Protein AF-A5KT99-F1 (afdb_monomer)

pLDDT: mean 91.16, std 10.0, range [32.25, 98.62]

Solvent-accessible surface area (backbone atoms only — not comparable to full-atom values): 27418 Å² total; per-residue (Å²): 124,56,74,66,56,47,54,50,52,51,48,34,63,44,22,66,82,70,66,48,48,81,76,66,74,69,90,58,101,60,65,71,66,69,65,62,62,67,93,43,51,79,46,74,56,85,61,32,37,35,27,59,50,68,74,49,94,49,88,65,28,31,33,40,34,50,55,63,91,36,59,43,78,87,72,56,50,74,66,46,50,55,45,49,55,52,46,54,55,49,50,53,52,49,32,27,72,76,72,68,36,84,39,63,48,78,49,70,52,71,47,62,91,58,67,28,87,60,86,45,47,48,36,36,40,33,59,43,87,61,73,85,84,60,87,85,81,87,71,91,72,94,63,56,76,65,56,49,52,48,60,61,54,70,44,51,69,58,53,53,53,52,51,49,50,49,51,64,72,42,37,80,84,59,70,50,77,43,102,44,30,41,47,43,79,61,38,75,83,43,79,52,58,84,57,38,74,55,41,17,37,32,34,48,34,33,30,52,56,46,57,70,29,52,51,52,50,46,68,70,45,35,87,79,32,25,32,33,40,34,29,37,70,48,75,30,34,74,92,35,80,94,24,76,86,30,28,27,29,57,62,79,70,44,43,69,58,51,52,55,51,49,71,67,65,53,98,37,48,66,30,37,37,38,36,52,72,91,46,47,42,57,47,58,67,74,47,47,54,61,29,38,39,37,34,40,70,44,48,70,36,57,57,83,81,38,73,50,41,53,37,31,59,76,66,69,44,48,70,48,78,40,43,42,42,82,47,70,68,54,32,55,53,50,48,61,57,41,58,72,71,62,85,68,86,62,68,65,44,74,30,44,73,68,52,37,42,49,45,1,50,54,34,6,56,72,32,59,39,50,74,58,72,33,10,23,23,34,24,33,76,53,98,86,31,25,32,32,64,48,73,26,28,22,39,23,54,99,42,48,37,41,40,32,50,75,50,43,52,26,58,77,65,73,51,59,94,86,47,70,92,40,56,58,54,48,50,18,68,56,45,37,54,51,50,32,58,77,67,68,54,82,43,65,72,22,35,40,18,23,39,50,52,59,52,65,70,51,27,58,58,49,44,78,43,55,48,41,33,40,39,24,54,39,84,64,75,87,54,53,36,54,57,53,26,44,76,53,70,28,46,75,46,78,53,84,131

Sequence (497 aa):
LSPEERKKQINYRDARFNKTYDGIWQNVGKCVFCDLRDKYIIYEKNGVALTIILFAYIDGHLMIIPRRHVVSPKELTSLEWETIRKFMYIAKKIIKQVHGIKGVQFVQKDGLDAQSTVGHVHYHGIPFDAPDLNVWNYRKLQHTPLENAQLYKSLGKKLEDIAKKYDEKYAEAEKTIDSLAVDWADLAFGNKKPLNSLRATFIAAPREISERRFTSLVKTYLPKSNIILGLAKEDFIDGFEGQPQFKTLQRETIEKIINKVNAASPKYKIYTLRYFQRETSYIFEKLDFQKVVLINGSWHRAFHTRGEYYVLANRHTPYEMVSPFVDEAEAKTYEQQMEKQIKIPENGKILSETEMLATSKIASKKSFDYSFQTGVALGKKTKKGYKLLETSYNRVVPYQTYAMHFGASREKNFSPPNDLNHYDAVHAEVEMIVKAGKQRASLKGTTLFINLLPCPSCARMFAETDIEEFVYSIDHSSGYAIDLLEKAGKKVRRIVK

Mean predicted aligned error: 14.17 Å

Structure (mmCIF, N/CA/C/O backbone):
data_AF-A5KT99-F1
#
_entry.id   AF-A5KT99-F1
#
loop_
_atom_site.group_PDB
_atom_site.id
_atom_site.type_symbol
_atom_site.label_atom_id
_atom_site.label_alt_id
_atom_site.label_comp_id
_atom_site.label_asym_id
_atom_site.label_entity_id
_atom_site.label_seq_id
_atom_site.pdbx_PDB_ins_code
_atom_site.Cartn_x
_atom_site.Cartn_y
_atom_site.Cartn_z
_atom_site.occupancy
_atom_site.B_iso_or_equiv
_atom_site.auth_seq_id
_atom_site.auth_comp_id
_atom_site.auth_asym_id
_atom_site.auth_atom_id
_atom_site.pdbx_PDB_model_num
ATOM 1 N N . LEU A 1 1 ? -34.346 -18.329 -18.576 1.00 76.00 1 LEU A N 1
ATOM 2 C CA . LEU A 1 1 ? -34.734 -17.174 -19.423 1.00 76.00 1 LEU A CA 1
ATOM 3 C C . LEU A 1 1 ? -36.241 -17.218 -19.619 1.00 76.00 1 LEU A C 1
ATOM 5 O O . LEU A 1 1 ? -36.746 -18.319 -19.828 1.00 76.00 1 LEU A O 1
ATOM 9 N N . SER A 1 2 ? -36.938 -16.078 -19.550 1.00 91.00 2 SER A N 1
ATOM 10 C CA . SER A 1 2 ? -38.351 -16.011 -19.950 1.00 91.00 2 SER A CA 1
ATOM 11 C C . SER A 1 2 ? -38.507 -16.420 -21.426 1.00 91.00 2 SER A C 1
ATOM 13 O O . SER A 1 2 ? -37.523 -16.355 -22.176 1.00 91.00 2 SER A O 1
ATOM 15 N N . PRO A 1 3 ? -39.702 -16.845 -21.875 1.00 92.06 3 PRO A N 1
ATOM 16 C CA . PRO A 1 3 ? -39.944 -17.166 -23.284 1.00 92.06 3 PRO A CA 1
ATOM 17 C C . PRO A 1 3 ? -39.546 -16.024 -24.233 1.00 92.06 3 PRO A C 1
ATOM 19 O O . PRO A 1 3 ? -38.904 -16.253 -25.258 1.00 92.06 3 PRO A O 1
ATOM 22 N N . GLU A 1 4 ? -39.836 -14.785 -23.838 1.00 90.50 4 GLU A N 1
ATOM 23 C CA . GLU A 1 4 ? -39.471 -13.565 -24.566 1.00 90.50 4 GLU A CA 1
ATOM 24 C C . GLU A 1 4 ? -37.954 -13.371 -24.650 1.00 90.50 4 GLU A C 1
ATOM 26 O O . GLU A 1 4 ? -37.411 -13.136 -25.731 1.00 90.50 4 GLU A O 1
ATOM 31 N N . GLU A 1 5 ? -37.242 -13.532 -23.532 1.00 87.81 5 GLU A N 1
ATOM 32 C CA . GLU A 1 5 ? -35.787 -13.388 -23.509 1.00 87.81 5 GLU A CA 1
ATOM 33 C C . GLU A 1 5 ? -35.108 -14.511 -24.304 1.00 87.81 5 GLU A C 1
ATOM 35 O O . GLU A 1 5 ? -34.118 -14.263 -24.987 1.00 87.81 5 GLU A O 1
ATOM 40 N N . ARG A 1 6 ? -35.660 -15.733 -24.295 1.00 90.81 6 ARG A N 1
ATOM 41 C CA . ARG A 1 6 ? -35.174 -16.840 -25.135 1.00 90.81 6 ARG A CA 1
ATOM 42 C C . ARG A 1 6 ? -35.334 -16.516 -26.622 1.00 90.81 6 ARG A C 1
ATOM 44 O O . ARG A 1 6 ? -34.370 -16.664 -27.369 1.00 90.81 6 ARG A O 1
ATOM 51 N N . LYS A 1 7 ? -36.508 -16.030 -27.043 1.00 91.75 7 LYS A N 1
ATOM 52 C CA . LYS A 1 7 ? -36.752 -15.587 -28.428 1.00 91.75 7 LYS A CA 1
ATOM 53 C C . LYS A 1 7 ? -35.767 -14.488 -28.838 1.00 91.75 7 LYS A C 1
ATOM 55 O O . LYS A 1 7 ? -35.215 -14.524 -29.931 1.00 91.75 7 LYS A O 1
ATOM 60 N N . LYS A 1 8 ? -35.484 -13.550 -27.932 1.00 88.62 8 LYS A N 1
ATOM 61 C CA . LYS A 1 8 ? -34.512 -12.473 -28.146 1.00 88.62 8 LYS A CA 1
ATOM 62 C C . LYS A 1 8 ? -33.077 -12.983 -28.318 1.00 88.62 8 LYS A C 1
ATOM 64 O O . LYS A 1 8 ? -32.397 -12.520 -29.228 1.00 88.62 8 LYS A O 1
ATOM 69 N N . GLN A 1 9 ? -32.630 -13.948 -27.508 1.00 91.00 9 GLN A N 1
ATOM 70 C CA . GLN A 1 9 ? -31.304 -14.563 -27.682 1.00 91.00 9 GLN A CA 1
ATOM 71 C C . GLN A 1 9 ? -31.188 -15.317 -29.017 1.00 91.00 9 GLN A C 1
ATOM 73 O O . GLN A 1 9 ? -30.167 -15.203 -29.688 1.00 91.00 9 GLN A O 1
ATOM 78 N N . ILE A 1 10 ? -32.237 -16.042 -29.428 1.00 91.81 10 ILE A N 1
ATOM 79 C CA . ILE A 1 10 ? -32.277 -16.723 -30.736 1.00 91.81 10 ILE A CA 1
ATOM 80 C C . ILE A 1 10 ? -32.158 -15.698 -31.868 1.00 91.81 10 ILE A C 1
ATOM 82 O O . ILE A 1 10 ? -31.339 -15.863 -32.766 1.00 91.81 10 ILE A O 1
ATOM 86 N N . ASN A 1 11 ? -32.899 -14.591 -31.780 1.00 89.38 11 ASN A N 1
ATOM 87 C CA . ASN A 1 11 ? -32.798 -13.515 -32.763 1.00 89.38 11 ASN A CA 1
ATOM 88 C C . ASN A 1 11 ? -31.385 -12.913 -32.825 1.00 89.38 11 ASN A C 1
ATOM 90 O O . ASN A 1 11 ? -30.904 -12.636 -33.916 1.00 89.38 11 ASN A O 1
ATOM 94 N N . TYR A 1 12 ? -30.707 -12.717 -31.688 1.00 90.00 12 TYR A N 1
ATOM 95 C CA . TYR A 1 12 ? -29.321 -12.230 -31.660 1.00 90.00 12 TYR A CA 1
ATOM 96 C C . TYR A 1 12 ? -28.349 -13.177 -32.373 1.00 90.00 12 TYR A C 1
ATOM 98 O O . TYR A 1 12 ? -27.551 -12.721 -33.192 1.00 90.00 12 TYR A O 1
ATOM 106 N N . ARG A 1 13 ? -28.479 -14.484 -32.125 1.00 92.25 13 ARG A N 1
ATOM 107 C CA . ARG A 1 13 ? -27.687 -15.530 -32.782 1.00 92.25 13 ARG A CA 1
ATOM 108 C C . ARG A 1 13 ? -27.914 -15.556 -34.299 1.00 92.25 13 ARG A C 1
ATOM 110 O O . ARG A 1 13 ? -26.953 -15.565 -35.059 1.00 92.25 13 ARG A O 1
ATOM 117 N N . ASP A 1 14 ? -29.173 -15.523 -34.737 1.00 91.88 14 ASP A N 1
ATOM 118 C CA . ASP A 1 14 ? -29.531 -15.819 -36.133 1.00 91.88 14 ASP A CA 1
ATOM 119 C C . ASP A 1 14 ? -29.612 -14.575 -37.036 1.00 91.88 14 ASP A C 1
ATOM 121 O O . ASP A 1 14 ? -29.750 -14.704 -38.253 1.00 91.88 14 ASP A O 1
ATOM 125 N N . ALA A 1 15 ? -29.520 -13.355 -36.490 1.00 88.62 15 ALA A N 1
ATOM 126 C CA . ALA A 1 15 ? -29.769 -12.123 -37.250 1.00 88.62 15 ALA A CA 1
ATOM 127 C C . ALA A 1 15 ? -28.855 -11.930 -38.471 1.00 88.62 15 ALA A C 1
ATOM 129 O O . ALA A 1 15 ? -29.299 -11.415 -39.499 1.00 88.62 15 ALA A O 1
ATOM 130 N N . ARG A 1 16 ? -27.578 -12.324 -38.379 1.00 86.31 16 ARG A N 1
ATOM 131 C CA . ARG A 1 16 ? -26.647 -12.229 -39.517 1.00 86.31 16 ARG A CA 1
ATOM 132 C C . ARG A 1 16 ? -26.950 -13.275 -40.581 1.00 86.31 16 ARG A C 1
ATOM 134 O O . ARG A 1 16 ? -26.951 -12.948 -41.763 1.00 86.31 16 ARG A O 1
ATOM 141 N N . PHE A 1 17 ? -27.265 -14.497 -40.157 1.00 88.44 17 PHE A N 1
ATOM 142 C CA . PHE A 1 17 ? -27.619 -15.594 -41.055 1.00 88.44 17 PHE A CA 1
ATOM 143 C C . PHE A 1 17 ? -28.909 -15.291 -41.829 1.00 88.44 17 PHE A C 1
ATOM 145 O O . PHE A 1 17 ? -28.968 -15.442 -43.046 1.00 88.44 17 PHE A O 1
ATOM 152 N N . ASN A 1 18 ? -29.907 -14.740 -41.137 1.00 89.94 18 ASN A N 1
ATOM 153 C CA . ASN A 1 18 ? -31.198 -14.372 -41.715 1.00 89.94 18 ASN A CA 1
ATOM 154 C C . ASN A 1 18 ? -31.197 -13.003 -42.418 1.00 89.94 18 ASN A C 1
ATOM 156 O O . ASN A 1 18 ? -32.254 -12.553 -42.854 1.00 89.94 18 ASN A O 1
ATOM 160 N N . LYS A 1 19 ? -30.045 -12.318 -42.513 1.00 84.94 19 LYS A N 1
ATOM 161 C CA . LYS A 1 19 ? -29.903 -10.969 -43.102 1.00 84.94 19 LYS A CA 1
ATOM 162 C C . LYS A 1 19 ? -30.831 -9.909 -42.485 1.00 84.94 19 LYS A C 1
ATOM 164 O O . LYS A 1 19 ? -31.174 -8.924 -43.127 1.00 84.94 19 LYS A O 1
ATOM 169 N N . THR A 1 20 ? -31.230 -10.089 -41.228 1.00 82.44 20 THR A N 1
ATOM 170 C CA . THR A 1 20 ? -32.071 -9.128 -40.500 1.00 82.44 20 THR A CA 1
ATOM 171 C C . THR A 1 20 ? -31.250 -8.123 -39.696 1.00 82.44 20 THR A C 1
ATOM 173 O O . THR A 1 20 ? -31.806 -7.135 -39.226 1.00 82.44 20 THR A O 1
ATOM 176 N N . TYR A 1 21 ? -29.933 -8.334 -39.565 1.00 79.44 21 TYR A N 1
ATOM 177 C CA . TYR A 1 21 ? -29.022 -7.451 -38.828 1.00 79.44 21 TYR A CA 1
ATOM 178 C C . TYR A 1 21 ? -29.051 -5.991 -39.306 1.00 79.44 21 TYR A C 1
ATOM 180 O O . TYR A 1 21 ? -29.080 -5.085 -38.474 1.00 79.44 21 TYR A O 1
ATOM 188 N N . ASP A 1 22 ? -29.104 -5.755 -40.618 1.00 70.62 22 ASP A N 1
ATOM 189 C CA . ASP A 1 22 ? -29.052 -4.398 -41.181 1.00 70.62 22 ASP A CA 1
ATOM 190 C C . ASP A 1 22 ? -30.274 -3.551 -40.774 1.00 70.62 22 ASP A C 1
ATOM 192 O O . ASP A 1 22 ? -30.169 -2.335 -40.633 1.00 70.62 22 ASP A O 1
ATOM 196 N N . GLY A 1 23 ? -31.410 -4.193 -40.474 1.00 66.38 23 GLY A N 1
ATOM 197 C CA . GLY A 1 23 ? -32.624 -3.544 -39.964 1.00 66.38 23 GLY A CA 1
ATOM 198 C C . GLY A 1 23 ? -32.667 -3.341 -38.443 1.00 66.38 23 GLY A C 1
ATOM 199 O O . GLY A 1 23 ? -33.609 -2.738 -37.936 1.00 66.38 23 GLY A O 1
ATOM 200 N N . ILE A 1 24 ? -31.673 -3.836 -37.692 1.00 67.94 24 ILE A N 1
ATOM 201 C CA . ILE A 1 24 ? -31.602 -3.719 -36.219 1.00 67.94 24 ILE A CA 1
ATOM 202 C C . ILE A 1 24 ? -30.974 -2.376 -35.786 1.00 67.94 24 ILE A C 1
ATOM 204 O O . ILE A 1 24 ? -30.974 -2.031 -34.601 1.00 67.94 24 ILE A O 1
ATOM 208 N N . TRP A 1 25 ? -30.499 -1.569 -36.740 1.00 55.47 25 TRP A N 1
ATOM 209 C CA . TRP A 1 25 ? -29.991 -0.217 -36.509 1.00 55.47 25 TRP A CA 1
ATOM 210 C C . TRP A 1 25 ? -31.099 0.743 -36.064 1.00 55.47 25 TRP A C 1
ATOM 212 O O . TRP A 1 25 ? -31.757 1.388 -36.874 1.00 55.47 25 TRP A O 1
ATOM 222 N N . GLN A 1 26 ? -31.288 0.869 -34.752 1.00 53.84 26 GLN A N 1
ATOM 223 C CA . GLN A 1 26 ? -32.074 1.947 -34.161 1.00 53.84 26 GLN A CA 1
ATOM 224 C C . GLN A 1 26 ? -31.133 2.991 -33.560 1.00 53.84 26 GLN A C 1
ATOM 226 O O . GLN A 1 26 ? -30.378 2.698 -32.632 1.00 53.84 26 GLN A O 1
ATOM 231 N N . ASN A 1 27 ? -31.219 4.220 -34.077 1.00 48.56 27 ASN A N 1
ATOM 232 C CA . ASN A 1 27 ? -30.686 5.425 -33.444 1.00 48.56 27 ASN A CA 1
ATOM 233 C C . ASN A 1 27 ? -31.425 5.667 -32.118 1.00 48.56 27 ASN A C 1
ATOM 235 O O . ASN A 1 27 ? -32.313 6.509 -32.013 1.00 48.56 27 ASN A O 1
ATOM 239 N N . VAL A 1 28 ? -31.062 4.926 -31.077 1.00 51.91 28 VAL A N 1
ATOM 240 C CA . VAL A 1 28 ? -31.204 5.434 -29.717 1.00 51.91 28 VAL A CA 1
ATOM 241 C C . VAL A 1 28 ? -30.121 6.491 -29.556 1.00 51.91 28 VAL A C 1
ATOM 243 O O . VAL A 1 28 ? -28.951 6.208 -29.794 1.00 51.91 28 VAL A O 1
ATOM 246 N N . GLY A 1 29 ? -30.481 7.715 -29.164 1.00 60.19 29 GLY A N 1
ATOM 247 C CA . GLY A 1 29 ? -29.539 8.820 -28.910 1.00 60.19 29 GLY A CA 1
ATOM 248 C C . GLY A 1 29 ? -28.575 8.582 -27.734 1.00 60.19 29 GLY A C 1
ATOM 249 O O . GLY A 1 29 ? -28.173 9.524 -27.060 1.00 60.19 29 GLY A O 1
ATOM 250 N N . LYS A 1 30 ? -28.251 7.319 -27.434 1.00 74.75 30 LYS A N 1
ATOM 251 C CA . LYS A 1 30 ? -27.363 6.844 -26.378 1.00 74.75 30 LYS A CA 1
ATOM 252 C C . LYS A 1 30 ? -26.420 5.791 -26.956 1.00 74.75 30 LYS A C 1
ATOM 254 O O . LYS A 1 30 ? -26.838 4.890 -27.678 1.00 74.75 30 LYS A O 1
ATOM 259 N N . CYS A 1 31 ? -25.140 5.888 -26.607 1.00 84.19 31 CYS A N 1
ATOM 260 C CA . CYS A 1 31 ? -24.123 4.935 -27.040 1.00 84.19 31 CYS A CA 1
ATOM 261 C C . CYS A 1 31 ? -24.376 3.538 -26.443 1.00 84.19 31 CYS A C 1
ATOM 263 O O . CYS A 1 31 ? -24.339 3.364 -25.225 1.00 84.19 31 CYS A O 1
ATOM 265 N N . VAL A 1 32 ? -24.543 2.530 -27.306 1.00 83.94 32 VAL A N 1
ATOM 266 C CA . VAL A 1 32 ? -24.806 1.128 -26.918 1.00 83.94 32 VAL A CA 1
ATOM 267 C C . VAL A 1 32 ? -23.675 0.468 -26.118 1.00 83.94 32 VAL A C 1
ATOM 269 O O . VAL A 1 32 ? -23.909 -0.525 -25.437 1.00 83.94 32 VAL A O 1
ATOM 272 N N . PHE A 1 33 ? -22.456 1.010 -26.184 1.00 88.94 33 PHE A N 1
ATOM 273 C CA . PHE A 1 33 ? -21.293 0.509 -25.441 1.00 88.94 33 PHE A CA 1
ATOM 274 C C . PHE A 1 33 ? -21.038 1.245 -24.122 1.00 88.94 33 PHE A C 1
ATOM 276 O O . PHE A 1 33 ? -20.316 0.739 -23.271 1.00 88.94 33 PHE A O 1
ATOM 283 N N . CYS A 1 34 ? -21.650 2.409 -23.905 1.00 87.19 34 CYS A N 1
ATOM 284 C CA . CYS A 1 34 ? -21.641 3.025 -22.575 1.00 87.19 34 CYS A CA 1
ATOM 285 C C . CYS A 1 34 ? -22.612 2.315 -21.624 1.00 87.19 34 CYS A C 1
ATOM 287 O O . CYS A 1 34 ? -22.364 2.260 -20.423 1.00 87.19 34 CYS A O 1
ATOM 289 N N . ASP A 1 35 ? -23.683 1.740 -22.174 1.00 84.88 35 ASP A N 1
ATOM 290 C CA . ASP A 1 35 ? -24.703 0.976 -21.451 1.00 84.88 35 ASP A CA 1
ATOM 291 C C . ASP A 1 35 ? -24.537 -0.537 -21.684 1.00 84.88 35 ASP A C 1
ATOM 293 O O . ASP A 1 35 ? -25.462 -1.261 -22.067 1.00 84.88 35 ASP A O 1
ATOM 297 N N . LEU A 1 36 ? -23.299 -1.023 -21.529 1.00 86.56 36 LEU A N 1
ATOM 298 C CA . LEU A 1 36 ? -23.013 -2.453 -21.613 1.00 86.56 36 LEU A CA 1
ATOM 299 C C . LEU A 1 36 ? -23.765 -3.197 -20.513 1.00 86.56 36 LEU A C 1
ATOM 301 O O . LEU A 1 36 ? -23.642 -2.882 -19.333 1.00 86.56 36 LEU A O 1
ATOM 305 N N . ARG A 1 37 ? -24.499 -4.238 -20.908 1.00 86.12 37 ARG A N 1
ATOM 306 C CA . ARG A 1 37 ? -25.232 -5.087 -19.968 1.00 86.12 37 ARG A CA 1
ATOM 307 C C . ARG A 1 37 ? -24.270 -6.042 -19.269 1.00 86.12 37 ARG A C 1
ATOM 309 O O . ARG A 1 37 ? -23.721 -6.932 -19.920 1.00 86.12 37 ARG A O 1
ATOM 316 N N . ASP A 1 38 ? -24.174 -5.927 -17.949 1.00 87.50 38 ASP A N 1
ATOM 317 C CA . ASP A 1 38 ? -23.252 -6.701 -17.104 1.00 87.50 38 ASP A CA 1
ATOM 318 C C . ASP A 1 38 ? -23.322 -8.215 -17.330 1.00 87.50 38 ASP A C 1
ATOM 320 O O . ASP A 1 38 ? -22.305 -8.898 -17.302 1.00 87.50 38 ASP A O 1
ATOM 324 N N . LYS A 1 39 ? -24.508 -8.746 -17.658 1.00 90.69 39 LYS A N 1
ATOM 325 C CA . LYS A 1 39 ? -24.719 -10.183 -17.905 1.00 90.69 39 LYS A CA 1
ATOM 326 C C . LYS A 1 39 ? -23.909 -10.778 -19.069 1.00 90.69 39 LYS A C 1
ATOM 328 O O . LYS A 1 39 ? -23.861 -11.997 -19.186 1.00 90.69 39 LYS A O 1
ATOM 333 N N . TYR A 1 40 ? -23.340 -9.949 -19.947 1.00 92.69 40 TYR A N 1
ATOM 334 C CA . TYR A 1 40 ? -22.485 -10.393 -21.058 1.00 92.69 40 TYR A CA 1
ATOM 335 C C . TYR A 1 40 ? -20.997 -10.102 -20.835 1.00 92.69 40 TYR A C 1
ATOM 337 O O . TYR A 1 40 ? -20.164 -10.570 -21.615 1.00 92.69 40 TYR A O 1
ATOM 345 N N . ILE A 1 41 ? -20.658 -9.352 -19.783 1.00 95.88 41 ILE A N 1
ATOM 346 C CA . ILE A 1 41 ? -19.276 -9.047 -19.425 1.00 95.88 41 ILE A CA 1
ATOM 347 C C . ILE A 1 41 ? -18.670 -10.293 -18.781 1.00 95.88 41 ILE A C 1
ATOM 349 O O . ILE A 1 41 ? -19.173 -10.811 -17.789 1.00 95.88 41 ILE A O 1
ATOM 353 N N . ILE A 1 42 ? -17.577 -10.780 -19.362 1.00 95.94 42 ILE A N 1
ATOM 354 C CA . ILE A 1 42 ? -16.847 -11.958 -18.878 1.00 95.94 42 ILE A CA 1
ATOM 355 C C . ILE A 1 42 ? -15.822 -11.535 -17.829 1.00 95.94 42 ILE A C 1
ATOM 357 O O . ILE A 1 42 ? -15.603 -12.225 -16.835 1.00 95.94 42 ILE A O 1
ATOM 361 N N . TYR A 1 43 ? -15.142 -10.418 -18.086 1.00 93.38 43 TYR A N 1
ATOM 362 C CA . TYR A 1 43 ? -14.065 -9.928 -17.243 1.00 93.38 43 TYR A CA 1
ATOM 363 C C . TYR A 1 43 ? -13.899 -8.421 -17.413 1.00 93.38 43 TYR A C 1
ATOM 365 O O . TYR A 1 43 ? -13.998 -7.908 -18.523 1.00 93.38 43 TYR A O 1
ATOM 373 N N . GLU A 1 44 ? -13.604 -7.708 -16.331 1.00 93.75 44 GLU A N 1
ATOM 374 C CA . GLU A 1 44 ? -13.380 -6.263 -16.358 1.00 93.75 44 GLU A CA 1
ATOM 375 C C . GLU A 1 44 ? -12.177 -5.907 -15.484 1.00 93.75 44 GLU A C 1
ATOM 377 O O . GLU A 1 44 ? -11.980 -6.467 -14.403 1.00 93.75 44 GLU A O 1
ATOM 382 N N . LYS A 1 45 ? -11.329 -4.999 -15.972 1.00 82.81 45 LYS A N 1
ATOM 383 C CA . LYS A 1 45 ? -10.170 -4.501 -15.229 1.00 82.81 45 LYS A CA 1
ATOM 384 C C . LYS A 1 45 ? -9.779 -3.120 -15.740 1.00 82.81 45 LYS A C 1
ATOM 386 O O . LYS A 1 45 ? -9.865 -2.874 -16.934 1.00 82.81 45 LYS A O 1
ATOM 391 N N . ASN A 1 46 ? -9.315 -2.239 -14.850 1.00 82.00 46 ASN A N 1
ATOM 392 C CA . ASN A 1 46 ? -8.777 -0.915 -15.199 1.00 82.00 46 ASN A CA 1
ATOM 393 C C . ASN A 1 46 ? -9.703 -0.080 -16.114 1.00 82.00 46 ASN A C 1
ATOM 395 O O . ASN A 1 46 ? -9.225 0.620 -17.000 1.00 82.00 46 ASN A O 1
ATOM 399 N N . GLY A 1 47 ? -11.024 -0.194 -15.941 1.00 88.19 47 GLY A N 1
ATOM 400 C CA . GLY A 1 47 ? -11.992 0.520 -16.776 1.00 88.19 47 GLY A CA 1
ATOM 401 C C . GLY A 1 47 ? -12.126 -0.009 -18.208 1.00 88.19 47 GLY A C 1
ATOM 402 O O . GLY A 1 47 ? -12.658 0.703 -19.051 1.00 88.19 47 GLY A O 1
ATOM 403 N N . VAL A 1 48 ? -11.680 -1.234 -18.503 1.00 96.12 48 VAL A N 1
ATOM 404 C CA . VAL A 1 48 ? -11.883 -1.919 -19.791 1.00 96.12 48 VAL A CA 1
ATOM 405 C C . VAL A 1 48 ? -12.593 -3.248 -19.546 1.00 96.12 48 VAL A C 1
ATOM 407 O O . VAL A 1 48 ? -12.201 -4.012 -18.662 1.00 96.12 48 VAL A O 1
ATOM 410 N N . ALA A 1 49 ? -13.620 -3.531 -20.345 1.00 97.25 49 ALA A N 1
ATOM 411 C CA . ALA A 1 49 ? -14.432 -4.738 -20.284 1.00 97.25 49 ALA A CA 1
ATOM 412 C C . ALA A 1 49 ? -14.111 -5.694 -21.444 1.00 97.25 49 ALA A C 1
ATOM 414 O O . ALA A 1 49 ? -13.968 -5.278 -22.594 1.00 97.25 49 ALA A O 1
ATOM 415 N N . LEU A 1 50 ? -14.027 -6.987 -21.134 1.00 97.75 50 LEU A N 1
ATOM 416 C CA . LEU A 1 50 ? -14.040 -8.104 -22.072 1.00 97.75 50 LEU A CA 1
ATOM 417 C C . LEU A 1 50 ? -15.445 -8.706 -22.043 1.00 97.75 50 LEU A C 1
ATOM 419 O O . LEU A 1 50 ? -15.891 -9.198 -21.006 1.00 97.75 50 LEU A O 1
ATOM 423 N N . THR A 1 51 ? -16.144 -8.664 -23.169 1.00 97.12 51 THR A N 1
ATOM 424 C CA . THR A 1 51 ? -17.570 -8.997 -23.252 1.00 97.12 51 THR A CA 1
ATOM 425 C C . THR A 1 51 ? -17.888 -9.844 -24.481 1.00 97.12 51 THR A C 1
ATOM 427 O O . THR A 1 51 ? -17.131 -9.861 -25.454 1.00 97.12 51 THR A O 1
ATOM 430 N N . ILE A 1 52 ? -19.015 -10.553 -24.439 1.00 94.00 52 ILE A N 1
ATOM 431 C CA . ILE A 1 52 ? -19.574 -11.274 -25.589 1.00 94.00 52 ILE A CA 1
ATOM 432 C C . ILE A 1 52 ? -20.283 -10.284 -26.520 1.00 94.00 52 ILE A C 1
ATOM 434 O O . ILE A 1 52 ? -21.080 -9.454 -26.076 1.00 94.00 52 ILE A O 1
ATOM 438 N N . ILE A 1 53 ? -20.032 -10.395 -27.827 1.00 92.06 53 ILE A N 1
ATOM 439 C CA . ILE A 1 53 ? -20.808 -9.658 -28.830 1.00 92.06 53 ILE A CA 1
ATOM 440 C C . ILE A 1 53 ? -22.189 -10.297 -29.008 1.00 92.06 53 ILE A C 1
ATOM 442 O O . ILE A 1 53 ? -22.320 -11.515 -29.080 1.00 92.06 53 ILE A O 1
ATOM 446 N N . LEU A 1 54 ? -23.232 -9.474 -29.134 1.00 90.38 54 LEU A N 1
ATOM 447 C CA . LEU A 1 54 ? -24.596 -9.982 -29.332 1.00 90.38 54 LEU A CA 1
ATOM 448 C C . LEU A 1 54 ? -24.811 -10.566 -30.734 1.00 90.38 54 LEU A C 1
ATOM 450 O O . LEU A 1 54 ? -25.495 -11.568 -30.881 1.00 90.38 54 LEU A O 1
ATOM 454 N N . PHE A 1 55 ? -24.217 -9.949 -31.754 1.00 90.25 55 PHE A N 1
ATOM 455 C CA . PHE A 1 55 ? -24.373 -10.330 -33.160 1.00 90.25 55 PHE A CA 1
ATOM 456 C C . PHE A 1 55 ? -23.042 -10.845 -33.715 1.00 90.25 55 PHE A C 1
ATOM 458 O O . PHE A 1 55 ? -22.372 -10.161 -34.500 1.00 90.25 55 PHE A O 1
ATOM 465 N N . ALA A 1 56 ? -22.632 -12.018 -33.233 1.00 92.44 56 ALA A N 1
ATOM 466 C CA . ALA A 1 56 ? -21.367 -12.664 -33.570 1.00 92.44 56 ALA A CA 1
ATOM 467 C C . ALA A 1 56 ? -21.307 -13.120 -35.038 1.00 92.44 56 ALA A C 1
ATOM 469 O O . ALA A 1 56 ? -22.329 -13.413 -35.649 1.00 92.44 56 ALA A O 1
ATOM 470 N N . TYR A 1 57 ? -20.093 -13.183 -35.593 1.00 91.12 57 TYR A N 1
ATOM 471 C CA . TYR A 1 57 ? -19.833 -13.806 -36.905 1.00 91.12 57 TYR A CA 1
ATOM 472 C C . TYR A 1 57 ? -19.577 -15.313 -36.785 1.00 91.12 57 TYR A C 1
ATOM 474 O O . TYR A 1 57 ? -19.845 -16.053 -37.719 1.00 91.12 57 TYR A O 1
ATOM 482 N N . ILE A 1 58 ? -19.055 -15.743 -35.636 1.00 94.19 58 ILE A N 1
ATOM 483 C CA . ILE A 1 58 ? -18.702 -17.121 -35.304 1.00 94.19 58 ILE A CA 1
ATOM 484 C C . ILE A 1 58 ? -18.756 -17.281 -33.780 1.00 94.19 58 ILE A C 1
ATOM 486 O O . ILE A 1 58 ? -18.579 -16.301 -33.042 1.00 94.19 58 ILE A O 1
ATOM 490 N N . ASP A 1 59 ? -18.981 -18.503 -33.305 1.00 94.56 59 ASP A N 1
ATOM 491 C CA . ASP A 1 59 ? -18.929 -18.826 -31.882 1.00 94.56 59 ASP A CA 1
ATOM 492 C C . ASP A 1 59 ? -17.559 -18.498 -31.282 1.00 94.56 59 ASP A C 1
ATOM 494 O O . ASP A 1 59 ? -16.514 -18.831 -31.836 1.00 94.56 59 ASP A O 1
ATOM 498 N N . GLY A 1 60 ? -17.572 -17.826 -30.129 1.00 94.06 60 GLY A N 1
ATOM 499 C CA . GLY A 1 60 ? -16.365 -17.346 -29.453 1.00 94.06 60 GLY A CA 1
ATOM 500 C C . GLY A 1 60 ? -15.925 -15.937 -29.851 1.00 94.06 60 GLY A C 1
ATOM 501 O O . GLY A 1 60 ? -14.884 -15.482 -29.386 1.00 94.06 60 GLY A O 1
ATOM 502 N N . HIS A 1 61 ? -16.686 -15.220 -30.684 1.00 97.19 61 HIS A N 1
ATOM 503 C CA . HIS A 1 61 ? -16.418 -13.813 -30.984 1.00 97.19 61 HIS A CA 1
ATOM 504 C C . HIS A 1 61 ? -16.564 -12.944 -29.718 1.00 97.19 61 HIS A C 1
ATOM 506 O O . HIS A 1 61 ? -17.638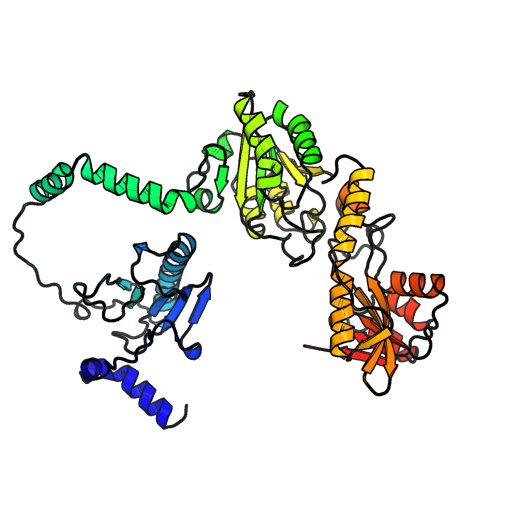 -12.830 -29.127 1.00 97.19 61 HIS A O 1
ATOM 512 N N . LEU A 1 62 ? -15.471 -12.283 -29.330 1.00 97.31 62 LEU A N 1
ATOM 513 C CA . LEU A 1 62 ? -15.388 -11.392 -28.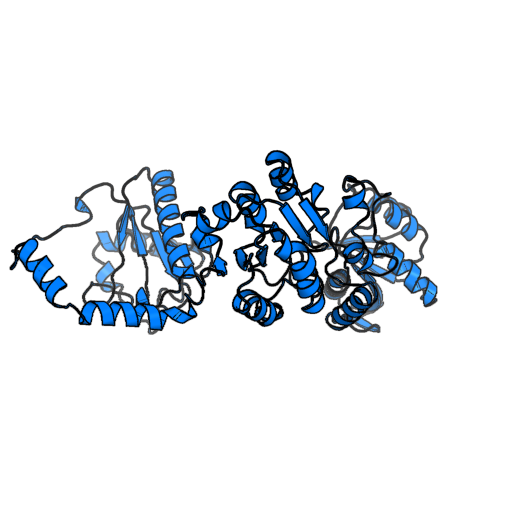169 1.00 97.31 62 LEU A CA 1
ATOM 514 C C . LEU A 1 62 ? -15.207 -9.924 -28.560 1.00 97.31 62 LEU A C 1
ATOM 516 O O . LEU A 1 62 ? -14.707 -9.613 -29.640 1.00 97.31 62 LEU A O 1
ATOM 520 N N . MET A 1 63 ? -15.548 -9.018 -27.646 1.00 97.12 63 MET A N 1
ATOM 521 C CA . MET A 1 63 ? -15.242 -7.593 -27.754 1.00 97.12 63 MET A CA 1
ATOM 522 C C . MET A 1 63 ? -14.494 -7.084 -26.526 1.00 97.12 63 MET A C 1
ATOM 524 O O . MET A 1 63 ? -14.776 -7.482 -25.397 1.00 97.12 63 MET A O 1
ATOM 528 N N . ILE A 1 64 ? -13.553 -6.175 -26.764 1.00 98.12 64 ILE A N 1
ATOM 529 C CA . ILE A 1 64 ? -12.805 -5.445 -25.740 1.00 98.12 64 ILE A CA 1
ATOM 530 C C . ILE A 1 64 ? -13.174 -3.973 -25.865 1.00 98.12 64 ILE A C 1
ATOM 532 O O . ILE A 1 64 ? -12.993 -3.391 -26.937 1.00 98.12 64 ILE A O 1
ATOM 536 N N . ILE A 1 65 ? -13.710 -3.390 -24.794 1.00 96.94 65 ILE A N 1
ATOM 537 C CA . ILE A 1 65 ? -14.364 -2.080 -24.838 1.00 96.94 65 ILE A CA 1
ATOM 538 C C . ILE A 1 65 ? -13.982 -1.272 -23.586 1.00 96.94 65 ILE A C 1
ATOM 540 O O . ILE A 1 65 ? -14.163 -1.778 -22.474 1.00 96.94 65 ILE A O 1
ATOM 544 N N . PRO A 1 66 ? -13.453 -0.043 -23.710 1.00 96.50 66 PRO A N 1
ATOM 545 C CA . PRO A 1 66 ? -13.288 0.846 -22.566 1.00 96.50 66 PRO A CA 1
ATOM 546 C C . PRO A 1 66 ? -14.660 1.249 -21.999 1.00 96.50 66 PRO A C 1
ATOM 548 O O . PRO A 1 66 ? -15.632 1.430 -22.719 1.00 96.50 66 PRO A O 1
ATOM 551 N N . ARG A 1 67 ? -14.773 1.388 -20.678 1.00 91.81 67 ARG A N 1
ATOM 552 C CA . ARG A 1 67 ? -16.012 1.847 -20.025 1.00 91.81 67 ARG A CA 1
ATOM 553 C C . ARG A 1 67 ? -16.261 3.327 -20.288 1.00 91.81 67 ARG A C 1
ATOM 555 O O . ARG A 1 67 ? -17.407 3.756 -20.417 1.00 91.81 67 ARG A O 1
ATOM 562 N N . ARG A 1 68 ? -15.182 4.108 -20.358 1.00 92.19 68 ARG A N 1
ATOM 563 C CA . ARG A 1 68 ? -15.222 5.516 -20.742 1.00 92.19 68 ARG A CA 1
ATOM 564 C C . ARG A 1 68 ? -15.588 5.618 -22.220 1.00 92.19 68 ARG A C 1
ATOM 566 O O . ARG A 1 68 ? -15.074 4.862 -23.033 1.00 92.19 68 ARG A O 1
ATOM 573 N N . HIS A 1 69 ? -16.456 6.566 -22.565 1.00 92.75 69 HIS A N 1
ATOM 574 C CA . HIS A 1 69 ? -16.777 6.841 -23.961 1.00 92.75 69 HIS A CA 1
ATOM 575 C C . HIS A 1 69 ? -15.543 7.418 -24.664 1.00 92.75 69 HIS A C 1
ATOM 577 O O . HIS A 1 69 ? -15.126 8.536 -24.363 1.00 92.75 69 HIS A O 1
ATOM 583 N N . VAL A 1 70 ? -14.955 6.636 -25.565 1.00 90.88 70 VAL A N 1
ATOM 584 C CA . VAL A 1 70 ? -13.769 7.003 -26.347 1.00 90.88 70 VAL A CA 1
ATOM 585 C C . VAL A 1 70 ? -14.086 6.745 -27.807 1.00 90.88 70 VAL A C 1
ATOM 587 O O . VAL A 1 70 ? -14.489 5.633 -28.129 1.00 90.88 70 VAL A O 1
ATOM 590 N N . VAL A 1 71 ? -13.923 7.731 -28.690 1.00 89.81 71 VAL A N 1
ATOM 591 C CA . VAL A 1 71 ? -14.360 7.607 -30.096 1.00 89.81 71 VAL A CA 1
ATOM 592 C C . VAL A 1 71 ? -13.248 7.156 -31.042 1.00 89.81 71 VAL A C 1
ATOM 594 O O . VAL A 1 71 ? -13.537 6.479 -32.024 1.00 89.81 71 VAL A O 1
ATOM 597 N N . SER A 1 72 ? -11.987 7.457 -30.715 1.00 89.62 72 SER A N 1
ATOM 598 C CA . SER A 1 72 ? -10.810 7.053 -31.491 1.00 89.62 72 SER A CA 1
ATOM 599 C C . SER A 1 72 ? -9.763 6.375 -30.601 1.00 89.62 72 SER A C 1
ATOM 601 O O . SER A 1 72 ? -9.552 6.818 -29.469 1.00 89.62 72 SER A O 1
ATOM 603 N N . PRO A 1 73 ? -9.034 5.349 -31.089 1.00 90.12 73 PRO A N 1
ATOM 604 C CA . PRO A 1 73 ? -7.911 4.750 -30.365 1.00 90.12 73 PRO A CA 1
ATOM 605 C C . PRO A 1 73 ? -6.866 5.766 -29.891 1.00 90.12 73 PRO A C 1
ATOM 607 O O . PRO A 1 73 ? -6.217 5.550 -28.873 1.00 90.12 73 PRO A O 1
ATOM 610 N N . LYS A 1 74 ? -6.742 6.903 -30.591 1.00 87.19 74 LYS A N 1
ATOM 611 C CA . LYS A 1 74 ? -5.854 8.013 -30.217 1.00 87.19 74 LYS A CA 1
ATOM 612 C C . LYS A 1 74 ? -6.207 8.625 -28.856 1.00 87.19 74 LYS A C 1
ATOM 614 O O . LYS A 1 74 ? -5.380 9.293 -28.257 1.00 87.19 74 LYS A O 1
ATOM 619 N N . GLU A 1 75 ? -7.422 8.463 -28.360 1.00 86.19 75 GLU A N 1
ATOM 620 C CA . GLU A 1 75 ? -7.875 9.051 -27.091 1.00 86.19 75 GLU A CA 1
ATOM 621 C C . GLU A 1 75 ? -7.786 8.080 -25.905 1.00 86.19 75 GLU A C 1
ATOM 623 O O . GLU A 1 75 ? -8.192 8.417 -24.787 1.00 86.19 75 GLU A O 1
ATOM 628 N N . LEU A 1 76 ? -7.281 6.867 -26.136 1.00 86.00 76 LEU A N 1
ATOM 629 C CA . LEU A 1 76 ? -7.033 5.909 -25.069 1.00 86.00 76 LEU A CA 1
ATOM 630 C C . LEU A 1 76 ? -5.836 6.347 -24.229 1.00 86.00 76 LEU A C 1
ATOM 632 O O . LEU A 1 76 ? -4.828 6.837 -24.734 1.00 86.00 76 LEU A O 1
ATOM 636 N N . THR A 1 77 ? -5.953 6.136 -22.926 1.00 81.69 77 THR A N 1
ATOM 637 C CA . THR A 1 77 ? -4.836 6.271 -21.990 1.00 81.69 77 THR A CA 1
ATOM 638 C C . THR A 1 77 ? -3.877 5.087 -22.127 1.00 81.69 77 THR A C 1
ATOM 640 O O . THR A 1 77 ? -4.275 3.997 -22.547 1.00 81.69 77 THR A O 1
ATOM 643 N N . SER A 1 78 ? -2.626 5.247 -21.684 1.00 76.62 78 SER A N 1
ATOM 644 C CA . SER A 1 78 ? -1.636 4.157 -21.684 1.00 76.62 78 SER A CA 1
ATOM 645 C C . SER A 1 78 ? -2.109 2.937 -20.881 1.00 76.62 78 SER A C 1
ATOM 647 O O . SER A 1 78 ? -1.884 1.796 -21.283 1.00 76.62 78 SER A O 1
ATOM 649 N N . LEU A 1 79 ? -2.830 3.159 -19.772 1.00 75.06 79 LEU A N 1
ATOM 650 C CA . LEU A 1 79 ? -3.398 2.084 -18.954 1.00 75.06 79 LEU A CA 1
ATOM 651 C C . LEU A 1 79 ? -4.524 1.329 -19.679 1.00 75.06 79 LEU A C 1
ATOM 653 O O . LEU A 1 79 ? -4.570 0.096 -19.616 1.00 75.06 79 LEU A O 1
ATOM 657 N N . GLU A 1 80 ? -5.425 2.042 -20.363 1.00 86.06 80 GLU A N 1
ATOM 658 C CA . GLU A 1 80 ? -6.474 1.431 -21.190 1.00 86.06 80 GLU A CA 1
ATOM 659 C C . GLU A 1 80 ? -5.840 0.627 -22.335 1.00 86.06 80 GLU A C 1
ATOM 661 O O . GLU A 1 80 ? -6.225 -0.522 -22.555 1.00 86.06 80 GLU A O 1
ATOM 666 N N . TRP A 1 81 ? -4.812 1.175 -22.994 1.00 88.62 81 TRP A N 1
ATOM 667 C CA . TRP A 1 81 ? -4.088 0.517 -24.086 1.00 88.62 81 TRP A CA 1
ATOM 668 C C . TRP A 1 81 ? -3.424 -0.797 -23.652 1.00 88.62 81 TRP A C 1
ATOM 670 O O . TRP A 1 81 ? -3.643 -1.849 -24.260 1.00 88.62 81 TRP A O 1
ATOM 680 N N . GLU A 1 82 ? -2.681 -0.780 -22.542 1.00 80.81 82 GLU A N 1
ATOM 681 C CA . GLU A 1 82 ? -2.063 -1.990 -21.987 1.00 80.81 82 GLU A CA 1
ATOM 682 C C . GLU A 1 82 ? -3.106 -3.019 -21.534 1.00 80.81 82 GLU A C 1
ATOM 684 O O . GLU A 1 82 ? -2.928 -4.232 -21.699 1.00 80.81 82 GLU A O 1
ATOM 689 N N . THR A 1 83 ? -4.235 -2.552 -21.000 1.00 85.38 83 THR A N 1
ATOM 690 C CA . THR A 1 83 ? -5.330 -3.439 -20.602 1.00 85.38 83 THR A CA 1
ATOM 691 C C . THR A 1 83 ? -5.986 -4.091 -21.821 1.00 85.38 83 THR A C 1
ATOM 693 O O . THR A 1 83 ? -6.232 -5.299 -21.797 1.00 85.38 83 THR A O 1
ATOM 696 N N . ILE A 1 84 ? -6.183 -3.349 -22.915 1.00 96.88 84 ILE A N 1
ATOM 697 C CA . ILE A 1 84 ? -6.675 -3.883 -24.191 1.00 96.88 84 ILE A CA 1
ATOM 698 C C . ILE A 1 84 ? -5.726 -4.961 -24.719 1.00 96.88 84 ILE A C 1
ATOM 700 O O . ILE A 1 84 ? -6.170 -6.071 -25.018 1.00 96.88 84 ILE A O 1
ATOM 704 N N . ARG A 1 85 ? -4.414 -4.696 -24.755 1.00 95.88 85 ARG A N 1
ATOM 705 C CA . ARG A 1 85 ? -3.399 -5.681 -25.168 1.00 95.88 85 ARG A CA 1
ATOM 706 C C . ARG A 1 85 ? -3.461 -6.950 -24.315 1.00 95.88 85 ARG A C 1
ATOM 708 O O . ARG A 1 85 ? -3.435 -8.068 -24.840 1.00 95.88 85 ARG A O 1
ATOM 715 N N . LYS A 1 86 ? -3.590 -6.800 -22.993 1.00 92.38 86 LYS A N 1
ATOM 716 C CA . LYS A 1 86 ? -3.779 -7.930 -22.073 1.00 92.38 86 LYS A CA 1
ATOM 717 C C . LYS A 1 86 ? -5.061 -8.702 -22.386 1.00 92.38 86 LYS A C 1
ATOM 719 O O . LYS A 1 86 ? -5.060 -9.932 -22.340 1.00 92.38 86 LYS A O 1
ATOM 724 N N . PHE A 1 87 ? -6.148 -8.013 -22.707 1.00 97.94 87 PHE A N 1
ATOM 725 C CA . PHE A 1 87 ? -7.422 -8.652 -23.018 1.00 97.94 87 PHE A CA 1
ATOM 726 C C . PHE A 1 87 ? -7.392 -9.360 -24.371 1.00 97.94 87 PHE A C 1
ATOM 728 O O . PHE A 1 87 ? -7.970 -10.435 -24.477 1.00 97.94 87 PHE A O 1
ATOM 735 N N . MET A 1 88 ? -6.640 -8.867 -25.359 1.00 97.75 88 MET A N 1
ATOM 736 C CA . MET A 1 88 ? -6.375 -9.605 -26.601 1.00 97.75 88 MET A CA 1
ATOM 737 C C . MET A 1 88 ? -5.662 -10.933 -26.314 1.00 97.75 88 MET A C 1
ATOM 739 O O . MET A 1 88 ? -6.039 -11.982 -26.840 1.00 97.75 88 MET A O 1
ATOM 743 N N . TYR A 1 89 ? -4.667 -10.923 -25.420 1.00 95.50 89 TYR A N 1
ATOM 744 C CA . TYR A 1 89 ? -4.005 -12.153 -24.980 1.00 95.50 89 TYR A CA 1
ATOM 745 C C . TYR A 1 89 ? -4.988 -13.129 -24.314 1.00 95.50 89 TYR A C 1
ATOM 747 O O . TYR A 1 89 ? -5.009 -14.310 -24.670 1.00 95.50 89 TYR A O 1
ATOM 755 N N . ILE A 1 90 ? -5.820 -12.644 -23.385 1.00 96.81 90 ILE A N 1
ATOM 756 C CA . ILE A 1 90 ? -6.834 -13.462 -22.701 1.00 96.81 90 ILE A CA 1
ATOM 757 C C . ILE A 1 90 ? -7.834 -14.027 -23.711 1.00 96.81 90 ILE A C 1
ATOM 759 O O . ILE A 1 90 ? -8.024 -15.240 -23.735 1.00 96.81 90 ILE A O 1
ATOM 763 N N . ALA A 1 91 ? -8.401 -13.183 -24.577 1.00 97.06 91 ALA A N 1
ATOM 764 C CA . ALA A 1 91 ? -9.354 -13.560 -25.616 1.00 97.06 91 ALA A CA 1
ATOM 765 C C . ALA A 1 91 ? -8.815 -14.720 -26.460 1.00 97.06 91 ALA A C 1
ATOM 767 O O . ALA A 1 91 ? -9.464 -15.756 -26.578 1.00 97.06 91 ALA A O 1
ATOM 768 N N . LYS A 1 92 ? -7.573 -14.615 -26.949 1.00 96.56 92 LYS A N 1
ATOM 769 C CA . LYS A 1 92 ? -6.933 -15.692 -27.718 1.00 96.56 92 LYS A CA 1
ATOM 770 C C . LYS A 1 92 ? -6.812 -16.999 -26.931 1.00 96.56 92 LYS A C 1
ATOM 772 O O . LYS A 1 92 ? -6.992 -18.077 -27.496 1.00 96.56 92 LYS A O 1
ATOM 777 N N . LYS A 1 93 ? -6.477 -16.931 -25.640 1.00 96.94 93 LYS A N 1
ATOM 778 C CA . LYS A 1 93 ? -6.335 -18.126 -24.793 1.00 96.94 93 LYS A CA 1
ATOM 779 C C . LYS A 1 93 ? -7.679 -18.793 -24.525 1.00 96.94 93 LYS A C 1
ATOM 781 O O . LYS A 1 93 ? -7.768 -20.008 -24.685 1.00 96.94 93 LYS A O 1
ATOM 786 N N . ILE A 1 94 ? -8.702 -18.018 -24.173 1.00 97.06 94 ILE A N 1
ATOM 787 C CA . ILE A 1 94 ? -10.021 -18.568 -23.845 1.00 97.06 94 ILE A CA 1
ATOM 788 C C . ILE A 1 94 ? -10.752 -19.071 -25.092 1.00 97.06 94 ILE A C 1
ATOM 790 O O . ILE A 1 94 ? -11.327 -20.150 -25.034 1.00 97.06 94 ILE A O 1
ATOM 794 N N . ILE A 1 95 ? -10.633 -18.390 -26.241 1.00 97.19 95 ILE A N 1
ATOM 795 C CA . ILE A 1 95 ? -11.165 -18.878 -27.527 1.00 97.19 95 ILE A CA 1
ATOM 796 C C . ILE A 1 95 ? -10.573 -20.250 -27.853 1.00 97.19 95 ILE A C 1
ATOM 798 O O . ILE A 1 95 ? -11.310 -21.195 -28.123 1.00 97.19 95 ILE A O 1
ATOM 802 N N . LYS A 1 96 ? -9.246 -20.393 -27.754 1.00 96.75 96 LYS A N 1
ATOM 803 C CA . LYS A 1 96 ? -8.580 -21.680 -27.981 1.00 96.75 96 LYS A CA 1
ATOM 804 C C . LYS A 1 96 ? -9.064 -22.754 -27.009 1.00 96.75 96 LYS A C 1
ATOM 806 O O . LYS A 1 96 ? -9.250 -23.893 -27.416 1.00 96.75 96 LYS A O 1
ATOM 811 N N . GLN A 1 97 ? -9.201 -22.416 -25.732 1.00 97.12 97 GLN A N 1
ATOM 812 C CA . GLN A 1 97 ? -9.567 -23.381 -24.699 1.00 97.12 97 GLN A CA 1
ATOM 813 C C . GLN A 1 97 ? -11.022 -23.850 -24.821 1.00 97.12 97 GLN A C 1
ATOM 815 O O . GLN A 1 97 ? -11.286 -25.025 -24.595 1.00 97.12 97 GLN A O 1
ATOM 820 N N . VAL A 1 98 ? -11.944 -22.951 -25.169 1.00 97.38 98 VAL A N 1
ATOM 821 C CA . VAL A 1 98 ? -13.386 -23.236 -25.220 1.00 97.38 98 VAL A CA 1
ATOM 822 C C . VAL A 1 98 ? -13.813 -23.773 -26.586 1.00 97.38 98 VAL A C 1
ATOM 824 O O . VAL A 1 98 ? -14.579 -24.726 -26.649 1.00 97.38 98 VAL A O 1
ATOM 827 N N . HIS A 1 99 ? -13.302 -23.193 -27.674 1.00 96.50 99 HIS A N 1
ATOM 828 C CA . HIS A 1 99 ? -13.735 -23.508 -29.041 1.00 96.50 99 HIS A CA 1
ATOM 829 C C . HIS A 1 99 ? -12.695 -24.299 -29.845 1.00 96.50 99 HIS A C 1
ATOM 831 O O . HIS A 1 99 ? -12.950 -24.668 -30.984 1.00 96.50 99 HIS A O 1
ATOM 837 N N . GLY A 1 100 ? -11.495 -24.540 -29.305 1.00 96.69 100 GLY A N 1
ATOM 838 C CA . GLY A 1 100 ? -10.427 -25.255 -30.017 1.00 96.69 100 GLY A CA 1
ATOM 839 C C . GLY A 1 100 ? -9.743 -24.450 -31.133 1.00 96.69 100 GLY A C 1
ATOM 840 O O . GLY A 1 100 ? -8.778 -24.929 -31.732 1.00 96.69 100 GLY A O 1
ATOM 841 N N . ILE A 1 101 ? -10.177 -23.213 -31.393 1.00 96.50 101 ILE A N 1
ATOM 842 C CA . ILE A 1 101 ? -9.695 -22.382 -32.506 1.00 96.50 101 ILE A CA 1
ATOM 843 C C . ILE A 1 101 ? -8.429 -21.615 -32.094 1.00 96.50 101 ILE A C 1
ATOM 845 O O . ILE A 1 101 ? -8.396 -20.901 -31.093 1.00 96.50 101 ILE A O 1
ATOM 849 N N . LYS A 1 102 ? -7.346 -21.758 -32.869 1.00 93.44 102 LYS A N 1
ATOM 850 C CA . LYS A 1 102 ? -6.046 -21.108 -32.587 1.00 93.44 102 LYS A CA 1
ATOM 851 C C . LYS A 1 102 ? -5.904 -19.731 -33.244 1.00 93.44 102 LYS A C 1
ATOM 853 O O . LYS A 1 102 ? -5.174 -18.882 -32.718 1.00 93.44 102 LYS A O 1
ATOM 858 N N . GLY A 1 103 ? -6.533 -19.552 -34.405 1.00 93.62 103 GLY A N 1
ATOM 859 C CA . GLY A 1 103 ? -6.535 -18.309 -35.168 1.00 93.62 103 GLY A CA 1
ATOM 860 C C . GLY A 1 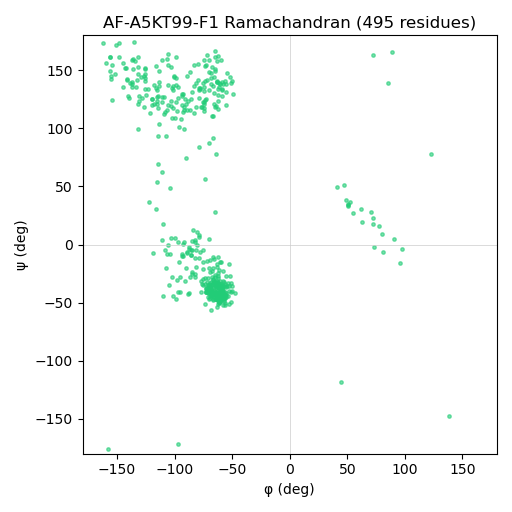103 ? -7.520 -17.312 -34.574 1.00 93.62 103 GLY A C 1
ATOM 861 O O . GLY A 1 103 ? -8.640 -17.675 -34.230 1.00 93.62 103 GLY A O 1
ATOM 862 N N . VAL A 1 104 ? -7.097 -16.058 -34.427 1.00 96.00 104 VAL A N 1
ATOM 863 C CA . VAL A 1 104 ? -7.975 -14.959 -34.009 1.00 96.00 104 VAL A CA 1
ATOM 864 C C . VAL A 1 104 ? -7.607 -13.727 -34.820 1.00 96.00 104 VAL A C 1
ATOM 866 O O . VAL A 1 104 ? -6.435 -13.347 -34.858 1.00 96.00 104 VAL A O 1
ATOM 869 N N . GLN A 1 105 ? -8.600 -13.104 -35.446 1.00 95.38 105 GLN A N 1
ATOM 870 C CA . GLN A 1 105 ? -8.477 -11.783 -36.043 1.00 95.38 105 GLN A CA 1
ATOM 871 C C . GLN A 1 105 ? -8.854 -10.733 -35.004 1.00 95.38 105 GLN A C 1
ATOM 873 O O . GLN A 1 105 ? -9.972 -10.733 -34.484 1.00 95.38 105 GLN A O 1
ATOM 878 N N . PHE A 1 106 ? -7.915 -9.834 -34.709 1.00 96.00 106 PHE A N 1
ATOM 879 C CA . PHE A 1 106 ? -8.214 -8.634 -33.942 1.00 96.00 106 PHE A CA 1
ATOM 880 C C . PHE A 1 106 ? -8.537 -7.495 -34.897 1.00 96.00 106 PHE A C 1
ATOM 882 O O . PHE A 1 106 ? -7.673 -7.075 -35.664 1.00 96.00 106 PHE A O 1
ATOM 889 N N . VAL A 1 107 ? -9.781 -7.022 -34.868 1.00 94.25 107 VAL A N 1
ATOM 890 C CA . VAL A 1 107 ? -10.262 -5.988 -35.791 1.00 94.25 107 VAL A CA 1
ATOM 891 C C . VAL A 1 107 ? -10.717 -4.779 -34.993 1.00 94.25 107 VAL A C 1
ATOM 893 O O . VAL A 1 107 ? -11.574 -4.889 -34.117 1.00 94.25 107 VAL A O 1
ATOM 896 N N . GLN A 1 108 ? -10.159 -3.621 -35.328 1.00 94.12 108 GLN A N 1
ATOM 897 C CA . GLN A 1 108 ? -10.628 -2.320 -34.875 1.00 94.12 108 GLN A CA 1
ATOM 898 C C . GLN A 1 108 ? -10.875 -1.460 -36.111 1.00 94.12 108 GLN A C 1
ATOM 900 O O . GLN A 1 108 ? -10.074 -1.456 -37.044 1.00 94.12 108 GLN A O 1
ATOM 905 N N . LYS A 1 109 ? -12.024 -0.787 -36.130 1.00 91.69 109 LYS A N 1
ATOM 906 C CA . LYS A 1 109 ? -12.441 0.104 -37.212 1.00 91.69 109 LYS A CA 1
ATOM 907 C C . LYS A 1 109 ? -12.506 1.523 -36.655 1.00 91.69 109 LYS A C 1
ATOM 909 O O . LYS A 1 109 ? -13.277 1.770 -35.726 1.00 91.69 109 LYS A O 1
ATOM 914 N N . ASP A 1 110 ? -11.681 2.425 -37.180 1.00 89.31 110 ASP A N 1
ATOM 915 C CA . ASP A 1 110 ? -11.624 3.828 -36.752 1.00 89.31 110 ASP A CA 1
ATOM 916 C C . ASP A 1 110 ? -12.360 4.715 -37.766 1.00 89.31 110 ASP A C 1
ATOM 918 O O . ASP A 1 110 ? -11.900 4.894 -38.892 1.00 89.31 110 ASP A O 1
ATOM 922 N N . GLY A 1 111 ? -13.525 5.237 -37.374 1.00 84.56 111 GLY A N 1
ATOM 923 C CA . GLY A 1 111 ? -14.364 6.100 -38.211 1.00 84.56 111 GLY A CA 1
ATOM 924 C C . GLY A 1 111 ? -15.389 5.383 -39.106 1.00 84.56 111 GLY A C 1
ATOM 925 O O . GLY A 1 111 ? -15.351 4.167 -39.316 1.00 84.56 111 GLY A O 1
ATOM 926 N N . LEU A 1 112 ? -16.332 6.174 -39.631 1.00 82.38 112 LEU A N 1
ATOM 927 C CA . LEU A 1 112 ? -17.443 5.704 -40.473 1.00 82.38 112 LEU A CA 1
ATOM 928 C C . LEU A 1 112 ? -16.960 5.135 -41.813 1.00 82.38 112 LEU A C 1
ATOM 930 O O . LEU A 1 112 ? -17.459 4.097 -42.241 1.00 82.38 112 LEU A O 1
ATOM 934 N N . ASP A 1 113 ? -15.947 5.749 -42.433 1.00 86.81 113 ASP A N 1
ATOM 935 C CA . ASP A 1 113 ? -15.379 5.289 -43.712 1.00 86.81 113 ASP A CA 1
ATOM 936 C C . ASP A 1 113 ? -14.709 3.911 -43.590 1.00 86.81 113 ASP A C 1
ATOM 938 O O . ASP A 1 113 ? -14.703 3.119 -44.532 1.00 86.81 113 ASP A O 1
ATOM 942 N N . ALA A 1 114 ? -14.210 3.576 -42.395 1.00 87.12 114 ALA A N 1
ATOM 943 C CA . ALA A 1 114 ? -13.720 2.241 -42.057 1.00 87.12 114 ALA A CA 1
ATOM 944 C C . ALA A 1 114 ? -14.856 1.248 -41.733 1.00 87.12 114 ALA A C 1
ATOM 946 O O . ALA A 1 114 ? -14.595 0.127 -41.291 1.00 87.12 114 ALA A O 1
ATOM 947 N N . GLN A 1 115 ? -16.116 1.644 -41.946 1.00 83.50 115 GLN A N 1
ATOM 948 C CA . GLN A 1 115 ? -17.332 0.897 -41.618 1.00 83.50 115 GLN A CA 1
ATOM 949 C C . GLN A 1 115 ? -17.478 0.617 -40.116 1.00 83.50 115 GLN A C 1
ATOM 951 O O . GLN A 1 115 ? -18.019 -0.425 -39.725 1.00 83.50 115 GLN A O 1
ATOM 956 N N . SER A 1 116 ? -16.955 1.502 -39.259 1.00 83.94 116 SER A N 1
ATOM 957 C CA . SER A 1 116 ? -17.290 1.472 -37.839 1.00 83.94 116 SER A CA 1
ATOM 958 C C . SER A 1 116 ? -18.692 2.019 -37.672 1.00 83.94 116 SER A C 1
ATOM 960 O O . SER A 1 116 ? -18.968 3.167 -38.002 1.00 83.94 116 SER A O 1
ATOM 962 N N . THR A 1 117 ? -19.596 1.186 -37.187 1.00 77.25 117 THR A N 1
ATOM 963 C CA . THR A 1 117 ? -21.001 1.559 -37.097 1.00 77.25 117 THR A CA 1
ATOM 964 C C . THR A 1 117 ? -21.324 2.229 -35.756 1.00 77.25 117 THR A C 1
ATOM 966 O O . THR A 1 117 ? -22.302 2.959 -35.639 1.00 77.25 117 THR A O 1
ATOM 969 N N . VAL A 1 118 ? -20.487 2.026 -34.731 1.00 83.06 118 VAL A N 1
ATOM 970 C CA . VAL A 1 118 ? -20.643 2.632 -33.402 1.00 83.06 118 VAL A CA 1
ATOM 971 C C . VAL A 1 118 ? -19.473 3.574 -33.134 1.00 83.06 118 VAL A C 1
ATOM 973 O O . VAL A 1 118 ? -18.321 3.145 -33.136 1.00 83.06 118 VAL A O 1
ATOM 976 N N . GLY A 1 119 ? -19.774 4.840 -32.836 1.00 86.62 119 GLY A N 1
ATOM 977 C CA . GLY A 1 119 ? -18.799 5.861 -32.432 1.00 86.62 119 GLY A CA 1
ATOM 978 C C . GLY A 1 119 ? -18.280 5.657 -31.008 1.00 86.62 119 GLY A C 1
ATOM 979 O O . GLY A 1 119 ? -18.462 6.513 -30.157 1.00 86.62 119 GLY A O 1
ATOM 980 N N . HIS A 1 120 ? -17.722 4.485 -30.722 1.00 91.19 120 HIS A N 1
ATOM 981 C CA . HIS A 1 120 ? -17.040 4.158 -29.476 1.00 91.19 120 HIS A CA 1
ATOM 982 C C . HIS A 1 120 ? -16.040 3.045 -29.795 1.00 91.19 120 HIS A C 1
ATOM 984 O O . HIS A 1 120 ? -16.427 2.014 -30.338 1.00 91.19 120 HIS A O 1
ATOM 990 N N . VAL A 1 121 ? -14.764 3.250 -29.477 1.00 94.25 121 VAL A N 1
ATOM 991 C CA . VAL A 1 121 ? -13.672 2.292 -29.664 1.00 94.25 121 VAL A CA 1
ATOM 992 C C . VAL A 1 121 ? -14.017 0.915 -29.111 1.00 94.25 121 VAL A C 1
ATOM 994 O O . VAL A 1 121 ? -14.387 0.745 -27.956 1.00 94.25 121 VAL A O 1
ATOM 997 N N . HIS A 1 122 ? -13.823 -0.097 -29.939 1.00 94.88 122 HIS A N 1
ATOM 998 C CA . HIS A 1 122 ? -13.937 -1.484 -29.537 1.00 94.88 122 HIS A CA 1
ATOM 999 C C . HIS A 1 122 ? -13.023 -2.332 -30.410 1.00 94.88 122 HIS A C 1
ATOM 1001 O O . HIS A 1 122 ? -12.822 -2.046 -31.592 1.00 94.88 122 HIS A O 1
ATOM 1007 N N . TYR A 1 123 ? -12.478 -3.386 -29.817 1.00 97.00 123 TYR A N 1
ATOM 1008 C CA . TYR A 1 123 ? -11.671 -4.369 -30.525 1.00 97.00 123 TYR A CA 1
ATOM 1009 C C . TYR A 1 123 ? -12.439 -5.672 -30.576 1.00 97.00 123 TYR A C 1
ATOM 1011 O O . TYR A 1 123 ? -12.790 -6.231 -29.536 1.00 97.00 123 TYR A O 1
ATOM 1019 N N . HIS A 1 124 ? -12.676 -6.167 -31.781 1.00 96.62 124 HIS A N 1
ATOM 1020 C CA . HIS A 1 124 ? -13.201 -7.505 -31.984 1.00 96.62 124 HIS A CA 1
ATOM 1021 C C . HIS A 1 124 ? -12.071 -8.516 -31.832 1.00 96.62 124 HIS A C 1
ATOM 1023 O O . HIS A 1 124 ? -11.015 -8.329 -32.424 1.00 96.62 124 HIS A O 1
ATOM 1029 N N . GLY A 1 125 ? -12.291 -9.583 -31.071 1.00 97.25 125 GLY A N 1
ATOM 1030 C CA . GLY A 1 125 ? -11.497 -10.806 -31.111 1.00 97.25 125 GLY A CA 1
ATOM 1031 C C . GLY A 1 125 ? -12.327 -11.885 -31.787 1.00 97.25 125 GLY A C 1
ATOM 1032 O O . GLY A 1 125 ? -13.139 -12.528 -31.125 1.00 97.25 125 GLY A O 1
ATOM 1033 N N . ILE A 1 126 ? -12.161 -12.037 -33.099 1.00 96.62 126 ILE A N 1
ATOM 1034 C CA . ILE A 1 126 ? -12.960 -12.943 -33.929 1.00 96.62 126 ILE A CA 1
ATOM 1035 C C . ILE A 1 126 ? -12.166 -14.237 -34.126 1.00 96.62 126 ILE A C 1
ATOM 1037 O O . ILE A 1 126 ? -11.092 -14.182 -34.730 1.00 96.62 126 ILE A O 1
ATOM 1041 N N . PRO A 1 127 ? -12.633 -15.390 -33.620 1.00 96.56 127 PRO A N 1
ATOM 1042 C CA . PRO A 1 127 ? -12.075 -16.685 -33.989 1.00 96.56 127 PRO A CA 1
ATOM 1043 C C . PRO A 1 127 ? -12.004 -16.824 -35.512 1.00 96.56 127 PRO A C 1
ATOM 1045 O O . PRO A 1 127 ? -12.900 -16.381 -36.222 1.00 96.56 127 PRO A O 1
ATOM 1048 N N . PHE A 1 128 ? -10.913 -17.387 -36.014 1.00 94.69 128 PHE A N 1
ATOM 1049 C CA . PHE A 1 128 ? -10.695 -17.547 -37.446 1.00 94.69 128 PHE A CA 1
ATOM 1050 C C . PHE A 1 128 ? -10.247 -18.976 -37.719 1.00 94.69 128 PHE A C 1
ATOM 1052 O O . PHE A 1 128 ? -9.091 -19.335 -37.472 1.00 94.69 128 PHE A O 1
ATOM 1059 N N . ASP A 1 129 ? -11.200 -19.792 -38.147 1.00 92.25 129 ASP A N 1
ATOM 1060 C CA . ASP A 1 129 ? -11.052 -21.211 -38.454 1.00 92.25 129 ASP A CA 1
ATOM 1061 C C . ASP A 1 129 ? -10.961 -21.480 -39.964 1.00 92.25 129 ASP A C 1
ATOM 1063 O O . ASP A 1 129 ? -10.266 -22.417 -40.358 1.00 92.25 129 ASP A O 1
ATOM 1067 N N . ALA A 1 130 ? -11.564 -20.628 -40.799 1.00 88.94 130 ALA A N 1
ATOM 1068 C CA . ALA A 1 130 ? -11.526 -20.723 -42.256 1.00 88.94 130 ALA A CA 1
ATOM 1069 C C . ALA A 1 130 ? -11.506 -19.338 -42.956 1.00 88.94 130 ALA A C 1
ATOM 1071 O O . ALA A 1 130 ? -11.909 -18.327 -42.373 1.00 88.94 130 ALA A O 1
ATOM 1072 N N . PRO A 1 131 ? -10.986 -19.253 -44.203 1.00 84.25 131 PRO A N 1
ATOM 1073 C CA . PRO A 1 131 ? -10.840 -17.993 -44.941 1.00 84.25 131 PRO A CA 1
ATOM 1074 C C . PRO A 1 131 ? -12.147 -17.429 -45.518 1.00 84.25 131 PRO A C 1
ATOM 1076 O O . PRO A 1 131 ? -12.141 -16.340 -46.078 1.00 84.25 131 PRO A O 1
ATOM 1079 N N . ASP A 1 132 ? -13.262 -18.143 -45.401 1.00 86.12 132 ASP A N 1
ATOM 1080 C CA . ASP A 1 132 ? -14.590 -17.734 -45.869 1.00 86.12 132 ASP A CA 1
ATOM 1081 C C . ASP A 1 132 ? -15.257 -16.676 -44.971 1.00 86.12 132 ASP A C 1
ATOM 1083 O O . ASP A 1 132 ? -16.184 -15.992 -45.407 1.00 86.12 132 ASP A O 1
ATOM 1087 N N . LEU A 1 133 ? -14.742 -16.467 -43.754 1.00 83.62 133 LEU A N 1
ATOM 1088 C CA . LEU A 1 133 ? -15.199 -15.407 -42.850 1.00 83.62 133 LEU A CA 1
ATOM 1089 C C . LEU A 1 133 ? -14.875 -13.986 -43.353 1.00 83.62 133 LEU A C 1
ATOM 1091 O O . LEU A 1 133 ? -15.537 -13.033 -42.932 1.00 83.62 133 LEU A O 1
ATOM 1095 N N . ASN A 1 134 ? -13.875 -13.804 -44.229 1.00 82.38 134 ASN A N 1
ATOM 1096 C CA . ASN A 1 134 ? -13.573 -12.504 -44.835 1.00 82.38 134 ASN A CA 1
ATOM 1097 C C . ASN A 1 134 ? -13.077 -12.593 -46.288 1.00 82.38 134 ASN A C 1
ATOM 1099 O O . ASN A 1 134 ? -12.178 -13.353 -46.624 1.00 82.38 134 ASN A O 1
ATOM 1103 N N . VAL A 1 135 ? -13.609 -11.727 -47.156 1.00 83.75 135 VAL A N 1
ATOM 1104 C CA . VAL A 1 135 ? -13.207 -11.656 -48.570 1.00 83.75 135 VAL A CA 1
ATOM 1105 C C . VAL A 1 135 ? -12.338 -10.424 -48.812 1.00 83.75 135 VAL A C 1
ATOM 1107 O O . VAL A 1 135 ? -12.781 -9.289 -48.624 1.00 83.75 135 VAL A O 1
ATOM 1110 N N . TRP A 1 136 ? -11.104 -10.639 -49.271 1.00 84.38 136 TRP A N 1
ATOM 1111 C CA . TRP A 1 136 ? -10.202 -9.570 -49.703 1.00 84.38 136 TRP A CA 1
ATOM 1112 C C . TRP A 1 136 ? -10.350 -9.316 -51.202 1.00 84.38 136 TRP A C 1
ATOM 1114 O O . TRP A 1 136 ? -10.051 -10.180 -52.022 1.00 84.38 136 TRP A O 1
ATOM 1124 N N . ASN A 1 137 ? -10.763 -8.102 -51.568 1.00 90.44 137 ASN A N 1
ATOM 1125 C CA . ASN A 1 137 ? -10.850 -7.681 -52.965 1.00 90.44 137 ASN A CA 1
ATOM 1126 C C . ASN A 1 137 ? -9.569 -6.944 -53.367 1.00 90.44 137 ASN A C 1
ATOM 1128 O O . ASN A 1 137 ? -9.349 -5.805 -52.946 1.00 90.44 137 ASN A O 1
ATOM 1132 N N . TYR A 1 138 ? -8.730 -7.586 -54.182 1.00 91.12 138 TYR A N 1
ATOM 1133 C CA . TYR A 1 138 ? -7.495 -6.978 -54.674 1.00 91.12 138 TYR A CA 1
ATOM 1134 C C . TYR A 1 138 ? -7.786 -5.725 -55.513 1.00 91.12 138 TYR A C 1
ATOM 1136 O O . TYR A 1 138 ? -8.714 -5.693 -56.324 1.00 91.12 138 TYR A O 1
ATOM 1144 N N . ARG A 1 139 ? -6.971 -4.684 -55.333 1.00 94.38 139 ARG A N 1
ATOM 1145 C CA . ARG A 1 139 ? -7.031 -3.443 -56.112 1.00 94.38 139 ARG A CA 1
ATOM 1146 C C . ARG A 1 139 ? -5.720 -3.270 -56.865 1.00 94.38 139 ARG A C 1
ATOM 1148 O O . ARG A 1 139 ? -4.653 -3.473 -56.291 1.00 94.38 139 ARG A O 1
ATOM 1155 N N . LYS A 1 140 ? -5.800 -2.867 -58.137 1.00 95.25 140 LYS A N 1
ATOM 1156 C CA . LYS A 1 140 ? -4.612 -2.539 -58.932 1.00 95.25 140 LYS A CA 1
ATOM 1157 C C . LYS A 1 140 ? -3.893 -1.355 -58.281 1.00 95.25 140 LYS A C 1
ATOM 1159 O O . LYS A 1 140 ? -4.464 -0.271 -58.179 1.00 95.25 140 LYS A O 1
ATOM 1164 N N . LEU A 1 141 ? -2.666 -1.585 -57.821 1.00 95.44 141 LEU A N 1
ATOM 1165 C CA . LEU A 1 141 ? -1.847 -0.568 -57.165 1.00 95.44 141 LEU A CA 1
ATOM 1166 C C . LEU A 1 141 ? -1.322 0.438 -58.195 1.00 95.44 141 LEU A C 1
ATOM 1168 O O . LEU A 1 141 ? -0.955 0.056 -59.305 1.00 95.44 141 LEU A O 1
ATOM 1172 N N . GLN A 1 142 ? -1.291 1.716 -57.817 1.00 96.62 142 GLN A N 1
ATOM 1173 C CA . GLN A 1 142 ? -0.770 2.794 -58.667 1.00 96.62 142 GLN A CA 1
ATOM 1174 C C . GLN A 1 142 ? 0.758 2.916 -58.604 1.00 96.62 142 GLN A C 1
ATOM 1176 O O . GLN A 1 142 ? 1.372 3.340 -59.576 1.00 96.62 142 GLN A O 1
ATOM 1181 N N . HIS A 1 143 ? 1.361 2.527 -57.480 1.00 96.50 143 HIS A N 1
ATOM 1182 C CA . HIS A 1 143 ? 2.789 2.670 -57.205 1.00 96.50 143 HIS A CA 1
ATOM 1183 C C . HIS A 1 143 ? 3.404 1.323 -56.820 1.00 96.50 143 HIS A C 1
ATOM 1185 O O . HIS A 1 143 ? 2.764 0.497 -56.157 1.00 96.50 143 HIS A O 1
ATOM 1191 N N . THR A 1 144 ? 4.666 1.122 -57.187 1.00 96.69 144 THR A N 1
ATOM 1192 C CA . THR A 1 144 ? 5.504 0.035 -56.673 1.00 96.69 144 THR A CA 1
ATOM 1193 C C . THR A 1 144 ? 5.763 0.210 -55.166 1.00 96.69 144 THR A C 1
ATOM 1195 O O . THR A 1 144 ? 5.633 1.316 -54.629 1.00 96.69 144 THR A O 1
ATOM 1198 N N . PRO A 1 145 ? 6.171 -0.851 -54.438 1.00 96.56 145 PRO A N 1
ATOM 1199 C CA . PRO A 1 145 ? 6.528 -0.731 -53.023 1.00 96.56 145 PRO A CA 1
ATOM 1200 C C . PRO A 1 145 ? 7.610 0.324 -52.744 1.00 96.56 145 PRO A C 1
ATOM 1202 O O . PRO A 1 145 ? 7.540 1.019 -51.730 1.00 96.56 145 PRO A O 1
ATOM 1205 N N . LEU A 1 146 ? 8.588 0.469 -53.647 1.00 95.44 146 LEU A N 1
ATOM 1206 C CA . LEU A 1 146 ? 9.668 1.443 -53.498 1.00 95.44 146 LEU A CA 1
ATOM 1207 C C . LEU A 1 146 ? 9.170 2.880 -53.692 1.00 95.44 146 LEU A C 1
ATOM 1209 O O . LEU A 1 146 ? 9.485 3.738 -52.870 1.00 95.44 146 LEU A O 1
ATOM 1213 N N . GLU A 1 147 ? 8.359 3.131 -54.722 1.00 97.06 147 GLU A N 1
ATOM 1214 C CA . GLU A 1 147 ? 7.745 4.445 -54.963 1.00 97.06 147 GLU A CA 1
ATOM 1215 C C . GLU A 1 147 ? 6.841 4.854 -53.792 1.00 97.06 147 GLU A C 1
ATOM 1217 O O . GLU A 1 147 ? 6.953 5.969 -53.292 1.00 97.06 147 GLU A O 1
ATOM 1222 N N . ASN A 1 148 ? 6.021 3.936 -53.262 1.00 95.81 148 ASN A N 1
ATOM 1223 C CA . ASN A 1 148 ? 5.222 4.201 -52.060 1.00 95.81 148 ASN A CA 1
ATOM 1224 C C . ASN A 1 148 ? 6.095 4.572 -50.853 1.00 95.81 148 ASN A C 1
ATOM 1226 O O . ASN A 1 148 ? 5.807 5.537 -50.144 1.00 95.81 148 ASN A O 1
ATOM 1230 N N . ALA A 1 149 ? 7.189 3.841 -50.619 1.00 94.19 149 ALA A N 1
ATOM 1231 C CA . ALA A 1 149 ? 8.117 4.169 -49.540 1.00 94.19 149 ALA A CA 1
ATOM 1232 C C . ALA A 1 149 ? 8.752 5.558 -49.731 1.00 94.19 149 ALA A C 1
ATOM 1234 O O . ALA A 1 149 ? 8.945 6.282 -48.754 1.00 94.19 149 ALA A O 1
ATOM 1235 N N . GLN A 1 150 ? 9.059 5.947 -50.971 1.00 94.69 150 GLN A N 1
ATOM 1236 C CA . GLN A 1 150 ? 9.580 7.276 -51.294 1.00 94.69 150 GLN A CA 1
ATOM 1237 C C . GLN A 1 150 ? 8.542 8.378 -51.048 1.00 94.69 150 GLN A C 1
ATOM 1239 O O . GLN A 1 150 ? 8.901 9.390 -50.452 1.00 94.69 150 GLN A O 1
ATOM 1244 N N . LEU A 1 151 ? 7.268 8.163 -51.399 1.00 95.19 151 LEU A N 1
ATOM 1245 C CA . LEU A 1 151 ? 6.174 9.103 -51.110 1.00 95.19 151 LEU A CA 1
ATOM 1246 C C . LEU A 1 151 ? 6.019 9.369 -49.603 1.00 95.19 151 LEU A C 1
ATOM 1248 O O . LEU A 1 151 ? 5.837 10.513 -49.183 1.00 95.19 151 LEU A O 1
ATOM 1252 N N . TYR A 1 152 ? 6.149 8.338 -48.763 1.00 92.75 152 TYR A N 1
ATOM 1253 C CA . TYR A 1 152 ? 6.140 8.530 -47.309 1.00 92.75 152 TYR A CA 1
ATOM 1254 C C . TYR A 1 152 ? 7.401 9.242 -46.811 1.00 92.75 152 TYR A C 1
ATOM 1256 O O . TYR A 1 152 ? 7.310 10.142 -45.977 1.00 92.75 152 TYR A O 1
ATOM 1264 N N . LYS A 1 153 ? 8.580 8.895 -47.343 1.00 90.50 153 LYS A N 1
ATOM 1265 C CA . LYS A 1 153 ? 9.849 9.543 -46.974 1.00 90.50 153 LYS A CA 1
ATOM 1266 C C . LYS A 1 153 ? 9.907 11.012 -47.394 1.00 90.50 153 LYS A C 1
ATOM 1268 O O . LYS A 1 153 ? 10.488 11.811 -46.665 1.00 90.50 153 LYS A O 1
ATOM 1273 N N . SER A 1 154 ? 9.275 11.395 -48.508 1.00 92.50 154 SER A N 1
ATOM 1274 C CA . SER A 1 154 ? 9.235 12.791 -48.963 1.00 92.50 154 SER A CA 1
ATOM 1275 C C . SER A 1 154 ? 8.466 13.717 -48.021 1.00 92.50 154 SER A C 1
ATOM 1277 O O . SER A 1 154 ? 8.584 14.934 -48.136 1.00 92.50 154 SER A O 1
ATOM 1279 N N . LEU A 1 155 ? 7.710 13.171 -47.058 1.00 92.00 155 LEU A N 1
ATOM 1280 C CA . LEU A 1 155 ? 7.132 13.971 -45.979 1.00 92.00 155 LEU A CA 1
ATOM 1281 C C . LEU A 1 155 ? 8.217 14.626 -45.106 1.00 92.00 155 LEU A C 1
ATOM 1283 O O . LEU A 1 155 ? 7.954 15.696 -44.557 1.00 92.00 155 LEU A O 1
ATOM 1287 N N . GLY A 1 156 ? 9.420 14.037 -45.014 1.00 90.06 156 GLY A N 1
ATOM 1288 C CA . GLY A 1 156 ? 10.588 14.599 -44.328 1.00 90.06 156 GLY A CA 1
ATOM 1289 C C . GLY A 1 156 ? 10.238 15.195 -42.963 1.00 90.06 156 GLY A C 1
ATOM 1290 O O . GLY A 1 156 ? 9.677 14.516 -42.104 1.00 90.06 156 GLY A O 1
ATOM 1291 N N . LYS A 1 157 ? 10.469 16.504 -42.817 1.00 88.62 157 LYS A N 1
ATOM 1292 C CA . LYS A 1 157 ? 10.161 17.285 -41.610 1.00 88.62 157 LYS A CA 1
ATOM 1293 C C . LYS A 1 157 ? 8.706 17.164 -41.135 1.00 88.62 157 LYS A C 1
ATOM 1295 O O . LYS A 1 157 ? 8.459 17.165 -39.938 1.00 88.62 157 LYS A O 1
ATOM 1300 N N . LYS A 1 158 ? 7.723 17.006 -42.032 1.00 92.25 158 LYS A N 1
ATOM 1301 C CA . LYS A 1 158 ? 6.315 16.847 -41.617 1.00 92.25 158 LYS A CA 1
ATOM 1302 C C . LYS A 1 158 ? 6.094 15.574 -40.803 1.00 92.25 158 LYS A C 1
ATOM 1304 O O . LYS A 1 158 ? 5.242 15.574 -39.922 1.00 92.25 158 LYS A O 1
ATOM 1309 N N . LEU A 1 159 ? 6.824 14.497 -41.102 1.00 88.31 159 LEU A N 1
ATOM 1310 C CA . LEU A 1 159 ? 6.737 13.256 -40.332 1.00 88.31 159 LEU A CA 1
ATOM 1311 C C . LEU A 1 159 ? 7.298 13.463 -38.919 1.00 88.31 159 LEU A C 1
ATOM 1313 O O . LEU A 1 159 ? 6.666 13.055 -37.948 1.00 88.31 159 LEU A O 1
ATOM 1317 N N . GLU A 1 160 ? 8.432 14.159 -38.813 1.00 86.19 160 GLU A N 1
ATOM 1318 C CA . GLU A 1 160 ? 9.043 14.546 -37.535 1.00 86.19 160 GLU A CA 1
ATOM 1319 C C . GLU A 1 160 ? 8.118 15.463 -36.726 1.00 86.19 160 GLU A C 1
ATOM 1321 O O . GLU A 1 160 ? 7.913 15.232 -35.540 1.00 86.19 160 GLU A O 1
ATOM 1326 N N . ASP A 1 161 ? 7.478 16.444 -37.366 1.00 90.94 161 ASP A N 1
ATOM 1327 C CA . ASP A 1 161 ? 6.520 17.340 -36.713 1.00 90.94 161 ASP A CA 1
ATOM 1328 C C . ASP A 1 161 ? 5.278 16.584 -36.201 1.00 90.94 161 ASP A C 1
ATOM 1330 O O . ASP A 1 161 ? 4.730 16.925 -35.152 1.00 90.94 161 ASP A O 1
ATOM 1334 N N . ILE A 1 162 ? 4.808 15.556 -36.921 1.00 89.25 162 ILE A N 1
ATOM 1335 C CA . ILE A 1 162 ? 3.696 14.699 -36.475 1.00 89.25 162 ILE A CA 1
ATOM 1336 C C . ILE A 1 162 ? 4.111 13.859 -35.261 1.00 89.25 162 ILE A C 1
ATOM 1338 O O . ILE A 1 162 ? 3.340 13.780 -34.305 1.00 89.25 162 ILE A O 1
ATOM 1342 N N . ALA A 1 163 ? 5.310 13.268 -35.283 1.00 81.19 163 ALA A N 1
ATOM 1343 C CA . ALA A 1 163 ? 5.854 12.523 -34.148 1.00 81.19 163 ALA A CA 1
ATOM 1344 C C . ALA A 1 163 ? 6.021 13.435 -32.925 1.00 81.19 163 ALA A C 1
ATOM 1346 O O . ALA A 1 163 ? 5.486 13.148 -31.862 1.00 81.19 163 ALA A O 1
ATOM 1347 N N . LYS A 1 164 ? 6.615 14.616 -33.114 1.00 83.06 164 LYS A N 1
ATOM 1348 C CA . LYS A 1 164 ? 6.781 15.608 -32.052 1.00 83.06 164 LYS A CA 1
ATOM 1349 C C . LYS A 1 164 ? 5.446 16.038 -31.444 1.00 83.06 164 LYS A C 1
ATOM 1351 O O . LYS A 1 164 ? 5.346 16.172 -30.234 1.00 83.06 164 LYS A O 1
ATOM 1356 N N . LYS A 1 165 ? 4.402 16.230 -32.256 1.00 84.19 165 LYS A N 1
ATOM 1357 C CA . LYS A 1 165 ? 3.052 16.543 -31.753 1.00 84.19 165 LYS A CA 1
ATOM 1358 C C . LYS A 1 165 ? 2.444 15.406 -30.940 1.00 84.19 165 LYS A C 1
ATOM 1360 O O . LYS A 1 165 ? 1.680 15.682 -30.020 1.00 84.19 165 LYS A O 1
ATOM 1365 N N . TYR A 1 166 ? 2.724 14.151 -31.294 1.00 79.62 166 TYR A N 1
ATOM 1366 C CA . TYR A 1 166 ? 2.352 13.010 -30.460 1.00 79.62 166 TYR A CA 1
ATOM 1367 C C . TYR A 1 166 ? 3.084 13.106 -29.119 1.00 79.62 166 TYR A C 1
ATOM 1369 O O . TYR A 1 166 ? 2.421 13.172 -28.086 1.00 79.62 166 TYR A O 1
ATOM 1377 N N . ASP A 1 167 ? 4.409 13.240 -29.148 1.00 75.56 167 ASP A N 1
ATOM 1378 C CA . ASP A 1 167 ? 5.233 13.324 -27.941 1.00 75.56 167 ASP A CA 1
ATOM 1379 C C . ASP A 1 167 ? 4.793 14.494 -27.050 1.00 75.56 167 ASP A C 1
ATOM 1381 O O . ASP A 1 167 ? 4.579 14.308 -25.865 1.00 75.56 167 ASP A O 1
ATOM 1385 N N . GLU A 1 168 ? 4.554 15.687 -27.604 1.00 76.88 168 GLU A N 1
ATOM 1386 C CA . GLU A 1 168 ? 4.060 16.866 -26.875 1.00 76.88 168 GLU A CA 1
ATOM 1387 C C . GLU A 1 168 ? 2.657 16.648 -26.283 1.00 76.88 168 GLU A C 1
ATOM 1389 O O . GLU A 1 168 ? 2.399 17.032 -25.142 1.00 76.88 168 GLU A O 1
ATOM 1394 N N . LYS A 1 169 ? 1.744 16.020 -27.036 1.00 68.44 169 LYS A N 1
ATOM 1395 C CA . LYS A 1 169 ? 0.366 15.754 -26.595 1.00 68.44 169 LYS A CA 1
ATOM 1396 C C . LYS A 1 169 ? 0.313 14.731 -25.463 1.00 68.44 169 LYS A C 1
ATOM 1398 O O . LYS A 1 169 ? -0.517 14.863 -24.565 1.00 68.44 169 LYS A O 1
ATOM 1403 N N . TYR A 1 170 ? 1.164 13.711 -25.514 1.00 62.66 170 TYR A N 1
ATOM 1404 C CA . TYR A 1 170 ? 1.237 12.669 -24.490 1.00 62.66 170 TYR A CA 1
ATOM 1405 C C . TYR A 1 170 ? 2.387 12.889 -23.505 1.00 62.66 170 TYR A C 1
ATOM 1407 O O . TYR A 1 170 ? 2.540 12.089 -22.589 1.00 62.66 170 TYR A O 1
ATOM 1415 N N . ALA A 1 171 ? 3.107 14.013 -23.585 1.00 51.78 171 ALA A N 1
ATOM 1416 C CA . ALA A 1 171 ? 4.199 14.369 -22.680 1.00 51.78 171 ALA A CA 1
ATOM 1417 C C . ALA A 1 171 ? 3.763 14.426 -21.212 1.00 51.78 171 ALA A C 1
ATOM 1419 O O . ALA A 1 171 ? 4.603 14.305 -20.335 1.00 51.78 171 ALA A O 1
ATOM 1420 N N . GLU A 1 172 ? 2.477 14.613 -20.899 1.00 42.25 172 GLU A N 1
ATOM 1421 C CA . GLU A 1 172 ? 1.974 14.516 -19.519 1.00 42.25 172 GLU A CA 1
ATOM 1422 C C . GLU A 1 172 ? 1.696 13.076 -19.064 1.00 42.25 172 GLU A C 1
ATOM 1424 O O . GLU A 1 172 ? 1.807 12.790 -17.874 1.00 42.25 172 GLU A O 1
ATOM 1429 N N . ALA A 1 173 ? 1.415 12.159 -19.995 1.00 44.22 173 ALA A N 1
ATOM 1430 C CA . ALA A 1 173 ? 1.308 10.720 -19.742 1.00 44.22 173 ALA A CA 1
ATOM 1431 C C . ALA A 1 173 ? 2.678 10.005 -19.793 1.00 44.22 173 ALA A C 1
ATOM 1433 O O . ALA A 1 173 ? 2.847 8.968 -19.158 1.00 44.22 173 ALA A O 1
ATOM 1434 N N . GLU A 1 174 ? 3.656 10.595 -20.491 1.00 37.88 174 GLU A N 1
ATOM 1435 C CA . GLU A 1 174 ? 5.061 10.172 -20.616 1.00 37.88 174 GLU A CA 1
ATOM 1436 C C . GLU A 1 174 ? 6.037 11.115 -19.886 1.00 37.88 174 GLU A C 1
ATOM 1438 O O . GLU A 1 174 ? 7.250 11.083 -20.109 1.00 37.88 174 GLU A O 1
ATOM 1443 N N . LYS A 1 175 ? 5.546 11.947 -18.957 1.00 34.94 175 LYS A N 1
ATOM 1444 C CA . LYS A 1 175 ? 6.406 12.729 -18.060 1.00 34.94 175 LYS A CA 1
ATOM 1445 C C . LYS A 1 175 ? 7.075 11.770 -17.074 1.00 34.94 175 LYS A C 1
ATOM 1447 O O . LYS A 1 175 ? 6.605 11.545 -15.962 1.00 34.94 175 LYS A O 1
ATOM 1452 N N . THR A 1 176 ? 8.219 11.262 -17.532 1.00 32.25 176 THR A N 1
ATOM 1453 C CA . THR A 1 176 ? 9.428 10.783 -16.846 1.00 32.25 176 THR A CA 1
ATOM 1454 C C . THR A 1 176 ? 9.830 9.331 -17.130 1.00 32.25 176 THR A C 1
ATOM 1456 O O . THR A 1 176 ? 9.756 8.483 -16.253 1.00 32.25 176 THR A O 1
ATOM 1459 N N . ILE A 1 177 ? 10.448 9.095 -18.295 1.00 38.03 177 ILE A N 1
ATOM 1460 C CA . ILE A 1 177 ? 11.819 8.559 -18.246 1.00 38.03 177 ILE A CA 1
ATOM 1461 C C . ILE A 1 177 ? 12.753 9.769 -18.232 1.00 38.03 177 ILE A C 1
ATOM 1463 O O . ILE A 1 177 ? 13.381 10.142 -19.219 1.00 38.03 177 ILE A O 1
ATOM 1467 N N . ASP A 1 178 ? 12.809 10.428 -17.078 1.00 46.59 178 ASP A N 1
ATOM 1468 C CA . ASP A 1 178 ? 14.067 11.056 -16.705 1.00 46.59 178 ASP A CA 1
ATOM 1469 C C . ASP A 1 178 ? 15.073 9.894 -16.657 1.00 46.59 178 ASP A C 1
ATOM 1471 O O . ASP A 1 178 ? 14.724 8.813 -16.189 1.00 46.59 178 ASP A O 1
ATOM 1475 N N . SER A 1 179 ? 16.310 10.043 -17.129 1.00 58.84 179 SER A N 1
ATOM 1476 C CA . SER A 1 179 ? 17.313 8.964 -16.985 1.00 58.84 179 SER A CA 1
ATOM 1477 C C . SER A 1 179 ? 17.450 8.476 -15.527 1.00 58.84 179 SER A C 1
ATOM 1479 O O . SER A 1 179 ? 17.973 7.393 -15.268 1.00 58.84 179 SER A O 1
ATOM 1481 N N . LEU A 1 180 ? 16.949 9.286 -14.586 1.00 74.88 180 LEU A N 1
ATOM 1482 C CA . LEU A 1 180 ? 16.905 9.084 -13.149 1.00 74.88 180 LEU A CA 1
ATOM 1483 C C . LEU A 1 180 ? 15.507 8.727 -12.600 1.00 74.88 180 LEU A C 1
ATOM 1485 O O . LEU A 1 180 ? 15.379 8.520 -11.400 1.00 74.88 180 LEU A O 1
ATOM 1489 N N . ALA A 1 181 ? 14.452 8.627 -13.408 1.00 84.19 181 ALA A N 1
ATOM 1490 C CA . ALA A 1 181 ? 13.127 8.185 -12.968 1.00 84.19 181 ALA A CA 1
ATOM 1491 C C . ALA A 1 181 ? 12.593 7.100 -13.897 1.00 84.19 181 ALA A C 1
ATOM 1493 O O . ALA A 1 181 ? 12.510 7.290 -15.103 1.00 84.19 181 ALA A O 1
ATOM 1494 N N . VAL A 1 182 ? 12.259 5.947 -13.327 1.00 86.06 182 VAL A N 1
ATOM 1495 C CA . VAL A 1 182 ? 11.907 4.752 -14.089 1.00 86.06 182 VAL A CA 1
ATOM 1496 C C . VAL A 1 182 ? 10.640 4.129 -13.522 1.00 86.06 182 VAL A C 1
ATOM 1498 O O . VAL A 1 182 ? 10.462 4.068 -12.305 1.00 86.06 182 VAL A O 1
ATOM 1501 N N . ASP A 1 183 ? 9.768 3.625 -14.388 1.00 88.56 183 ASP A N 1
ATOM 1502 C CA . ASP A 1 183 ? 8.624 2.815 -13.986 1.00 88.56 183 ASP A CA 1
ATOM 1503 C C . ASP A 1 183 ? 8.936 1.323 -14.165 1.00 88.56 183 ASP A C 1
ATOM 1505 O O . ASP A 1 183 ? 9.520 0.884 -15.161 1.00 88.56 183 ASP A O 1
ATOM 1509 N N . TRP A 1 184 ? 8.553 0.508 -13.182 1.00 90.06 184 TRP A N 1
ATOM 1510 C CA . TRP A 1 184 ? 8.751 -0.934 -13.250 1.00 90.06 184 TRP A CA 1
ATOM 1511 C C . TRP A 1 184 ? 8.018 -1.574 -14.432 1.00 90.06 184 TRP A C 1
ATOM 1513 O O . TRP A 1 184 ? 8.527 -2.546 -14.985 1.00 90.06 184 TRP A O 1
ATOM 1523 N N . ALA A 1 185 ? 6.869 -1.042 -14.859 1.00 82.12 185 ALA A N 1
ATOM 1524 C CA . ALA A 1 185 ? 6.131 -1.575 -16.004 1.00 82.12 185 ALA A CA 1
ATOM 1525 C C . ALA A 1 185 ? 6.978 -1.562 -17.289 1.00 82.12 185 ALA A C 1
ATOM 1527 O O . ALA A 1 185 ? 6.963 -2.542 -18.041 1.00 82.12 185 ALA A O 1
ATOM 1528 N N . ASP A 1 186 ? 7.785 -0.515 -17.474 1.00 78.81 186 ASP A N 1
ATOM 1529 C CA . ASP A 1 186 ? 8.665 -0.354 -18.633 1.00 78.81 186 ASP A CA 1
ATOM 1530 C C . ASP A 1 186 ? 9.850 -1.331 -18.565 1.00 78.81 186 ASP A C 1
ATOM 1532 O O . ASP A 1 186 ? 10.229 -1.967 -19.552 1.00 78.81 186 ASP A O 1
ATOM 1536 N N . LEU A 1 187 ? 10.413 -1.528 -17.367 1.00 77.69 187 LEU A N 1
ATOM 1537 C CA . LEU A 1 187 ? 11.542 -2.438 -17.149 1.00 77.69 187 LEU A CA 1
ATOM 1538 C C . LEU A 1 187 ? 11.155 -3.914 -17.125 1.00 77.69 187 LEU A C 1
ATOM 1540 O O . LEU A 1 187 ? 11.968 -4.767 -17.500 1.00 77.69 187 LEU A O 1
ATOM 1544 N N . ALA A 1 188 ? 9.949 -4.244 -16.663 1.00 71.19 188 ALA A N 1
ATOM 1545 C CA . ALA A 1 188 ? 9.501 -5.619 -16.470 1.00 71.19 188 ALA A CA 1
ATOM 1546 C C . ALA A 1 188 ? 9.616 -6.415 -17.777 1.00 71.19 188 ALA A C 1
ATOM 1548 O O . ALA A 1 188 ? 10.167 -7.522 -17.781 1.00 71.19 188 ALA A O 1
ATOM 1549 N N . PHE A 1 189 ? 9.212 -5.798 -18.889 1.00 64.50 189 PHE A N 1
ATOM 1550 C CA . PHE A 1 189 ? 9.281 -6.370 -20.236 1.00 64.50 189 PHE A CA 1
ATOM 1551 C C . PHE A 1 189 ? 10.426 -5.800 -21.088 1.00 64.50 189 PHE A C 1
ATOM 1553 O O . PHE A 1 189 ? 10.712 -6.336 -22.157 1.00 64.50 189 PHE A O 1
ATOM 1560 N N . GLY A 1 190 ? 11.104 -4.757 -20.602 1.00 67.88 190 GLY A N 1
ATOM 1561 C CA . GLY A 1 190 ? 12.245 -4.123 -21.251 1.00 67.88 190 GLY A CA 1
ATOM 1562 C C . GLY A 1 190 ? 13.618 -4.593 -20.758 1.00 67.88 190 GLY A C 1
ATOM 1563 O O . GLY A 1 190 ? 13.779 -5.551 -19.987 1.00 67.88 190 GLY A O 1
ATOM 1564 N N . ASN A 1 191 ? 14.643 -3.880 -21.228 1.00 70.25 191 ASN A N 1
ATOM 1565 C CA . ASN A 1 191 ? 16.031 -4.089 -20.836 1.00 70.25 191 ASN A CA 1
ATOM 1566 C C . ASN A 1 191 ? 16.288 -3.539 -19.423 1.00 70.25 191 ASN A C 1
ATOM 1568 O O . ASN A 1 191 ? 16.130 -2.349 -19.176 1.00 70.25 191 ASN A O 1
ATOM 1572 N N . LYS A 1 192 ? 16.757 -4.401 -18.515 1.00 79.12 192 LYS A N 1
ATOM 1573 C CA . LYS A 1 192 ? 17.041 -4.070 -17.105 1.00 79.12 192 LYS A CA 1
ATOM 1574 C C . LYS A 1 192 ? 18.469 -3.568 -16.869 1.00 79.12 192 LYS A C 1
ATOM 1576 O O . LYS A 1 192 ? 18.780 -3.118 -15.767 1.00 79.12 192 LYS A O 1
ATOM 1581 N N . LYS A 1 193 ? 19.333 -3.603 -17.897 1.00 71.88 193 LYS A N 1
ATOM 1582 C CA . LYS A 1 193 ? 20.718 -3.102 -17.824 1.00 71.88 193 LYS A CA 1
ATOM 1583 C C . LYS A 1 193 ? 20.835 -1.705 -17.196 1.00 71.88 193 LYS A C 1
ATOM 1585 O O . LYS A 1 193 ? 21.737 -1.575 -16.378 1.00 71.88 193 LYS A O 1
ATOM 1590 N N . PRO A 1 194 ? 19.960 -0.715 -17.484 1.00 77.94 194 PRO A N 1
ATOM 1591 C CA . PRO A 1 194 ? 20.092 0.631 -16.923 1.00 77.94 194 PRO A CA 1
ATOM 1592 C C . PRO A 1 194 ? 20.119 0.684 -15.393 1.00 77.94 194 PRO A C 1
ATOM 1594 O O . PRO A 1 194 ? 20.811 1.531 -14.841 1.00 77.94 194 PRO A O 1
ATOM 1597 N N . LEU A 1 195 ? 19.408 -0.221 -14.706 1.00 85.12 195 LEU A N 1
ATOM 1598 C CA . LEU A 1 195 ? 19.440 -0.302 -13.243 1.00 85.12 195 LEU A CA 1
ATOM 1599 C C . LEU A 1 195 ? 20.449 -1.341 -12.737 1.00 85.12 195 LEU A C 1
ATOM 1601 O O . LEU A 1 195 ? 21.181 -1.057 -11.791 1.00 85.12 195 LEU A O 1
ATOM 1605 N N . ASN A 1 196 ? 20.557 -2.511 -13.379 1.00 86.12 196 ASN A N 1
ATOM 1606 C CA . ASN A 1 196 ? 21.462 -3.572 -12.909 1.00 86.12 196 ASN A CA 1
ATOM 1607 C C . ASN A 1 196 ? 22.939 -3.175 -13.006 1.00 86.12 196 ASN A C 1
ATOM 1609 O O . ASN A 1 196 ? 23.735 -3.557 -12.149 1.00 86.12 196 ASN A O 1
ATOM 1613 N N . SER A 1 197 ? 23.322 -2.366 -14.002 1.00 85.62 197 SER A N 1
ATOM 1614 C CA . SER A 1 197 ? 24.702 -1.881 -14.120 1.00 85.62 197 SER A CA 1
ATOM 1615 C C . SER A 1 197 ? 25.101 -0.932 -12.991 1.00 85.62 197 SER A C 1
ATOM 1617 O O . SER A 1 197 ? 26.291 -0.756 -12.744 1.00 85.62 197 SER A O 1
ATOM 1619 N N . LEU A 1 198 ? 24.134 -0.317 -12.300 1.00 88.38 198 LEU A N 1
ATOM 1620 C CA . LEU A 1 198 ? 24.409 0.619 -11.210 1.00 88.38 198 LEU A CA 1
ATOM 1621 C C . LEU A 1 198 ? 24.890 -0.091 -9.947 1.00 88.38 198 LEU A C 1
ATOM 1623 O O . LEU A 1 198 ? 25.581 0.542 -9.148 1.00 88.38 198 LEU A O 1
ATOM 1627 N N . ARG A 1 199 ? 24.461 -1.349 -9.741 1.00 88.31 199 ARG A N 1
ATOM 1628 C CA . ARG A 1 199 ? 24.581 -2.087 -8.470 1.00 88.31 199 ARG A CA 1
ATOM 1629 C C . ARG A 1 199 ? 24.271 -1.179 -7.276 1.00 88.31 199 ARG A C 1
ATOM 1631 O O . ARG A 1 199 ? 25.057 -1.045 -6.345 1.00 88.31 199 ARG A O 1
ATOM 1638 N N . ALA A 1 200 ? 23.144 -0.485 -7.366 1.00 95.50 200 ALA A N 1
ATOM 1639 C CA . ALA A 1 200 ? 22.762 0.570 -6.441 1.00 95.50 200 ALA A CA 1
ATOM 1640 C C . ALA A 1 200 ? 22.353 0.024 -5.062 1.00 95.50 200 ALA A C 1
ATOM 1642 O O . ALA A 1 200 ? 22.005 -1.152 -4.912 1.00 95.50 200 ALA A O 1
ATOM 1643 N N . THR A 1 201 ? 22.334 0.912 -4.068 1.00 98.38 201 THR A N 1
ATOM 1644 C CA . THR A 1 201 ? 21.547 0.713 -2.848 1.00 98.38 201 THR A CA 1
ATOM 1645 C C . THR A 1 201 ? 20.082 0.988 -3.174 1.00 98.38 201 THR A C 1
ATOM 1647 O O . THR A 1 201 ? 19.731 2.107 -3.551 1.00 98.38 201 THR A O 1
ATOM 1650 N N . PHE A 1 202 ? 19.215 -0.012 -3.033 1.00 98.56 202 PHE A N 1
ATOM 1651 C CA . PHE A 1 202 ? 17.778 0.169 -3.221 1.00 98.56 202 PHE A CA 1
ATOM 1652 C C . PHE A 1 202 ? 17.111 0.508 -1.895 1.00 98.56 202 PHE A C 1
ATOM 1654 O O . PHE A 1 202 ? 17.106 -0.309 -0.980 1.00 98.56 202 PHE A O 1
ATOM 1661 N N . ILE A 1 203 ? 16.542 1.704 -1.789 1.00 98.50 203 ILE A N 1
ATOM 1662 C CA . ILE A 1 203 ? 15.730 2.103 -0.644 1.00 98.50 203 ILE A CA 1
ATOM 1663 C C . ILE A 1 203 ? 14.276 1.770 -0.982 1.00 98.50 203 ILE A C 1
ATOM 1665 O O . ILE A 1 203 ? 13.606 2.522 -1.690 1.00 98.50 203 ILE A O 1
ATOM 1669 N N . ALA A 1 204 ? 13.789 0.640 -0.476 1.00 97.06 204 ALA A N 1
ATOM 1670 C CA . ALA A 1 204 ? 12.393 0.243 -0.576 1.00 97.06 204 ALA A CA 1
ATOM 1671 C C . ALA A 1 204 ? 11.583 1.018 0.474 1.00 97.06 204 ALA A C 1
ATOM 1673 O O . ALA A 1 204 ? 11.355 0.545 1.591 1.00 97.06 204 ALA A O 1
ATOM 1674 N N . ALA A 1 205 ? 11.196 2.241 0.112 1.00 92.31 205 ALA A N 1
ATOM 1675 C CA . ALA A 1 205 ? 10.426 3.157 0.945 1.00 92.31 205 ALA A CA 1
ATOM 1676 C C . ALA A 1 205 ? 9.008 3.355 0.387 1.00 92.31 205 ALA A C 1
ATOM 1678 O O . ALA A 1 205 ? 8.657 4.476 0.018 1.00 92.31 205 ALA A O 1
ATOM 1679 N N . PRO A 1 206 ? 8.173 2.299 0.300 1.00 93.00 206 PRO A N 1
ATOM 1680 C CA . PRO A 1 206 ? 6.800 2.494 -0.124 1.00 93.00 206 PRO A CA 1
ATOM 1681 C C . PRO A 1 206 ? 6.057 3.398 0.865 1.00 93.00 206 PRO A C 1
ATOM 1683 O O . PRO A 1 206 ? 5.235 4.167 0.395 1.00 93.00 206 PRO A O 1
ATOM 1686 N N . ARG A 1 207 ? 6.363 3.387 2.179 1.00 96.69 207 ARG A N 1
ATOM 1687 C CA . ARG A 1 207 ? 5.719 4.275 3.171 1.00 96.69 207 ARG A CA 1
ATOM 1688 C C . ARG A 1 207 ? 6.286 5.692 3.176 1.00 96.69 207 ARG A C 1
ATOM 1690 O O . ARG A 1 207 ? 7.460 5.898 2.884 1.00 96.69 207 ARG A O 1
ATOM 1697 N N . GLU A 1 208 ? 5.483 6.652 3.625 1.00 96.12 208 GLU A N 1
ATOM 1698 C CA . GLU A 1 208 ? 5.898 8.053 3.713 1.00 96.12 208 GLU A CA 1
ATOM 1699 C C . GLU A 1 208 ? 7.065 8.277 4.686 1.00 96.12 208 GLU A C 1
ATOM 1701 O O . GLU A 1 208 ? 7.115 7.700 5.767 1.00 96.12 208 GLU A O 1
ATOM 1706 N N . ILE A 1 209 ? 8.002 9.148 4.336 1.00 97.56 209 ILE A N 1
ATOM 1707 C CA . ILE A 1 209 ? 9.094 9.598 5.208 1.00 97.56 209 ILE A CA 1
ATOM 1708 C C . ILE A 1 209 ? 9.233 11.109 5.049 1.00 97.56 209 ILE A C 1
ATOM 1710 O O . ILE A 1 209 ? 8.926 11.651 3.987 1.00 97.56 209 ILE A O 1
ATOM 1714 N N . SER A 1 210 ? 9.699 11.805 6.085 1.00 97.00 210 SER A N 1
ATOM 1715 C CA . SER A 1 210 ? 9.890 13.255 5.993 1.00 97.00 210 SER A CA 1
ATOM 1716 C C . SER A 1 210 ? 11.054 13.624 5.069 1.00 97.00 210 SER A C 1
ATOM 1718 O O . SER A 1 210 ? 12.001 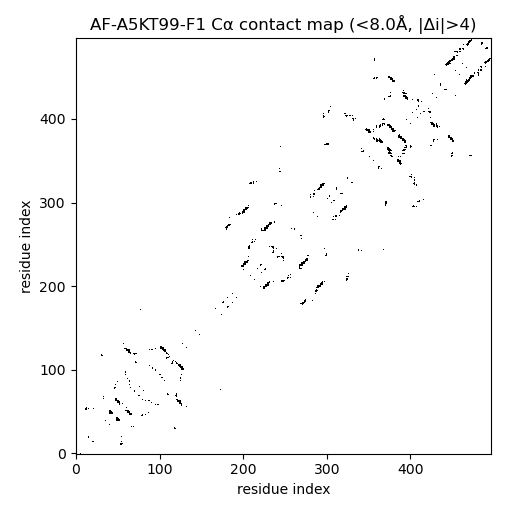12.853 4.886 1.00 97.00 210 SER A O 1
ATOM 1720 N N . GLU A 1 211 ? 11.049 14.859 4.562 1.00 97.38 211 GLU A N 1
ATOM 1721 C CA . GLU A 1 211 ? 12.200 15.463 3.873 1.00 97.38 211 GLU A CA 1
ATOM 1722 C C . GLU A 1 211 ? 13.490 15.356 4.701 1.00 97.38 211 GLU A C 1
ATOM 1724 O O . GLU A 1 211 ? 14.568 15.038 4.183 1.00 97.38 211 GLU A O 1
ATOM 1729 N N . ARG A 1 212 ? 13.372 15.576 6.019 1.00 97.44 212 ARG A N 1
ATOM 1730 C CA . ARG A 1 212 ? 14.484 15.480 6.969 1.00 97.44 212 ARG A CA 1
ATOM 1731 C C . ARG A 1 212 ? 15.033 14.057 7.014 1.00 97.44 212 ARG A C 1
ATOM 1733 O O . ARG A 1 212 ? 16.251 13.867 6.938 1.00 97.44 212 ARG A O 1
ATOM 1740 N N . ARG A 1 213 ? 14.152 13.053 7.081 1.00 97.62 213 ARG A N 1
ATOM 1741 C CA . ARG A 1 213 ? 14.563 11.649 7.067 1.00 97.62 213 ARG A CA 1
ATOM 1742 C C . ARG A 1 213 ? 15.174 11.246 5.740 1.00 97.62 213 ARG A C 1
ATOM 1744 O O . ARG A 1 213 ? 16.243 10.639 5.743 1.00 97.62 213 ARG A O 1
ATOM 1751 N N . PHE A 1 214 ? 14.549 11.602 4.625 1.00 98.25 214 PHE A N 1
ATOM 1752 C CA . PHE A 1 214 ? 15.091 11.289 3.310 1.00 98.25 214 PHE A CA 1
ATOM 1753 C C . PHE A 1 214 ? 16.486 11.901 3.121 1.00 98.25 214 PHE A C 1
ATOM 1755 O O . PHE A 1 214 ? 17.414 11.205 2.718 1.00 98.25 214 PHE A O 1
ATOM 1762 N N . THR A 1 215 ? 16.685 13.154 3.542 1.00 97.94 215 THR A N 1
ATOM 1763 C CA . THR A 1 215 ? 18.008 13.802 3.549 1.00 97.94 215 THR A CA 1
ATOM 1764 C C . THR A 1 215 ? 19.033 13.019 4.376 1.00 97.94 215 THR A C 1
ATOM 1766 O O . THR A 1 215 ? 20.177 12.858 3.949 1.00 97.94 215 THR A O 1
ATOM 1769 N N . SER A 1 216 ? 18.642 12.514 5.552 1.00 97.94 216 SER A N 1
ATOM 1770 C CA . SER A 1 216 ? 19.501 11.659 6.383 1.00 97.94 216 SER A CA 1
ATOM 1771 C C . SER A 1 216 ? 19.893 10.368 5.656 1.00 97.94 216 SER A C 1
ATOM 1773 O O . SER A 1 216 ? 21.078 10.047 5.624 1.00 97.94 216 SER A O 1
ATOM 1775 N N . LEU A 1 217 ? 18.947 9.677 5.011 1.00 98.06 217 LEU A N 1
ATOM 1776 C CA . LEU A 1 217 ? 19.229 8.466 4.229 1.00 98.06 217 LEU A CA 1
ATOM 1777 C C . LEU A 1 217 ? 20.177 8.759 3.058 1.00 98.06 217 LEU A C 1
ATOM 1779 O O . LEU A 1 217 ? 21.164 8.050 2.870 1.00 98.06 217 LEU A O 1
ATOM 1783 N N . VAL A 1 218 ? 19.936 9.839 2.311 1.00 97.75 218 VAL A N 1
ATOM 1784 C CA . VAL A 1 218 ? 20.808 10.259 1.205 1.00 97.75 218 VAL A CA 1
ATOM 1785 C C . VAL A 1 218 ? 22.240 10.480 1.696 1.00 97.75 218 VAL A C 1
ATOM 1787 O O . VAL A 1 218 ? 23.172 9.939 1.107 1.00 97.75 218 VAL A O 1
ATOM 1790 N N . LYS A 1 219 ? 22.433 11.196 2.811 1.00 96.94 219 LYS A N 1
ATOM 1791 C CA . LYS A 1 219 ? 23.767 11.404 3.404 1.00 96.94 219 LYS A CA 1
ATOM 1792 C C . LYS A 1 219 ? 24.450 10.093 3.810 1.00 96.94 219 LYS A C 1
ATOM 1794 O O . LYS A 1 219 ? 25.668 9.993 3.702 1.00 96.94 219 LYS A O 1
ATOM 1799 N N . THR A 1 220 ? 23.693 9.096 4.265 1.00 97.62 220 THR A N 1
ATOM 1800 C CA . THR A 1 220 ? 24.232 7.799 4.701 1.00 97.62 220 THR A CA 1
ATOM 1801 C C . THR A 1 220 ? 24.619 6.881 3.536 1.00 97.62 220 THR A C 1
ATOM 1803 O O . THR A 1 220 ? 25.642 6.192 3.620 1.00 97.62 220 THR A O 1
ATOM 1806 N N . TYR A 1 221 ? 23.813 6.836 2.470 1.00 97.56 221 TYR A N 1
ATOM 1807 C CA . TYR A 1 221 ? 23.945 5.827 1.408 1.00 97.56 221 TYR A CA 1
ATOM 1808 C C . TYR A 1 221 ? 24.555 6.355 0.112 1.00 97.56 221 TYR A C 1
ATOM 1810 O O . TYR A 1 221 ? 25.334 5.638 -0.514 1.00 97.56 221 TYR A O 1
ATOM 1818 N N . LEU A 1 222 ? 24.276 7.606 -0.267 1.00 96.69 222 LEU A N 1
ATOM 1819 C CA . LEU A 1 222 ? 24.751 8.164 -1.533 1.00 96.69 222 LEU A CA 1
ATOM 1820 C C . LEU A 1 222 ? 26.282 8.201 -1.642 1.00 96.69 222 LEU A C 1
ATOM 1822 O O . LEU A 1 222 ? 26.781 7.935 -2.727 1.00 96.69 222 LEU A O 1
ATOM 1826 N N . PRO A 1 223 ? 27.070 8.456 -0.574 1.00 96.31 223 PRO A N 1
ATOM 1827 C CA . PRO A 1 223 ? 28.530 8.398 -0.679 1.00 96.31 223 PRO A CA 1
ATOM 1828 C C . PRO A 1 223 ? 29.089 7.009 -1.036 1.00 96.31 223 PRO A C 1
ATOM 1830 O O . PRO A 1 223 ? 30.252 6.908 -1.424 1.00 96.31 223 PRO A O 1
ATOM 1833 N N . LYS A 1 224 ? 28.295 5.939 -0.888 1.00 95.38 224 LYS A N 1
ATOM 1834 C CA . LYS A 1 224 ? 28.732 4.544 -1.062 1.00 95.38 224 LYS A CA 1
ATOM 1835 C C . LYS A 1 224 ? 28.396 3.997 -2.451 1.00 95.38 224 LYS A C 1
ATOM 1837 O O . LYS A 1 224 ? 29.228 3.306 -3.036 1.00 95.38 224 LYS A O 1
ATOM 1842 N N . SER A 1 225 ? 27.213 4.309 -2.977 1.00 95.69 225 SER A N 1
ATOM 1843 C CA . SER A 1 225 ? 26.757 3.899 -4.309 1.00 95.69 225 SER A CA 1
ATOM 1844 C C . SER A 1 225 ? 25.581 4.751 -4.787 1.00 95.69 225 SER A C 1
ATOM 1846 O O . SER A 1 225 ? 25.050 5.578 -4.044 1.00 95.69 225 SER A O 1
ATOM 1848 N N . ASN A 1 226 ? 25.164 4.552 -6.044 1.00 97.25 226 ASN A N 1
ATOM 1849 C CA . ASN A 1 226 ? 23.898 5.102 -6.531 1.00 97.25 226 ASN A CA 1
ATOM 1850 C C . ASN A 1 226 ? 22.752 4.653 -5.617 1.00 97.25 226 ASN A C 1
ATOM 1852 O O . ASN A 1 226 ? 22.773 3.540 -5.089 1.00 97.25 226 ASN A O 1
ATOM 1856 N N . ILE A 1 227 ? 21.743 5.503 -5.466 1.00 98.00 227 ILE A N 1
ATOM 1857 C CA . ILE A 1 227 ? 20.505 5.157 -4.767 1.00 98.00 227 ILE A CA 1
ATOM 1858 C C . ILE A 1 227 ? 19.435 4.887 -5.815 1.00 98.00 227 ILE A C 1
ATOM 1860 O O . ILE A 1 227 ? 19.275 5.681 -6.733 1.00 98.00 227 ILE A O 1
ATOM 1864 N N . ILE A 1 228 ? 18.671 3.812 -5.654 1.00 97.81 228 ILE A N 1
ATOM 1865 C CA . ILE A 1 228 ? 17.364 3.668 -6.300 1.00 97.81 228 ILE A CA 1
ATOM 1866 C C . ILE A 1 228 ? 16.319 3.818 -5.192 1.00 97.81 228 ILE A C 1
ATOM 1868 O O . ILE A 1 228 ? 16.266 3.003 -4.276 1.00 97.81 228 ILE A O 1
ATOM 1872 N N . LEU A 1 229 ? 15.517 4.877 -5.239 1.00 97.94 229 LEU A N 1
ATOM 1873 C CA . LEU A 1 229 ? 14.412 5.115 -4.319 1.00 97.94 229 LEU A CA 1
ATOM 1874 C C . LEU A 1 229 ? 13.144 4.474 -4.879 1.00 97.94 229 LEU A C 1
ATOM 1876 O O . LEU A 1 229 ? 12.648 4.875 -5.931 1.00 97.94 229 LEU A O 1
ATOM 1880 N N . GLY A 1 230 ? 12.617 3.487 -4.169 1.00 97.62 230 GLY A N 1
ATOM 1881 C CA . GLY A 1 230 ? 11.360 2.852 -4.515 1.00 97.62 230 GLY A CA 1
ATOM 1882 C C . GLY A 1 230 ? 10.153 3.693 -4.099 1.00 97.62 230 GLY A C 1
ATOM 1883 O O . GLY A 1 230 ? 10.020 4.006 -2.920 1.00 97.62 230 GLY A O 1
ATOM 1884 N N . LEU A 1 231 ? 9.260 3.984 -5.046 1.00 96.69 231 LEU A N 1
ATOM 1885 C CA . LEU A 1 231 ? 8.005 4.707 -4.839 1.00 96.69 231 LEU A CA 1
ATOM 1886 C C . LEU A 1 231 ? 6.814 3.811 -5.204 1.00 96.69 231 LEU A C 1
ATOM 1888 O O . LEU A 1 231 ? 6.700 3.345 -6.342 1.00 96.69 231 LEU A O 1
ATOM 1892 N N . ALA A 1 232 ? 5.927 3.573 -4.239 1.00 96.56 232 ALA A N 1
ATOM 1893 C CA . ALA A 1 232 ? 4.707 2.809 -4.470 1.00 96.56 232 ALA A CA 1
ATOM 1894 C C . ALA A 1 232 ? 3.711 3.597 -5.342 1.00 96.56 232 ALA A C 1
ATOM 1896 O O . ALA A 1 232 ? 3.658 4.825 -5.301 1.00 96.56 232 ALA A O 1
ATOM 1897 N N . LYS A 1 233 ? 2.923 2.883 -6.152 1.00 93.50 233 LYS A N 1
ATOM 1898 C CA . LYS A 1 233 ? 1.836 3.462 -6.961 1.00 93.50 233 LYS A CA 1
ATOM 1899 C C . LYS A 1 233 ? 0.530 3.590 -6.188 1.00 93.50 233 LYS A C 1
ATOM 1901 O O . LYS A 1 233 ? -0.313 4.389 -6.578 1.00 93.50 233 LYS A O 1
ATOM 1906 N N . GLU A 1 234 ? 0.339 2.761 -5.170 1.00 93.44 234 GLU A N 1
ATOM 1907 C CA . GLU A 1 234 ? -0.816 2.810 -4.281 1.00 93.44 234 GLU A CA 1
ATOM 1908 C C . GLU A 1 234 ? -0.718 4.001 -3.315 1.00 93.44 234 GLU A C 1
ATOM 1910 O O . GLU A 1 234 ? 0.384 4.418 -2.974 1.00 93.44 234 GLU A O 1
ATOM 1915 N N . ASP A 1 235 ? -1.850 4.513 -2.825 1.00 94.06 235 ASP A N 1
ATOM 1916 C CA . ASP A 1 235 ? -1.884 5.614 -1.839 1.00 94.06 235 ASP A CA 1
ATOM 1917 C C . ASP A 1 235 ? -1.519 5.158 -0.413 1.00 94.06 235 ASP A C 1
ATOM 1919 O O . ASP A 1 235 ? -1.147 5.961 0.446 1.00 94.06 235 ASP A O 1
ATOM 1923 N N . PHE A 1 236 ? -1.654 3.857 -0.146 1.00 96.75 236 PHE A N 1
ATOM 1924 C CA . PHE A 1 236 ? -1.431 3.235 1.156 1.00 96.75 236 PHE A CA 1
ATOM 1925 C C . PHE A 1 236 ? -0.601 1.963 1.007 1.00 96.75 236 PHE A C 1
ATOM 1927 O O . PHE A 1 236 ? -0.558 1.352 -0.063 1.00 96.75 236 PHE A O 1
ATOM 1934 N N . ILE A 1 237 ? 0.050 1.557 2.094 1.00 97.12 237 ILE A N 1
ATOM 1935 C CA . ILE A 1 237 ? 0.680 0.242 2.179 1.00 97.12 237 ILE A CA 1
ATOM 1936 C C . ILE A 1 237 ? -0.377 -0.843 1.957 1.00 97.12 237 ILE A C 1
ATOM 1938 O O . ILE A 1 237 ? -1.464 -0.772 2.532 1.00 97.12 237 ILE A O 1
ATOM 1942 N N . ASP A 1 238 ? -0.051 -1.828 1.119 1.00 92.88 238 ASP A N 1
ATOM 1943 C CA . ASP A 1 238 ? -0.949 -2.927 0.743 1.00 92.88 238 ASP A CA 1
ATOM 1944 C C . ASP A 1 238 ? -1.461 -3.667 1.994 1.00 92.88 238 ASP A C 1
ATOM 1946 O O . ASP A 1 238 ? -0.669 -4.185 2.792 1.00 92.88 238 ASP A O 1
ATOM 1950 N N . GLY A 1 239 ? -2.784 -3.683 2.187 1.00 90.62 239 GLY A N 1
ATOM 1951 C CA . GLY A 1 239 ? -3.458 -4.202 3.383 1.00 90.62 239 GLY A CA 1
ATOM 1952 C C . GLY A 1 239 ? -3.847 -3.150 4.434 1.00 90.62 239 GLY A C 1
ATOM 1953 O O . GLY A 1 239 ? -4.499 -3.497 5.424 1.00 90.62 239 GLY A O 1
ATOM 1954 N N . PHE A 1 240 ? -3.493 -1.875 4.237 1.00 94.19 240 PHE A N 1
ATOM 1955 C CA . PHE A 1 240 ? -3.837 -0.759 5.130 1.00 94.19 240 PHE A CA 1
ATOM 1956 C C . PHE A 1 240 ? -4.625 0.357 4.432 1.00 94.19 240 PHE A C 1
ATOM 1958 O O . PHE A 1 240 ? -4.475 1.542 4.739 1.00 94.19 240 PHE A O 1
ATOM 1965 N N . GLU A 1 241 ? -5.508 0.003 3.502 1.00 91.38 241 GLU A N 1
ATOM 1966 C CA . GLU A 1 241 ? -6.240 0.977 2.695 1.00 91.38 241 GLU A CA 1
ATOM 1967 C C . GLU A 1 241 ? -7.067 1.943 3.562 1.00 91.38 241 GLU A C 1
ATOM 1969 O O . GLU A 1 241 ? -7.879 1.557 4.417 1.00 91.38 241 GLU A O 1
ATOM 1974 N N . GLY A 1 242 ? -6.880 3.243 3.320 1.00 89.88 242 GLY A N 1
ATOM 1975 C CA . GLY A 1 242 ? -7.585 4.299 4.041 1.00 89.88 242 GLY A CA 1
ATOM 1976 C C . GLY A 1 242 ? -7.155 4.452 5.502 1.00 89.88 242 GLY A C 1
ATOM 1977 O O . GLY A 1 242 ? -7.984 4.860 6.321 1.00 89.88 242 GLY A O 1
ATOM 1978 N N . GLN A 1 243 ? -5.910 4.098 5.833 1.00 94.12 243 GLN A N 1
ATOM 1979 C CA . GLN A 1 243 ? -5.297 4.289 7.150 1.00 94.12 243 GLN A CA 1
ATOM 1980 C C . GLN A 1 243 ? -4.153 5.312 7.044 1.00 94.12 243 GLN A C 1
ATOM 1982 O O . GLN A 1 243 ? -3.090 4.987 6.514 1.00 94.12 243 GLN A O 1
ATOM 1987 N N . PRO A 1 244 ? -4.356 6.566 7.497 1.00 93.38 244 PRO A N 1
ATOM 1988 C CA . PRO A 1 244 ? -3.417 7.667 7.275 1.00 93.38 244 PRO A CA 1
ATOM 1989 C C . PRO A 1 244 ? -1.970 7.396 7.694 1.00 93.38 244 PRO A C 1
ATOM 1991 O O . PRO A 1 244 ? -1.054 7.830 7.012 1.00 93.38 244 PRO A O 1
ATOM 1994 N N . GLN A 1 245 ? -1.766 6.646 8.773 1.00 94.62 245 GLN A N 1
ATOM 1995 C CA . GLN A 1 245 ? -0.453 6.305 9.310 1.00 94.62 245 GLN A CA 1
ATOM 1996 C C . GLN A 1 245 ? 0.366 5.350 8.427 1.00 94.62 245 GLN A C 1
ATOM 1998 O O . GLN A 1 245 ? 1.569 5.213 8.658 1.00 94.62 245 GLN A O 1
ATOM 2003 N N . PHE A 1 246 ? -0.270 4.718 7.436 1.00 96.19 246 PHE A N 1
ATOM 2004 C CA . PHE A 1 246 ? 0.327 3.802 6.464 1.00 96.19 246 PHE A CA 1
ATOM 2005 C C . PHE A 1 246 ? 0.238 4.356 5.033 1.00 96.19 246 PHE A C 1
ATOM 2007 O O . PHE A 1 246 ? 0.123 3.595 4.073 1.00 96.19 246 PHE A O 1
ATOM 2014 N N . LYS A 1 247 ? 0.257 5.683 4.871 1.00 96.62 247 LYS A N 1
ATOM 2015 C CA . LYS A 1 247 ? 0.349 6.320 3.552 1.00 96.62 247 LYS A CA 1
ATOM 2016 C C . LYS A 1 247 ? 1.677 6.029 2.872 1.00 96.62 247 LYS A C 1
ATOM 2018 O O . LYS A 1 247 ? 2.710 5.850 3.527 1.00 96.62 247 LYS A O 1
ATOM 2023 N N . THR A 1 248 ? 1.646 6.025 1.546 1.00 97.75 248 THR A N 1
ATOM 2024 C CA . THR A 1 248 ? 2.847 5.858 0.736 1.00 97.75 248 THR A CA 1
ATOM 2025 C C . THR A 1 248 ? 3.611 7.160 0.535 1.00 97.75 248 THR A C 1
ATOM 2027 O O . THR A 1 248 ? 3.045 8.254 0.601 1.00 97.75 248 THR A O 1
ATOM 2030 N N . LEU A 1 249 ? 4.920 7.048 0.293 1.00 97.38 249 LEU A N 1
ATOM 2031 C CA . LEU A 1 249 ? 5.776 8.192 -0.010 1.00 97.38 249 LEU A CA 1
ATOM 2032 C C . LEU A 1 249 ? 5.359 8.834 -1.332 1.00 97.38 249 LEU A C 1
ATOM 2034 O O . LEU A 1 249 ? 5.472 8.224 -2.394 1.00 97.38 249 LEU A O 1
ATOM 2038 N N . GLN A 1 250 ? 4.945 10.095 -1.255 1.00 92.50 250 GLN A N 1
ATOM 2039 C CA . GLN A 1 250 ? 4.632 10.903 -2.425 1.00 92.50 250 GLN A CA 1
ATOM 2040 C C . GLN A 1 250 ? 5.916 11.507 -2.998 1.00 92.50 250 GLN A C 1
ATOM 2042 O O . GLN A 1 250 ? 6.784 11.989 -2.261 1.00 92.50 250 GLN A O 1
ATOM 2047 N N . ARG A 1 251 ? 6.056 11.473 -4.327 1.00 89.56 251 ARG A N 1
ATOM 2048 C CA . ARG A 1 251 ? 7.260 11.949 -5.027 1.00 89.56 251 ARG A CA 1
ATOM 2049 C C . ARG A 1 251 ? 7.518 13.423 -4.728 1.00 89.56 251 ARG A C 1
ATOM 2051 O O . ARG A 1 251 ? 8.654 13.816 -4.478 1.00 89.56 251 ARG A O 1
ATOM 2058 N N . GLU A 1 252 ? 6.457 14.213 -4.689 1.00 90.06 252 GLU A N 1
ATOM 2059 C CA . GLU A 1 252 ? 6.457 15.658 -4.478 1.00 90.06 252 GLU A CA 1
ATOM 2060 C C . GLU A 1 252 ? 7.120 16.036 -3.146 1.00 90.06 252 GLU A C 1
ATOM 2062 O O . GLU A 1 252 ? 7.776 17.074 -3.056 1.00 90.06 252 GLU A O 1
ATOM 2067 N N . THR A 1 253 ? 7.014 15.172 -2.127 1.00 91.12 253 THR A N 1
ATOM 2068 C CA . THR A 1 253 ? 7.643 15.369 -0.813 1.00 91.12 253 THR A CA 1
ATOM 2069 C C . THR A 1 253 ? 9.166 15.390 -0.901 1.00 91.12 253 THR A C 1
ATOM 2071 O O . THR A 1 253 ? 9.813 16.084 -0.131 1.00 91.12 253 THR A O 1
ATOM 2074 N N . ILE A 1 254 ? 9.768 14.635 -1.820 1.00 94.06 254 ILE A N 1
ATOM 2075 C CA . ILE A 1 254 ? 11.225 14.427 -1.863 1.00 94.06 254 ILE A CA 1
ATOM 2076 C C . ILE A 1 254 ? 11.875 14.924 -3.158 1.00 94.06 254 ILE A C 1
ATOM 2078 O O . ILE A 1 254 ? 13.103 14.984 -3.252 1.00 94.06 254 ILE A O 1
ATOM 2082 N N . GLU A 1 255 ? 11.077 15.340 -4.140 1.00 91.69 255 GLU A N 1
ATOM 2083 C CA . GLU A 1 255 ? 11.537 15.721 -5.476 1.00 91.69 255 GLU A CA 1
ATOM 2084 C C . GLU A 1 255 ? 12.535 16.882 -5.447 1.00 91.69 255 GLU A C 1
ATOM 2086 O O . GLU A 1 255 ? 13.574 16.829 -6.105 1.00 91.69 255 GLU A O 1
ATOM 2091 N N . LYS A 1 256 ? 12.294 17.897 -4.606 1.00 92.75 256 LYS A N 1
ATOM 2092 C CA . LYS A 1 256 ? 13.231 19.020 -4.431 1.00 92.75 256 LYS A CA 1
ATOM 2093 C C . LYS A 1 256 ? 14.612 18.553 -3.967 1.00 92.75 256 LYS A C 1
ATOM 2095 O O . LYS A 1 256 ? 15.624 19.086 -4.422 1.00 92.75 256 LYS A O 1
ATOM 2100 N N . ILE A 1 257 ? 14.662 17.557 -3.079 1.00 94.38 257 ILE A N 1
ATOM 2101 C CA . ILE A 1 257 ? 15.915 16.991 -2.566 1.00 94.38 257 ILE A CA 1
ATOM 2102 C C . ILE A 1 257 ? 16.618 16.208 -3.673 1.00 94.38 257 ILE A C 1
ATOM 2104 O O . ILE A 1 257 ? 17.809 16.423 -3.889 1.00 94.38 257 ILE A O 1
ATOM 2108 N N . ILE A 1 258 ? 15.888 15.352 -4.399 1.00 93.94 258 ILE A N 1
ATOM 2109 C CA . ILE A 1 258 ? 16.435 14.584 -5.528 1.00 93.94 258 ILE A CA 1
ATOM 2110 C C . ILE A 1 258 ? 17.049 15.522 -6.568 1.00 93.94 258 ILE A C 1
ATOM 2112 O O . ILE A 1 258 ? 18.219 15.365 -6.915 1.00 93.94 258 ILE A O 1
ATOM 2116 N N . ASN A 1 259 ? 16.296 16.531 -7.008 1.00 91.25 259 ASN A N 1
ATOM 2117 C CA . ASN A 1 259 ? 16.740 17.471 -8.035 1.00 91.25 259 ASN A CA 1
ATOM 2118 C C . ASN A 1 259 ? 17.982 18.240 -7.583 1.00 91.25 259 ASN A C 1
ATOM 2120 O O . ASN A 1 259 ? 18.961 18.319 -8.322 1.00 91.25 259 ASN A O 1
ATOM 2124 N N . LYS A 1 260 ? 17.984 18.747 -6.344 1.00 91.94 260 LYS A N 1
ATOM 2125 C CA . LYS A 1 260 ? 19.135 19.459 -5.775 1.00 91.94 260 LYS A CA 1
ATOM 2126 C C . LYS A 1 260 ? 20.383 18.578 -5.716 1.00 91.94 260 LYS A C 1
ATOM 2128 O O . LYS A 1 260 ? 21.466 19.029 -6.077 1.00 91.94 260 LYS A O 1
ATOM 2133 N N . VAL A 1 261 ? 20.240 17.339 -5.247 1.00 92.25 261 VAL A N 1
ATOM 2134 C CA . VAL A 1 261 ? 21.358 16.399 -5.116 1.00 92.25 261 VAL A CA 1
ATOM 2135 C C . VAL A 1 261 ? 21.902 16.013 -6.485 1.00 92.25 261 VAL A C 1
ATOM 2137 O O . VAL A 1 261 ? 23.105 16.091 -6.694 1.00 92.25 261 VAL A O 1
ATOM 2140 N N . ASN A 1 262 ? 21.039 15.649 -7.431 1.00 90.88 262 ASN A N 1
ATOM 2141 C CA . ASN A 1 262 ? 21.467 15.223 -8.760 1.00 90.88 262 ASN A CA 1
ATOM 2142 C C . ASN A 1 262 ? 22.059 16.377 -9.589 1.00 90.88 262 ASN A C 1
ATOM 2144 O O . ASN A 1 262 ? 23.007 16.148 -10.340 1.00 90.88 262 ASN A O 1
ATOM 2148 N N . ALA A 1 263 ? 21.569 17.612 -9.419 1.00 88.19 263 ALA A N 1
ATOM 2149 C CA . ALA A 1 263 ? 22.118 18.803 -10.074 1.00 88.19 263 ALA A CA 1
ATOM 2150 C C . ALA A 1 263 ? 23.534 19.157 -9.588 1.00 88.19 263 ALA A C 1
ATOM 2152 O O . ALA A 1 263 ? 24.343 19.661 -10.364 1.00 88.19 263 ALA A O 1
ATOM 2153 N N . ALA A 1 264 ? 23.876 18.829 -8.337 1.00 85.88 264 ALA A N 1
ATOM 2154 C CA . ALA A 1 264 ? 25.220 19.028 -7.788 1.00 85.88 264 ALA A CA 1
ATOM 2155 C C . ALA A 1 264 ? 26.284 18.077 -8.383 1.00 85.88 264 ALA A C 1
ATOM 2157 O O . ALA A 1 264 ? 27.424 18.077 -7.926 1.00 85.88 264 ALA A O 1
ATOM 2158 N N . SER A 1 265 ? 25.917 17.260 -9.380 1.00 74.19 265 SER A N 1
ATOM 2159 C CA . SER A 1 265 ? 26.783 16.294 -10.073 1.00 74.19 265 SER A CA 1
ATOM 2160 C C . SER A 1 265 ? 27.639 15.418 -9.137 1.00 74.19 265 SER A C 1
ATOM 2162 O O . SER A 1 265 ? 28.854 15.314 -9.321 1.00 74.19 265 SER A O 1
ATOM 2164 N N . PRO A 1 266 ? 27.036 14.772 -8.120 1.00 78.94 266 PRO A N 1
ATOM 2165 C CA . PRO A 1 266 ? 27.749 13.864 -7.230 1.00 78.94 266 PRO A CA 1
ATOM 2166 C C . PRO A 1 266 ? 28.302 12.655 -7.995 1.00 78.94 266 PRO A C 1
ATOM 2168 O O . PRO A 1 266 ? 27.763 12.249 -9.026 1.00 78.94 266 PRO A O 1
ATOM 2171 N N . LYS A 1 267 ? 29.332 12.009 -7.429 1.00 89.75 267 LYS A N 1
ATOM 2172 C CA . LYS A 1 267 ? 29.880 10.735 -7.939 1.00 89.75 267 LYS A CA 1
ATOM 2173 C C . LYS A 1 267 ? 28.789 9.677 -8.169 1.00 89.75 267 LYS A C 1
ATOM 2175 O O . LYS A 1 267 ? 28.884 8.887 -9.102 1.00 89.75 267 LYS A O 1
ATOM 2180 N N . TYR A 1 268 ? 27.775 9.666 -7.309 1.00 94.38 268 TYR A N 1
ATOM 2181 C CA . TYR A 1 268 ? 26.641 8.752 -7.356 1.00 94.38 268 TYR A CA 1
ATOM 2182 C C . TYR A 1 268 ? 25.337 9.537 -7.359 1.00 94.38 268 TYR A C 1
ATOM 2184 O O . TYR A 1 268 ? 25.220 10.524 -6.639 1.00 94.38 268 TYR A O 1
ATOM 2192 N N . LYS A 1 269 ? 24.357 9.083 -8.142 1.00 94.00 269 LYS A N 1
ATOM 2193 C CA . LYS A 1 269 ? 23.066 9.754 -8.333 1.00 94.00 269 LYS A CA 1
ATOM 2194 C C . LYS A 1 269 ? 21.934 9.038 -7.602 1.00 94.00 269 LYS A C 1
ATOM 2196 O O . LYS A 1 269 ? 22.052 7.871 -7.220 1.00 94.00 269 LYS A O 1
ATOM 2201 N N . ILE A 1 270 ? 20.824 9.751 -7.441 1.00 95.69 270 ILE A N 1
ATOM 2202 C CA . ILE A 1 270 ? 19.555 9.204 -6.969 1.00 95.69 270 ILE A CA 1
ATOM 2203 C C . ILE A 1 270 ? 18.664 8.939 -8.179 1.00 95.69 270 ILE A C 1
ATOM 2205 O O . ILE A 1 270 ? 18.346 9.858 -8.930 1.00 95.69 270 ILE A O 1
ATOM 2209 N N . TYR A 1 271 ? 18.247 7.690 -8.318 1.00 94.88 271 TYR A N 1
ATOM 2210 C CA . TYR A 1 271 ? 17.240 7.222 -9.254 1.00 94.88 271 TYR A CA 1
ATOM 2211 C C . TYR A 1 271 ? 15.933 6.979 -8.494 1.00 94.88 271 TYR A C 1
ATOM 2213 O O . TYR A 1 271 ? 15.962 6.653 -7.308 1.00 94.88 271 TYR A O 1
ATOM 2221 N N . THR A 1 272 ? 14.789 7.079 -9.160 1.00 95.06 272 THR A N 1
ATOM 2222 C CA . THR A 1 272 ? 13.487 6.658 -8.632 1.00 95.06 272 THR A CA 1
ATOM 2223 C C . THR A 1 272 ? 12.962 5.477 -9.436 1.00 95.06 272 THR A C 1
ATOM 2225 O O . THR A 1 272 ? 13.122 5.429 -10.654 1.00 95.06 272 THR A O 1
ATOM 2228 N N . LEU A 1 273 ? 12.363 4.510 -8.744 1.00 95.69 273 LEU A N 1
ATOM 2229 C CA . LEU A 1 273 ? 11.677 3.372 -9.341 1.00 95.69 273 LEU A CA 1
ATOM 2230 C C . LEU A 1 273 ? 10.232 3.379 -8.856 1.00 95.69 273 LEU A C 1
ATOM 2232 O O . LEU A 1 273 ? 9.989 3.162 -7.669 1.00 95.69 273 LEU A O 1
ATOM 2236 N N . ARG A 1 274 ? 9.281 3.621 -9.758 1.00 94.88 274 ARG A N 1
ATOM 2237 C CA . ARG A 1 274 ? 7.848 3.596 -9.456 1.00 94.88 274 ARG A CA 1
ATOM 2238 C C . ARG A 1 274 ? 7.269 2.212 -9.747 1.00 94.88 274 ARG A C 1
ATOM 2240 O O . ARG A 1 274 ? 7.478 1.679 -10.832 1.00 94.88 274 ARG A O 1
ATOM 2247 N N . TYR A 1 275 ? 6.546 1.618 -8.800 1.00 95.00 275 TYR A N 1
ATOM 2248 C CA . TYR A 1 275 ? 6.050 0.236 -8.916 1.00 95.00 275 TYR A CA 1
ATOM 2249 C C . TYR A 1 275 ? 4.815 -0.015 -8.047 1.00 95.00 275 TYR A C 1
ATOM 2251 O O . TYR A 1 275 ? 4.539 0.737 -7.117 1.00 95.00 275 TYR A O 1
ATOM 2259 N N . PHE A 1 276 ? 4.059 -1.071 -8.341 1.00 95.25 276 PHE A N 1
ATOM 2260 C CA . PHE A 1 276 ? 3.025 -1.555 -7.423 1.00 95.25 276 PHE A CA 1
ATOM 2261 C C . PHE A 1 276 ? 3.659 -2.427 -6.340 1.00 95.25 276 PHE A C 1
ATOM 2263 O O . PHE A 1 276 ? 4.482 -3.279 -6.660 1.00 95.25 276 PHE A O 1
ATOM 2270 N N . GLN A 1 277 ? 3.245 -2.315 -5.079 1.00 95.69 277 GLN A N 1
ATOM 2271 C CA . GLN A 1 277 ? 3.872 -3.047 -3.962 1.00 95.69 277 GLN A CA 1
ATOM 2272 C C . GLN A 1 277 ? 3.893 -4.573 -4.151 1.00 95.69 277 GLN A C 1
ATOM 2274 O O . GLN A 1 277 ? 4.882 -5.226 -3.818 1.00 95.69 277 GLN A O 1
ATOM 2279 N N . ARG A 1 278 ? 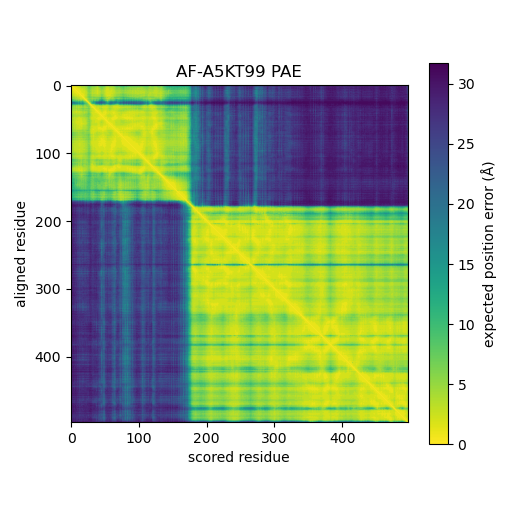2.867 -5.148 -4.792 1.00 93.38 278 ARG A N 1
ATOM 2280 C CA . ARG A 1 278 ? 2.830 -6.577 -5.174 1.00 93.38 278 ARG A CA 1
ATOM 2281 C C . ARG A 1 278 ? 3.965 -7.009 -6.120 1.00 93.38 278 ARG A C 1
ATOM 2283 O O . ARG A 1 278 ? 4.168 -8.200 -6.338 1.00 93.38 278 ARG A O 1
ATOM 2290 N N . GLU A 1 279 ? 4.659 -6.057 -6.742 1.00 94.94 279 GLU A N 1
ATOM 2291 C CA . GLU A 1 279 ? 5.757 -6.292 -7.681 1.00 94.94 279 GLU A CA 1
ATOM 2292 C C . GLU A 1 279 ? 7.122 -6.374 -6.982 1.00 94.94 279 GLU A C 1
ATOM 2294 O O . GLU A 1 279 ? 8.102 -6.768 -7.613 1.00 94.94 279 GLU A O 1
ATOM 2299 N N . THR A 1 280 ? 7.186 -6.076 -5.677 1.00 96.50 280 THR A N 1
ATOM 2300 C CA . THR A 1 280 ? 8.428 -6.029 -4.886 1.00 96.50 280 THR A CA 1
ATOM 2301 C C . THR A 1 280 ? 9.240 -7.318 -4.994 1.00 96.50 280 THR A C 1
ATOM 2303 O O . THR A 1 280 ? 10.445 -7.258 -5.229 1.00 96.50 280 THR A O 1
ATOM 2306 N N . SER A 1 281 ? 8.596 -8.489 -4.904 1.00 95.56 281 SER A N 1
ATOM 2307 C CA . SER A 1 281 ? 9.286 -9.776 -5.068 1.00 95.56 281 SER A CA 1
ATOM 2308 C C . SER A 1 281 ? 9.981 -9.883 -6.424 1.00 95.56 281 SER A C 1
ATOM 2310 O O . SER A 1 281 ? 11.135 -10.284 -6.474 1.00 95.56 281 SER A O 1
ATOM 2312 N N . TYR A 1 282 ? 9.330 -9.473 -7.517 1.00 95.38 282 TYR A N 1
ATOM 2313 C CA . TYR A 1 282 ? 9.936 -9.516 -8.852 1.00 95.38 282 TYR A CA 1
ATOM 2314 C C . TYR A 1 282 ? 11.052 -8.483 -9.008 1.00 95.38 282 TYR A C 1
ATOM 2316 O O . TYR A 1 282 ? 12.047 -8.750 -9.674 1.00 95.38 282 TYR A O 1
ATOM 2324 N N . ILE A 1 283 ? 10.917 -7.317 -8.378 1.00 96.62 283 ILE A N 1
ATOM 2325 C CA . ILE A 1 283 ? 11.964 -6.291 -8.361 1.00 96.62 283 ILE A CA 1
ATOM 2326 C C . ILE A 1 283 ? 13.213 -6.838 -7.669 1.00 96.62 283 ILE A C 1
ATOM 2328 O O . ILE A 1 283 ? 14.292 -6.813 -8.257 1.00 96.62 283 ILE A O 1
ATOM 2332 N N . PHE A 1 284 ? 13.064 -7.404 -6.469 1.00 97.19 284 PHE A N 1
ATOM 2333 C CA . PHE A 1 284 ? 14.155 -8.069 -5.751 1.00 97.19 284 PHE A CA 1
ATOM 2334 C C . PHE A 1 284 ? 14.733 -9.250 -6.532 1.00 97.19 284 PHE A C 1
ATOM 2336 O O . PHE A 1 284 ? 15.935 -9.486 -6.486 1.00 97.19 284 PHE A O 1
ATOM 2343 N N . GLU A 1 285 ? 13.896 -9.984 -7.265 1.00 95.44 285 GLU A N 1
ATOM 2344 C CA . GLU A 1 285 ? 14.315 -11.156 -8.028 1.00 95.44 285 GLU A CA 1
ATOM 2345 C C . GLU A 1 285 ? 15.076 -10.794 -9.309 1.00 95.44 285 GLU A C 1
ATOM 2347 O O . GLU A 1 285 ? 15.953 -11.547 -9.726 1.00 95.44 285 GLU A O 1
ATOM 2352 N N . LYS A 1 286 ? 14.728 -9.691 -9.980 1.00 93.75 286 LYS A N 1
ATOM 2353 C CA . LYS A 1 286 ? 15.229 -9.378 -11.329 1.00 93.75 286 LYS A CA 1
ATOM 2354 C C . LYS A 1 286 ? 16.245 -8.242 -11.371 1.00 93.75 286 LYS A C 1
ATOM 2356 O O . LYS A 1 286 ? 16.961 -8.142 -12.371 1.00 93.75 286 LYS A O 1
ATOM 2361 N N . LEU A 1 287 ? 16.288 -7.386 -10.352 1.00 95.19 287 LEU A N 1
ATOM 2362 C CA . LEU A 1 287 ? 17.256 -6.299 -10.283 1.00 95.19 287 LEU A CA 1
ATOM 2363 C C . LEU A 1 287 ? 18.450 -6.657 -9.393 1.00 95.19 287 LEU A C 1
ATOM 2365 O O . LEU A 1 287 ? 18.319 -7.327 -8.370 1.00 95.19 287 LEU A O 1
ATOM 2369 N N . ASP A 1 288 ? 19.632 -6.202 -9.805 1.00 93.62 288 ASP A N 1
ATOM 2370 C CA . ASP A 1 288 ? 20.884 -6.471 -9.099 1.00 93.62 288 ASP A CA 1
ATOM 2371 C C . ASP A 1 288 ? 21.234 -5.300 -8.174 1.00 93.62 288 ASP A C 1
ATOM 2373 O O . ASP A 1 288 ? 21.754 -4.267 -8.604 1.00 93.62 288 ASP A O 1
ATOM 2377 N N . PHE A 1 289 ? 20.957 -5.471 -6.882 1.00 96.62 289 PHE A N 1
ATOM 2378 C CA . PHE A 1 289 ? 21.257 -4.478 -5.852 1.00 96.62 289 PHE A CA 1
ATOM 2379 C C . PHE A 1 289 ? 22.529 -4.832 -5.085 1.00 96.62 289 PHE A C 1
ATOM 2381 O O . PHE A 1 289 ? 22.812 -6.000 -4.822 1.00 96.62 289 PHE A O 1
ATOM 2388 N N . GLN A 1 290 ? 23.295 -3.816 -4.682 1.00 96.38 290 GLN A N 1
ATOM 2389 C CA . GLN A 1 290 ? 24.389 -4.006 -3.723 1.00 96.38 290 GLN A CA 1
ATOM 2390 C C . GLN A 1 290 ? 23.844 -4.251 -2.313 1.00 96.38 290 GLN A C 1
ATOM 2392 O O . GLN A 1 290 ? 24.405 -5.042 -1.557 1.00 96.38 290 GLN A O 1
ATOM 2397 N N . LYS A 1 291 ? 22.769 -3.542 -1.959 1.00 97.75 291 LYS A N 1
ATOM 2398 C CA . LYS A 1 291 ? 22.079 -3.634 -0.674 1.00 97.75 291 LYS A CA 1
ATOM 2399 C C . LYS A 1 291 ? 20.637 -3.165 -0.833 1.00 97.75 291 LYS A C 1
ATOM 2401 O O . LYS A 1 291 ? 20.373 -2.263 -1.629 1.00 97.75 291 LYS A O 1
ATOM 2406 N N . VAL A 1 292 ? 19.732 -3.727 -0.040 1.00 98.50 292 VAL A N 1
ATOM 2407 C CA . VAL A 1 292 ? 18.353 -3.250 0.104 1.00 98.50 292 VAL A CA 1
ATOM 2408 C C . VAL A 1 292 ? 18.160 -2.607 1.479 1.00 98.50 292 VAL A C 1
ATOM 2410 O O . VAL A 1 292 ? 18.464 -3.194 2.510 1.00 98.50 292 VAL A O 1
ATOM 2413 N N . VAL A 1 293 ? 17.651 -1.384 1.506 1.00 98.62 293 VAL A N 1
ATOM 2414 C CA . VAL A 1 293 ? 17.274 -0.663 2.724 1.00 98.62 293 VAL A CA 1
ATOM 2415 C C . VAL A 1 293 ? 15.755 -0.642 2.782 1.00 98.62 293 VAL A C 1
ATOM 2417 O O . VAL A 1 293 ? 15.100 -0.073 1.913 1.00 98.62 293 VAL A O 1
ATOM 2420 N N . LEU A 1 294 ? 15.197 -1.284 3.796 1.00 98.19 294 LEU A N 1
ATOM 2421 C CA . LEU A 1 294 ? 13.765 -1.405 4.025 1.00 98.19 294 LEU A CA 1
ATOM 2422 C C . LEU A 1 294 ? 13.354 -0.395 5.106 1.00 98.19 294 LEU A C 1
ATOM 2424 O O . LEU A 1 294 ? 14.035 -0.259 6.123 1.00 98.19 294 LEU A O 1
ATOM 2428 N N . ILE A 1 295 ? 12.245 0.317 4.913 1.00 97.88 295 ILE A N 1
ATOM 2429 C CA . ILE A 1 295 ? 11.744 1.268 5.917 1.00 97.88 295 ILE A CA 1
ATOM 2430 C C . ILE A 1 295 ? 10.711 0.584 6.820 1.00 97.88 295 ILE A C 1
ATOM 2432 O O . ILE A 1 295 ? 9.729 0.034 6.317 1.00 97.88 295 ILE A O 1
ATOM 2436 N N . ASN A 1 296 ? 10.881 0.651 8.144 1.00 96.69 296 ASN A N 1
ATOM 2437 C CA . ASN A 1 296 ? 9.924 0.078 9.100 1.00 96.69 296 ASN A CA 1
ATOM 2438 C C . ASN A 1 296 ? 8.504 0.632 8.876 1.00 96.69 296 ASN A C 1
ATOM 2440 O O . ASN A 1 296 ? 8.318 1.834 8.676 1.00 96.69 296 ASN A O 1
ATOM 2444 N N . GLY A 1 297 ? 7.493 -0.240 8.944 1.00 93.81 297 GLY A N 1
ATOM 2445 C CA . GLY A 1 297 ? 6.093 0.121 8.678 1.00 93.81 297 GLY A CA 1
ATOM 2446 C C . GLY A 1 297 ? 5.718 0.195 7.190 1.00 93.81 297 GLY A C 1
ATOM 2447 O O . GLY A 1 297 ? 4.627 0.650 6.870 1.00 93.81 297 GLY A O 1
ATOM 2448 N N . SER A 1 298 ? 6.601 -0.247 6.289 1.00 95.88 298 SER A N 1
ATOM 2449 C CA . SER A 1 298 ? 6.340 -0.385 4.844 1.00 95.88 298 SER A CA 1
ATOM 2450 C C . SER A 1 298 ? 5.602 -1.662 4.450 1.00 95.88 298 SER A C 1
ATOM 2452 O O . SER A 1 298 ? 5.320 -1.861 3.273 1.00 95.88 298 SER A O 1
ATOM 2454 N N . TRP A 1 299 ? 5.353 -2.566 5.396 1.00 93.12 299 TRP A N 1
ATOM 2455 C CA . TRP A 1 299 ? 4.922 -3.927 5.097 1.00 93.12 299 TRP A CA 1
ATOM 2456 C C . TRP A 1 299 ? 3.798 -4.335 6.037 1.00 93.12 299 TRP A C 1
ATOM 2458 O O . TRP A 1 299 ? 3.878 -4.124 7.246 1.00 93.12 299 TRP A O 1
ATOM 2468 N N . HIS A 1 300 ? 2.763 -4.961 5.483 1.00 91.56 300 HIS A N 1
ATOM 2469 C CA . HIS A 1 300 ? 1.782 -5.677 6.284 1.00 91.56 300 HIS A CA 1
ATOM 2470 C C . HIS A 1 300 ? 2.401 -6.993 6.770 1.00 91.56 300 HIS A C 1
ATOM 2472 O O . HIS A 1 300 ? 2.778 -7.844 5.959 1.00 91.56 300 HIS A O 1
ATOM 2478 N N . ARG A 1 301 ? 2.464 -7.159 8.095 1.00 90.69 301 ARG A N 1
ATOM 2479 C CA . ARG A 1 301 ? 3.164 -8.207 8.862 1.00 90.69 301 ARG A CA 1
ATOM 2480 C C . ARG A 1 301 ? 4.685 -8.058 8.874 1.00 90.69 301 ARG A C 1
ATOM 2482 O O . ARG A 1 301 ? 5.268 -7.355 8.055 1.00 90.69 301 ARG A O 1
ATOM 2489 N N . ALA A 1 302 ? 5.315 -8.755 9.819 1.00 92.69 302 ALA A N 1
ATOM 2490 C CA . ALA A 1 302 ? 6.767 -8.804 9.957 1.00 92.69 302 ALA A CA 1
ATOM 2491 C C . ALA A 1 302 ? 7.434 -9.265 8.653 1.00 92.69 302 ALA A C 1
ATOM 2493 O O . ALA A 1 302 ? 7.034 -10.284 8.077 1.00 92.69 302 ALA A O 1
ATOM 2494 N N . PHE A 1 303 ? 8.453 -8.534 8.201 1.00 94.12 303 PHE A N 1
ATOM 2495 C CA . PHE A 1 303 ? 9.023 -8.710 6.865 1.00 94.12 303 PHE A CA 1
ATOM 2496 C C . PHE A 1 303 ? 9.544 -10.134 6.602 1.00 94.12 303 PHE A C 1
ATOM 2498 O O . PHE A 1 303 ? 9.297 -10.684 5.529 1.00 94.12 303 PHE A O 1
ATOM 2505 N N . HIS A 1 304 ? 10.169 -10.783 7.594 1.00 93.88 304 HIS A N 1
ATOM 2506 C CA . HIS A 1 304 ? 10.704 -12.152 7.473 1.00 93.88 304 HIS A CA 1
ATOM 2507 C C . HIS A 1 304 ? 9.638 -13.240 7.295 1.00 93.88 304 HIS A C 1
ATOM 2509 O O . HIS A 1 304 ? 9.968 -14.377 6.977 1.00 93.88 304 HIS A O 1
ATOM 2515 N N . THR A 1 305 ? 8.361 -12.906 7.486 1.00 92.25 305 THR A N 1
ATOM 2516 C CA . THR A 1 305 ? 7.233 -13.822 7.249 1.00 92.25 305 THR A CA 1
ATOM 2517 C C . THR A 1 305 ? 6.643 -13.694 5.845 1.00 92.25 305 THR A C 1
ATOM 2519 O O . THR A 1 305 ? 5.677 -14.383 5.517 1.00 92.25 305 THR A O 1
ATOM 2522 N N . ARG A 1 306 ? 7.193 -12.803 5.010 1.00 92.94 306 ARG A N 1
ATOM 2523 C CA . ARG A 1 306 ? 6.664 -12.493 3.683 1.00 92.94 306 ARG A CA 1
ATOM 2524 C C . ARG A 1 306 ? 7.509 -13.073 2.550 1.00 92.94 306 ARG A C 1
ATOM 2526 O O . ARG A 1 306 ? 8.695 -13.351 2.708 1.00 92.94 306 ARG A O 1
ATOM 2533 N N . GLY A 1 307 ? 6.899 -13.201 1.370 1.00 95.12 307 GLY A N 1
ATOM 2534 C CA . GLY A 1 307 ? 7.552 -13.721 0.165 1.00 95.12 307 GLY A CA 1
ATOM 2535 C C . GLY A 1 307 ? 8.772 -12.904 -0.270 1.00 95.12 307 GLY A C 1
ATOM 2536 O O . GLY A 1 307 ? 9.763 -13.469 -0.721 1.00 95.12 307 GLY A O 1
ATOM 2537 N N . GLU A 1 308 ? 8.729 -11.581 -0.102 1.00 96.44 308 GLU A N 1
ATOM 2538 C CA . GLU A 1 308 ? 9.808 -10.661 -0.468 1.00 96.44 308 GLU A CA 1
ATOM 2539 C C . GLU A 1 308 ? 11.114 -10.953 0.287 1.00 96.44 308 GLU A C 1
ATOM 2541 O O . GLU A 1 308 ? 12.189 -10.906 -0.314 1.00 96.44 308 GLU A O 1
ATOM 2546 N N . TYR A 1 309 ? 11.029 -11.309 1.573 1.00 96.88 309 TYR A N 1
ATOM 2547 C CA . TYR A 1 309 ? 12.194 -11.690 2.373 1.00 96.88 309 TYR A CA 1
ATOM 2548 C C . TYR A 1 309 ? 12.904 -12.911 1.786 1.00 96.88 309 TYR A C 1
ATOM 2550 O O . TYR A 1 309 ? 14.122 -12.888 1.604 1.00 96.88 309 TYR A O 1
ATOM 2558 N N . TYR A 1 310 ? 12.150 -13.952 1.425 1.00 97.19 310 TYR A N 1
ATOM 2559 C CA . TYR A 1 310 ? 12.727 -15.171 0.860 1.00 97.19 310 TYR A CA 1
ATOM 2560 C C . TYR A 1 310 ? 13.423 -14.916 -0.479 1.00 97.19 310 TYR A C 1
ATOM 2562 O O . TYR A 1 310 ? 14.429 -15.558 -0.771 1.00 97.19 310 TYR A O 1
ATOM 2570 N N . VAL A 1 311 ? 12.958 -13.946 -1.275 1.00 97.94 311 VAL A N 1
ATOM 2571 C CA . VAL A 1 311 ? 13.662 -13.545 -2.503 1.00 97.94 311 VAL A CA 1
ATOM 2572 C C . VAL A 1 311 ? 15.036 -12.952 -2.182 1.00 97.94 311 VAL A C 1
ATOM 2574 O O . VAL A 1 311 ? 16.025 -13.351 -2.799 1.00 97.94 311 VAL A O 1
ATOM 2577 N N . LEU A 1 312 ? 15.118 -12.041 -1.204 1.00 97.62 312 LEU A N 1
ATOM 2578 C CA . LEU A 1 312 ? 16.392 -11.446 -0.783 1.00 97.62 312 LEU A CA 1
ATOM 2579 C C . LEU A 1 312 ? 17.340 -12.493 -0.194 1.00 97.62 312 LEU A C 1
ATOM 2581 O O . LEU A 1 312 ? 18.517 -12.516 -0.557 1.00 97.62 312 LEU A O 1
ATOM 2585 N N . ALA A 1 313 ? 16.819 -13.379 0.659 1.00 96.75 313 ALA A N 1
ATOM 2586 C CA . ALA A 1 313 ? 17.581 -14.462 1.271 1.00 96.75 313 ALA A CA 1
ATOM 2587 C C . ALA A 1 313 ? 18.147 -15.422 0.212 1.00 96.75 313 ALA A C 1
ATOM 2589 O O . ALA A 1 313 ? 19.351 -15.662 0.187 1.00 96.75 313 ALA A O 1
ATOM 2590 N N . ASN A 1 314 ? 17.317 -15.888 -0.728 1.00 97.44 314 ASN A N 1
ATOM 2591 C CA . ASN A 1 314 ? 17.743 -16.804 -1.792 1.00 97.44 314 ASN A CA 1
ATOM 2592 C C . ASN A 1 314 ? 18.795 -16.176 -2.717 1.00 97.44 314 ASN A C 1
ATOM 2594 O O . ASN A 1 314 ? 19.735 -16.843 -3.152 1.00 97.44 314 ASN A O 1
ATOM 2598 N N . ARG A 1 315 ? 18.672 -14.875 -3.000 1.00 96.19 315 ARG A N 1
ATOM 2599 C CA . ARG A 1 315 ? 19.658 -14.123 -3.790 1.00 96.19 315 ARG A CA 1
ATOM 2600 C C . ARG A 1 315 ? 20.879 -13.680 -2.985 1.00 96.19 315 ARG A C 1
ATOM 2602 O O . ARG A 1 315 ? 21.747 -13.025 -3.555 1.00 96.19 315 ARG A O 1
ATOM 2609 N N . HIS A 1 316 ? 20.943 -13.990 -1.688 1.00 96.88 316 HIS A N 1
ATOM 2610 C CA . HIS A 1 316 ? 21.990 -13.526 -0.775 1.00 96.88 316 HIS A CA 1
ATOM 2611 C C . HIS A 1 316 ? 22.197 -12.003 -0.851 1.00 96.88 316 HIS A C 1
ATOM 2613 O O . HIS A 1 316 ? 23.313 -11.499 -0.738 1.00 96.88 316 HIS A O 1
ATOM 2619 N N . THR A 1 317 ? 21.117 -11.256 -1.100 1.00 97.19 317 THR A N 1
ATOM 2620 C CA . THR A 1 317 ? 21.166 -9.799 -1.225 1.00 97.19 317 THR A CA 1
ATOM 2621 C C . THR A 1 317 ? 21.152 -9.190 0.176 1.00 97.19 317 THR A C 1
ATOM 2623 O O . THR A 1 317 ? 20.173 -9.386 0.901 1.00 97.19 317 THR A O 1
ATOM 2626 N N . PRO A 1 318 ? 22.199 -8.447 0.589 1.00 97.69 318 PRO A N 1
ATOM 2627 C CA . PRO A 1 318 ? 22.239 -7.841 1.912 1.00 97.69 318 PRO A CA 1
ATOM 2628 C C . PRO A 1 318 ? 21.075 -6.872 2.096 1.00 97.69 318 PRO A C 1
ATOM 2630 O O . PRO A 1 318 ? 20.796 -6.066 1.204 1.00 97.69 318 PRO A O 1
ATOM 2633 N N . TYR A 1 319 ? 20.439 -6.897 3.265 1.00 97.62 319 TYR A N 1
ATOM 2634 C CA . TYR A 1 319 ? 19.400 -5.932 3.594 1.00 97.62 319 TYR A CA 1
ATOM 2635 C C . TYR A 1 319 ? 19.530 -5.389 5.014 1.00 97.62 319 TYR A C 1
ATOM 2637 O O . TYR A 1 319 ? 20.195 -5.978 5.864 1.00 97.62 319 TYR A O 1
ATOM 2645 N N . GLU A 1 320 ? 18.910 -4.241 5.261 1.00 96.88 320 GLU A N 1
ATOM 2646 C CA . GLU A 1 320 ? 18.718 -3.707 6.607 1.00 96.88 320 GLU A CA 1
ATOM 2647 C C . GLU A 1 320 ? 17.364 -3.010 6.731 1.00 96.88 320 GLU A C 1
ATOM 2649 O O . GLU A 1 320 ? 16.844 -2.475 5.753 1.00 96.88 320 GLU A O 1
ATOM 2654 N N . MET A 1 321 ? 16.817 -3.004 7.943 1.00 96.56 321 MET A N 1
ATOM 2655 C CA . MET A 1 321 ? 15.590 -2.293 8.294 1.00 96.56 321 MET A CA 1
ATOM 2656 C C . MET A 1 321 ? 15.956 -0.997 9.020 1.00 96.56 321 MET A C 1
ATOM 2658 O O . MET A 1 321 ? 16.781 -1.015 9.935 1.00 96.56 321 MET A O 1
ATOM 2662 N N . VAL A 1 322 ? 15.360 0.131 8.632 1.00 97.81 322 VAL A N 1
ATOM 2663 C CA . VAL A 1 322 ? 15.641 1.438 9.242 1.00 97.81 322 VAL A CA 1
ATOM 2664 C C . VAL A 1 322 ? 14.368 2.198 9.603 1.00 97.81 322 VAL A C 1
ATOM 2666 O O . VAL A 1 322 ? 13.322 2.065 8.968 1.00 97.81 322 VAL A O 1
ATOM 2669 N N . SER A 1 323 ? 14.489 3.064 10.610 1.00 98.00 323 SER A N 1
ATOM 2670 C CA . SER A 1 323 ? 13.436 3.991 11.035 1.00 98.00 323 SER A CA 1
ATOM 2671 C C . SER A 1 323 ? 12.950 4.895 9.883 1.00 98.00 323 SER A C 1
ATOM 2673 O O . SER A 1 323 ? 13.796 5.404 9.131 1.00 98.00 323 SER A O 1
ATOM 2675 N N . PRO A 1 324 ? 11.636 5.189 9.777 1.00 97.88 324 PRO A N 1
ATOM 2676 C CA . PRO A 1 324 ? 11.099 6.259 8.930 1.00 97.88 324 PRO A CA 1
ATOM 2677 C C . PRO A 1 324 ? 11.264 7.659 9.548 1.00 97.88 324 PRO A C 1
ATOM 2679 O O . PRO A 1 324 ? 10.986 8.656 8.889 1.00 97.88 324 PRO A O 1
ATOM 2682 N N . PHE A 1 325 ? 11.732 7.744 10.793 1.00 98.12 325 PHE A N 1
ATOM 2683 C CA . PHE A 1 325 ? 11.947 8.984 11.542 1.00 98.12 325 PHE A CA 1
ATOM 2684 C C . PHE A 1 325 ? 13.437 9.207 11.800 1.00 98.12 325 PHE A C 1
ATOM 2686 O O . PHE A 1 325 ? 14.195 8.239 11.932 1.00 98.12 325 PHE A O 1
ATOM 2693 N N . VAL A 1 326 ? 13.872 10.464 11.879 1.00 97.62 326 VAL A N 1
ATOM 2694 C CA . VAL A 1 326 ? 15.263 10.801 12.232 1.00 97.62 326 VAL A CA 1
ATOM 2695 C C . VAL A 1 326 ? 15.514 10.632 13.729 1.00 97.62 326 VAL A C 1
ATOM 2697 O O . VAL A 1 326 ? 16.604 10.222 14.113 1.00 97.62 326 VAL A O 1
ATOM 2700 N N . ASP A 1 327 ? 14.509 10.912 14.557 1.00 97.69 327 ASP A N 1
ATOM 2701 C CA . ASP A 1 327 ? 14.566 10.814 16.014 1.00 97.69 327 ASP A CA 1
ATOM 2702 C C . ASP A 1 327 ? 13.181 10.496 16.610 1.00 97.69 327 ASP A C 1
ATOM 2704 O O . ASP A 1 327 ? 12.156 10.486 15.919 1.00 97.69 327 ASP A O 1
ATOM 2708 N N . GLU A 1 328 ? 13.158 10.222 17.913 1.00 97.69 328 GLU A N 1
ATOM 2709 C CA . GLU A 1 328 ? 11.947 9.873 18.656 1.00 97.69 328 GLU A CA 1
ATOM 2710 C C . GLU A 1 328 ? 10.950 11.042 18.763 1.00 97.69 328 GLU A C 1
ATOM 2712 O O . GLU A 1 328 ? 9.739 10.824 18.840 1.00 97.69 328 GLU A O 1
ATOM 2717 N N . ALA A 1 329 ? 11.427 12.291 18.733 1.00 97.81 329 ALA A N 1
ATOM 2718 C CA . ALA A 1 329 ? 10.557 13.466 18.770 1.00 97.81 329 ALA A CA 1
ATOM 2719 C C . ALA A 1 329 ? 9.699 13.562 17.498 1.00 97.81 329 ALA A C 1
ATOM 2721 O O . ALA A 1 329 ? 8.490 13.803 17.570 1.00 97.81 329 ALA A O 1
ATOM 2722 N N . GLU A 1 330 ? 10.299 13.305 16.335 1.00 97.75 330 GLU A N 1
ATOM 2723 C CA . GLU A 1 330 ? 9.583 13.208 15.064 1.00 97.75 330 GLU A CA 1
ATOM 2724 C C . GLU A 1 330 ? 8.588 12.043 15.060 1.00 97.75 330 GLU A C 1
ATOM 2726 O O . GLU A 1 330 ? 7.442 12.226 14.648 1.00 97.75 330 GLU A O 1
ATOM 2731 N N . ALA A 1 331 ? 8.983 10.881 15.590 1.00 97.56 331 ALA A N 1
ATOM 2732 C CA . ALA A 1 331 ? 8.106 9.718 15.704 1.00 97.56 331 ALA A CA 1
ATOM 2733 C C . ALA A 1 331 ? 6.841 10.026 16.531 1.00 97.56 331 ALA A C 1
ATOM 2735 O O . ALA A 1 331 ? 5.723 9.721 16.107 1.00 97.56 331 ALA A O 1
ATOM 2736 N N . LYS A 1 332 ? 6.990 10.678 17.691 1.00 96.94 332 LYS A N 1
ATOM 2737 C CA . LYS A 1 332 ? 5.856 11.067 18.552 1.00 96.94 332 LYS A CA 1
ATOM 2738 C C . LYS A 1 332 ? 4.989 12.158 17.926 1.00 96.94 332 LYS A C 1
ATOM 2740 O O . LYS A 1 332 ? 3.767 12.128 18.049 1.00 96.94 332 LYS A O 1
ATOM 2745 N N . THR A 1 333 ? 5.604 13.110 17.227 1.00 96.56 333 THR A N 1
ATOM 2746 C CA . THR A 1 333 ? 4.868 14.168 16.518 1.00 96.56 333 THR A CA 1
ATOM 2747 C C . THR A 1 333 ? 4.003 13.581 15.403 1.00 96.56 333 THR A C 1
ATOM 2749 O O . THR A 1 333 ? 2.839 13.954 15.258 1.00 96.56 333 THR A O 1
ATOM 2752 N N . TYR A 1 334 ? 4.545 12.623 14.649 1.00 96.12 334 TYR A N 1
ATOM 2753 C CA . TYR A 1 334 ? 3.819 11.930 13.589 1.00 96.12 334 TYR A CA 1
ATOM 2754 C C . TYR A 1 334 ? 2.586 11.188 14.125 1.00 96.12 334 TYR A C 1
ATOM 2756 O O . TYR A 1 334 ? 1.493 11.332 13.578 1.00 96.12 334 TYR A O 1
ATOM 2764 N N . GLU A 1 335 ? 2.728 10.459 15.237 1.00 94.31 335 GLU A N 1
ATOM 2765 C CA . GLU A 1 335 ? 1.610 9.790 15.919 1.00 94.31 335 GLU A CA 1
ATOM 2766 C C . GLU A 1 335 ? 0.451 10.758 16.213 1.00 94.31 335 GLU A C 1
ATOM 2768 O O . GLU A 1 335 ? -0.688 10.514 15.808 1.00 94.31 335 GLU A O 1
ATOM 2773 N N . GLN A 1 336 ? 0.754 11.904 16.832 1.00 92.81 336 GLN A N 1
ATOM 2774 C CA . GLN A 1 336 ? -0.244 12.920 17.183 1.00 92.81 336 GLN A CA 1
ATOM 2775 C C . GLN A 1 336 ? -0.945 13.526 15.958 1.00 92.81 336 GLN A C 1
ATOM 2777 O O . GLN A 1 336 ? -2.115 13.909 16.030 1.00 92.81 336 GLN A O 1
ATOM 2782 N N . GLN A 1 337 ? -0.239 13.657 14.833 1.00 93.88 337 GLN A N 1
ATOM 2783 C CA . GLN A 1 337 ? -0.808 14.175 13.588 1.00 93.88 337 GLN A CA 1
ATOM 2784 C C . GLN A 1 337 ? -1.758 13.170 12.933 1.00 93.88 337 GLN A C 1
ATOM 2786 O O . GLN A 1 337 ? -2.820 13.563 12.444 1.00 93.88 337 GLN A O 1
ATOM 2791 N N . MET A 1 338 ? -1.400 11.885 12.930 1.00 92.81 338 MET A N 1
ATOM 2792 C CA . MET A 1 338 ? -2.233 10.834 12.341 1.00 92.81 338 MET A CA 1
ATOM 2793 C C . MET A 1 338 ? -3.505 10.596 13.149 1.00 92.81 338 MET A C 1
ATOM 2795 O O . MET A 1 338 ? -4.582 10.449 12.568 1.00 92.81 338 MET A O 1
ATOM 2799 N N . GLU A 1 339 ? -3.422 10.641 14.481 1.00 84.19 339 GLU A N 1
ATOM 2800 C CA . GLU A 1 339 ? -4.584 10.419 15.347 1.00 84.19 339 GLU A CA 1
ATOM 2801 C C . GLU A 1 339 ? -5.720 11.428 15.089 1.00 84.19 339 GLU A C 1
ATOM 2803 O O . GLU A 1 339 ? -6.898 11.064 15.134 1.00 84.19 339 GLU A O 1
ATOM 2808 N N . LYS A 1 340 ? -5.378 12.674 14.733 1.00 88.81 340 LYS A N 1
ATOM 2809 C CA . LYS A 1 340 ? -6.342 13.741 14.408 1.00 88.81 340 LYS A CA 1
ATOM 2810 C C . LYS A 1 340 ? -7.089 13.517 13.089 1.00 88.81 340 LYS A C 1
ATOM 2812 O O . LYS A 1 340 ? -8.148 14.108 12.888 1.00 88.81 340 LYS A O 1
ATOM 2817 N N . GLN A 1 341 ? -6.561 12.689 12.185 1.00 91.31 341 GLN A N 1
ATOM 2818 C CA . GLN A 1 341 ? -7.164 12.459 10.866 1.00 91.31 341 GLN A CA 1
ATOM 2819 C C . GLN A 1 341 ? -8.317 11.445 10.904 1.00 91.31 341 GLN A C 1
ATOM 2821 O O . GLN A 1 341 ? -9.148 11.429 9.996 1.00 91.31 341 GLN A O 1
ATOM 2826 N N . ILE A 1 342 ? -8.405 10.615 11.949 1.00 90.12 342 ILE A N 1
ATOM 2827 C CA . ILE A 1 342 ? -9.416 9.556 12.054 1.00 90.12 342 ILE A CA 1
ATOM 2828 C C . ILE A 1 342 ? -10.563 10.015 12.957 1.00 90.12 342 ILE A C 1
ATOM 2830 O O . ILE A 1 342 ? -10.433 10.085 14.182 1.00 90.12 342 ILE A O 1
ATOM 2834 N N . LYS A 1 343 ? -11.718 10.283 12.340 1.00 92.25 343 LYS A N 1
ATOM 2835 C CA . LYS A 1 343 ? -12.941 10.699 13.036 1.00 92.25 343 LYS A CA 1
ATOM 2836 C C . LYS A 1 343 ? -13.740 9.483 13.502 1.00 92.25 343 LYS A C 1
ATOM 2838 O O . LYS A 1 343 ? -14.236 8.714 12.684 1.00 92.25 343 LYS A O 1
ATOM 2843 N N . ILE A 1 344 ? -13.880 9.341 14.816 1.00 93.25 344 ILE A N 1
ATOM 2844 C CA . ILE A 1 344 ? -14.737 8.339 15.462 1.00 93.25 344 ILE A CA 1
ATOM 2845 C C . ILE A 1 344 ? -16.032 9.040 15.903 1.00 93.25 344 ILE A C 1
ATOM 2847 O O . ILE A 1 344 ? -15.964 10.207 16.295 1.00 93.25 344 ILE A O 1
ATOM 2851 N N . PRO A 1 345 ? -17.205 8.380 15.837 1.00 95.44 345 PRO A N 1
ATOM 2852 C CA . PRO A 1 345 ? -18.427 8.894 16.447 1.00 95.44 345 PRO A CA 1
ATOM 2853 C C . PRO A 1 345 ? -18.227 9.319 17.907 1.00 95.44 345 PRO A C 1
ATOM 2855 O O . PRO A 1 345 ? -17.530 8.652 18.667 1.00 95.44 345 PRO A O 1
ATOM 2858 N N . GLU A 1 346 ? -18.857 10.424 18.294 1.00 94.81 346 GLU A N 1
ATOM 2859 C CA . GLU A 1 346 ? -18.748 10.961 19.649 1.00 94.81 346 GLU A CA 1
ATOM 2860 C C . GLU A 1 346 ? -19.430 10.059 20.683 1.00 94.81 346 GLU A C 1
ATOM 2862 O O . GLU A 1 346 ? -20.510 9.497 20.446 1.00 94.81 346 GLU A O 1
ATOM 2867 N N . ASN A 1 347 ? -18.816 9.968 21.864 1.00 95.38 347 ASN A N 1
ATOM 2868 C CA . ASN A 1 347 ? -19.408 9.284 23.006 1.00 95.38 347 ASN A CA 1
ATOM 2869 C C . ASN A 1 347 ? -20.766 9.922 23.345 1.00 95.38 347 ASN A C 1
ATOM 2871 O O . ASN A 1 347 ? -20.937 11.138 23.337 1.00 95.38 347 ASN A O 1
ATOM 2875 N N . GLY A 1 348 ? -21.753 9.086 23.651 1.00 95.81 348 GLY A N 1
ATOM 2876 C CA . GLY A 1 348 ? -23.128 9.483 23.933 1.00 95.81 348 GLY A CA 1
ATOM 2877 C C . GLY A 1 348 ? -24.079 9.394 22.739 1.00 95.81 348 GLY A C 1
ATOM 2878 O O . GLY A 1 348 ? -25.292 9.353 22.960 1.00 95.81 348 GLY A O 1
ATOM 2879 N N . LYS A 1 349 ? -23.566 9.287 21.506 1.00 97.44 349 LYS A N 1
ATOM 2880 C CA . LYS A 1 349 ? -24.397 9.082 20.314 1.00 97.44 349 LYS A CA 1
ATOM 2881 C C . LYS A 1 349 ? -25.131 7.739 20.384 1.00 97.44 349 LYS A C 1
ATOM 2883 O O . LYS A 1 349 ? -24.569 6.734 20.818 1.00 97.44 349 LYS A O 1
ATOM 2888 N N . ILE A 1 350 ? -26.392 7.726 19.950 1.00 98.25 350 ILE A N 1
ATOM 2889 C CA . ILE A 1 350 ? -27.168 6.492 19.791 1.00 98.25 350 ILE A CA 1
ATOM 2890 C C . ILE A 1 350 ? -26.914 5.937 18.391 1.00 98.25 350 ILE A C 1
ATOM 2892 O O . ILE A 1 350 ? -27.129 6.640 17.406 1.00 98.25 350 ILE A O 1
ATOM 2896 N N . LEU A 1 351 ? -26.452 4.693 18.327 1.00 98.12 351 LEU A N 1
ATOM 2897 C CA . LEU A 1 351 ? -26.060 3.989 17.111 1.00 98.12 351 LEU A CA 1
ATOM 2898 C C . LEU A 1 351 ? -26.792 2.645 17.028 1.00 98.12 351 LEU A C 1
ATOM 2900 O O . LEU A 1 351 ? -27.030 1.987 18.040 1.00 98.12 351 LEU A O 1
ATOM 2904 N N . SER A 1 352 ? -27.145 2.210 15.827 1.00 97.12 352 SER A N 1
ATOM 2905 C CA . SER A 1 352 ? -27.600 0.841 15.580 1.00 97.12 352 SER A CA 1
ATOM 2906 C C . SER A 1 352 ? -26.489 -0.181 15.851 1.00 97.12 352 SER A C 1
ATOM 2908 O O . SER A 1 352 ? -25.309 0.152 15.950 1.00 97.12 352 SER A O 1
ATOM 2910 N N . GLU A 1 353 ? -26.860 -1.458 15.931 1.00 95.50 353 GLU A N 1
ATOM 2911 C CA . GLU A 1 353 ? -25.912 -2.567 16.094 1.00 95.50 353 GLU A CA 1
ATOM 2912 C C . GLU A 1 353 ? -24.828 -2.571 14.998 1.00 95.50 353 GLU A C 1
ATOM 2914 O O . GLU A 1 353 ? -23.631 -2.676 15.272 1.00 95.50 353 GLU A O 1
ATOM 2919 N N . THR A 1 354 ? -25.244 -2.370 13.745 1.00 95.00 354 THR A N 1
ATOM 2920 C CA . THR A 1 354 ? -24.341 -2.302 12.592 1.00 95.00 354 THR A CA 1
ATOM 2921 C C . THR A 1 354 ? -23.430 -1.077 12.646 1.00 95.00 354 THR A C 1
ATOM 2923 O O . THR A 1 354 ? -22.260 -1.173 12.277 1.00 95.00 354 THR A O 1
ATOM 2926 N N . GLU A 1 355 ? -23.928 0.067 13.119 1.00 96.81 355 GLU A N 1
ATOM 2927 C CA . GLU A 1 355 ? -23.118 1.277 13.293 1.00 96.81 355 GLU A CA 1
ATOM 2928 C C . GLU A 1 355 ? -22.111 1.144 14.441 1.00 96.81 355 GLU A C 1
ATOM 2930 O O . GLU A 1 355 ? -20.994 1.643 14.319 1.00 96.81 355 GLU A O 1
ATOM 2935 N N . MET A 1 356 ? -22.448 0.440 15.525 1.00 97.81 356 MET A N 1
ATOM 2936 C CA . MET A 1 356 ? -21.503 0.144 16.608 1.00 97.81 356 MET A CA 1
ATOM 2937 C C . MET A 1 356 ? -20.351 -0.744 16.124 1.00 97.81 356 MET A C 1
ATOM 2939 O O . MET A 1 356 ? -19.184 -0.447 16.381 1.00 97.81 356 MET A O 1
ATOM 2943 N N . LEU A 1 357 ? -20.654 -1.793 15.355 1.00 96.12 357 LEU A N 1
ATOM 2944 C CA . LEU A 1 357 ? -19.624 -2.649 14.763 1.00 96.12 357 LEU A CA 1
ATOM 2945 C C . LEU A 1 357 ? -18.810 -1.916 13.680 1.00 96.12 357 LEU A C 1
ATOM 2947 O O . LEU A 1 357 ? -17.603 -2.104 13.554 1.00 96.12 357 LEU A O 1
ATOM 2951 N N . ALA A 1 358 ? -19.436 -1.019 12.913 1.00 95.94 358 ALA A N 1
ATOM 2952 C CA . ALA A 1 358 ? -18.702 -0.132 12.011 1.00 95.94 358 ALA A CA 1
ATOM 2953 C C . ALA A 1 358 ? -17.784 0.828 12.787 1.00 95.94 358 ALA A C 1
ATOM 2955 O O . ALA A 1 358 ? -16.660 1.081 12.359 1.00 95.94 358 ALA A O 1
ATOM 2956 N N . THR A 1 359 ? -18.227 1.315 13.947 1.00 97.81 359 THR A N 1
ATOM 2957 C CA . THR A 1 359 ? -17.445 2.183 14.835 1.00 97.81 359 THR A CA 1
ATOM 2958 C C . THR A 1 359 ? -16.211 1.467 15.372 1.00 97.81 359 THR A C 1
ATOM 2960 O O . THR A 1 359 ? -15.132 2.056 15.358 1.00 97.81 359 THR A O 1
ATOM 2963 N N . SER A 1 360 ? -16.318 0.190 15.757 1.00 97.19 360 SER A N 1
ATOM 2964 C CA . SER A 1 360 ? -15.154 -0.601 16.177 1.00 97.19 360 SER A CA 1
ATOM 2965 C C . SER A 1 360 ? -14.133 -0.763 15.038 1.00 97.19 360 SER A C 1
ATOM 2967 O O . SER A 1 360 ? -12.936 -0.585 15.251 1.00 97.19 360 SER A O 1
ATOM 2969 N N . LYS A 1 361 ? -14.594 -0.963 13.795 1.00 95.06 361 LYS A N 1
ATOM 2970 C CA . LYS A 1 361 ? -13.732 -0.986 12.598 1.00 95.06 361 LYS A CA 1
ATOM 2971 C C . LYS A 1 361 ? -13.120 0.380 12.257 1.00 95.06 361 LYS A C 1
ATOM 2973 O O . LYS A 1 361 ? -12.024 0.436 11.715 1.00 95.06 361 LYS A O 1
ATOM 2978 N N . ILE A 1 362 ? -13.800 1.492 12.536 1.00 95.44 362 ILE A N 1
ATOM 2979 C CA . ILE A 1 362 ? -13.207 2.833 12.379 1.00 95.44 362 ILE A CA 1
ATOM 2980 C C . ILE A 1 362 ? -12.143 3.059 13.457 1.00 95.44 362 ILE A C 1
ATOM 2982 O O . ILE A 1 362 ? -11.069 3.567 13.145 1.00 95.44 362 ILE A O 1
ATOM 2986 N N . ALA A 1 363 ? -12.411 2.650 14.701 1.00 96.44 363 ALA A N 1
ATOM 2987 C CA . ALA A 1 363 ? -11.453 2.744 15.796 1.00 96.44 363 ALA A CA 1
ATOM 2988 C C . ALA A 1 363 ? -10.190 1.919 15.519 1.00 96.44 363 ALA A C 1
ATOM 2990 O O . ALA A 1 363 ? -9.092 2.417 15.754 1.00 96.44 363 ALA A O 1
ATOM 2991 N N . SER A 1 364 ? -10.330 0.715 14.946 1.00 95.75 364 SER A N 1
ATOM 2992 C CA . SER A 1 364 ? -9.191 -0.153 14.625 1.00 95.75 364 SER A CA 1
ATOM 2993 C C . SER A 1 364 ? -8.168 0.537 13.726 1.00 95.75 364 SER A C 1
ATOM 2995 O O . SER A 1 364 ? -6.978 0.368 13.941 1.00 95.75 364 SER A O 1
ATOM 2997 N N . LYS A 1 365 ? -8.622 1.385 12.790 1.00 94.50 365 LYS A N 1
ATOM 2998 C CA . LYS A 1 365 ? -7.758 2.144 11.872 1.00 94.50 365 LYS A CA 1
ATOM 2999 C C . LYS A 1 365 ? -6.818 3.124 12.565 1.00 94.50 365 LYS A C 1
ATOM 3001 O O . LYS A 1 365 ? -5.968 3.682 11.887 1.00 94.50 365 LYS A O 1
ATOM 3006 N N . LYS A 1 366 ? -6.975 3.390 13.865 1.00 94.69 366 LYS A N 1
ATOM 3007 C CA . LYS A 1 366 ? -6.019 4.196 14.635 1.00 94.69 366 LYS A CA 1
ATOM 3008 C C . LYS A 1 366 ? -4.768 3.415 15.034 1.00 94.69 366 LYS A C 1
ATOM 3010 O O . LYS A 1 366 ? -3.823 4.033 15.513 1.00 94.69 366 LYS A O 1
ATOM 3015 N N . SER A 1 367 ? -4.752 2.093 14.878 1.00 95.75 367 SER A N 1
ATOM 3016 C CA . SER A 1 367 ? -3.632 1.258 15.298 1.00 95.75 367 SER A CA 1
ATOM 3017 C C . SER A 1 367 ? -2.429 1.378 14.363 1.00 95.75 367 SER A C 1
ATOM 3019 O O . SER A 1 367 ? -2.552 1.295 13.142 1.00 95.75 367 SER A O 1
ATOM 3021 N N . PHE A 1 368 ? -1.238 1.507 14.940 1.00 95.94 368 PHE A N 1
ATOM 3022 C CA . PHE A 1 368 ? 0.037 1.436 14.223 1.00 95.94 368 PHE A CA 1
ATOM 3023 C C . PHE A 1 368 ? 0.618 0.014 14.204 1.00 95.94 368 PHE A C 1
ATOM 3025 O O . PHE A 1 368 ? 1.701 -0.194 13.653 1.00 95.94 368 PHE A O 1
ATOM 3032 N N . ASP A 1 369 ? -0.083 -0.971 14.779 1.00 93.06 369 ASP A N 1
ATOM 3033 C CA . ASP A 1 369 ? 0.304 -2.373 14.656 1.00 93.06 369 ASP A CA 1
ATOM 3034 C C . ASP A 1 369 ? 0.122 -2.823 13.207 1.00 93.06 369 ASP A C 1
ATOM 3036 O O . ASP A 1 369 ? -0.988 -2.974 12.697 1.00 93.06 369 ASP A O 1
ATOM 3040 N N . TYR A 1 370 ? 1.233 -3.074 12.533 1.00 86.94 370 TYR A N 1
ATOM 3041 C CA . TYR A 1 370 ? 1.201 -3.518 11.153 1.00 86.94 370 TYR A CA 1
ATOM 3042 C C . TYR A 1 370 ? 0.998 -5.038 11.007 1.00 86.94 370 TYR A C 1
ATOM 3044 O O . TYR A 1 370 ? 1.163 -5.575 9.915 1.00 86.94 370 TYR A O 1
ATOM 3052 N N . SER A 1 371 ? 0.626 -5.754 12.072 1.00 86.88 371 SER A N 1
ATOM 3053 C CA . SER A 1 371 ? 0.207 -7.163 12.012 1.00 86.88 371 SER A CA 1
ATOM 3054 C C . SER A 1 371 ? -1.310 -7.325 12.072 1.00 86.88 371 SER A C 1
ATOM 3056 O O . SER A 1 371 ? -1.868 -8.112 11.305 1.00 86.88 371 SER A O 1
ATOM 3058 N N . PHE A 1 372 ? -1.979 -6.592 12.966 1.00 88.25 372 PHE A N 1
ATOM 3059 C CA . PHE A 1 372 ? -3.422 -6.682 13.170 1.00 88.25 372 PHE A CA 1
ATOM 3060 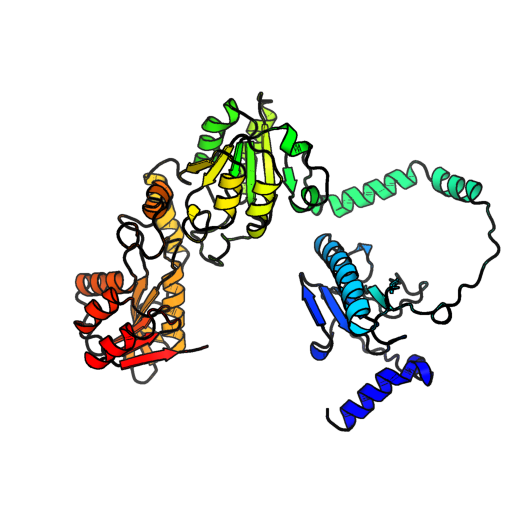C C . PHE A 1 372 ? -4.032 -5.304 13.417 1.00 88.25 372 PHE A C 1
ATOM 3062 O O . PHE A 1 372 ? -3.467 -4.467 14.110 1.00 88.25 372 PHE A O 1
ATOM 3069 N N . GLN A 1 373 ? -5.225 -5.088 12.870 1.00 93.12 373 GLN A N 1
ATOM 3070 C CA . GLN A 1 373 ? -6.001 -3.864 13.058 1.00 93.12 373 GLN A CA 1
ATOM 3071 C C . GLN A 1 373 ? -7.268 -4.226 13.823 1.00 93.12 373 GLN A C 1
ATOM 3073 O O . GLN A 1 373 ? -8.269 -4.628 13.226 1.00 93.12 373 GLN A O 1
ATOM 3078 N N . THR A 1 374 ? -7.225 -4.101 15.146 1.00 96.00 374 THR A N 1
ATOM 3079 C CA .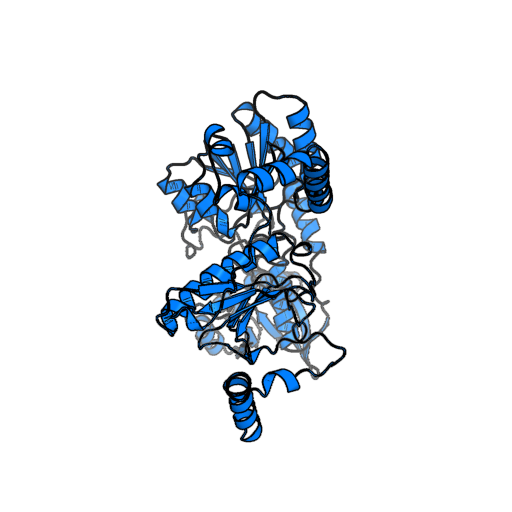 THR A 1 374 ? -8.310 -4.492 16.052 1.00 96.00 374 THR A CA 1
ATOM 3080 C C . THR A 1 374 ? -8.865 -3.269 16.763 1.00 96.00 374 THR A C 1
ATOM 3082 O O . THR A 1 374 ? -8.134 -2.433 17.283 1.00 96.00 374 THR A O 1
ATOM 3085 N N . GLY A 1 375 ? -10.185 -3.150 16.788 1.00 97.62 375 GLY A N 1
ATOM 3086 C CA . GLY A 1 375 ? -10.883 -2.042 17.415 1.00 97.62 375 GLY A CA 1
ATOM 3087 C C . GLY A 1 375 ? -12.145 -2.509 18.107 1.00 97.62 375 GLY A C 1
ATOM 3088 O O . GLY A 1 375 ? -12.757 -3.507 17.722 1.00 97.62 375 GLY A O 1
ATOM 3089 N N . VAL A 1 376 ? -12.523 -1.765 19.139 1.00 98.25 376 VAL A N 1
ATOM 3090 C CA . VAL A 1 376 ? -13.668 -2.042 19.999 1.00 98.25 376 VAL A CA 1
ATOM 3091 C C . VAL A 1 376 ? -14.518 -0.792 20.195 1.00 98.25 376 VAL A C 1
ATOM 3093 O O . VAL A 1 376 ? -14.002 0.326 20.255 1.00 98.25 376 VAL A O 1
ATOM 3096 N N . ALA A 1 377 ? -15.824 -0.989 20.333 1.00 98.31 377 ALA A N 1
ATOM 3097 C CA . ALA A 1 377 ? -16.784 0.029 20.733 1.00 98.31 377 ALA A CA 1
ATOM 3098 C C . ALA A 1 377 ? -17.674 -0.533 21.848 1.00 98.31 377 ALA A C 1
ATOM 3100 O O . ALA A 1 377 ? -18.345 -1.546 21.669 1.00 98.31 377 ALA A O 1
ATOM 3101 N N . LEU A 1 378 ? -17.672 0.111 23.009 1.00 98.31 378 LEU A N 1
ATOM 3102 C CA . LEU A 1 378 ? -18.495 -0.253 24.154 1.00 98.31 378 LEU A CA 1
ATOM 3103 C C . LEU A 1 378 ? -19.813 0.517 24.085 1.00 98.31 378 LEU A C 1
ATOM 3105 O O . LEU A 1 378 ? -19.813 1.745 23.997 1.00 98.31 378 LEU A O 1
ATOM 3109 N N . GLY A 1 379 ? -20.938 -0.188 24.128 1.00 97.88 379 GLY A N 1
ATOM 3110 C CA . GLY A 1 379 ? -22.267 0.409 24.051 1.00 97.88 379 GLY A CA 1
ATOM 3111 C C . GLY A 1 379 ? -23.165 0.002 25.207 1.00 97.88 379 GLY A C 1
ATOM 3112 O O . GLY A 1 379 ? -23.051 -1.096 25.741 1.00 97.88 379 GLY A O 1
ATOM 3113 N N . LYS A 1 380 ? -24.119 0.865 25.557 1.00 98.12 380 LYS A N 1
ATOM 3114 C CA . LYS A 1 380 ? -25.226 0.522 26.459 1.00 98.12 380 LYS A CA 1
ATOM 3115 C C . LYS A 1 380 ? -26.534 0.482 25.692 1.00 98.12 380 LYS A C 1
ATOM 3117 O O . LYS A 1 380 ? -26.877 1.446 25.007 1.00 98.12 380 LYS A O 1
ATOM 3122 N N . LYS A 1 381 ? -27.269 -0.624 25.799 1.00 97.62 381 LYS A N 1
ATOM 3123 C CA . LYS A 1 381 ? -28.527 -0.810 25.070 1.00 97.62 381 LYS A CA 1
ATOM 3124 C C . LYS A 1 381 ? -29.580 0.216 25.508 1.00 97.62 381 LYS A C 1
ATOM 3126 O O . LYS A 1 381 ? -29.711 0.545 26.684 1.00 97.62 381 LYS A O 1
ATOM 3131 N N . THR A 1 382 ? -30.337 0.722 24.543 1.00 97.00 382 THR A N 1
ATOM 3132 C CA . THR A 1 382 ? -31.437 1.684 24.697 1.00 97.00 382 THR A CA 1
ATOM 3133 C C . THR A 1 382 ? -32.632 1.243 23.845 1.00 97.00 382 THR A C 1
ATOM 3135 O O . THR A 1 382 ? -32.520 0.319 23.041 1.00 97.00 382 THR A O 1
ATOM 3138 N N . LYS A 1 383 ? -33.773 1.939 23.951 1.00 95.00 383 LYS A N 1
ATOM 3139 C CA . LYS A 1 383 ? -34.955 1.666 23.108 1.00 95.00 383 LYS A CA 1
ATOM 3140 C C . LYS A 1 383 ? -34.713 1.890 21.607 1.00 95.00 383 LYS A C 1
ATOM 3142 O O . LYS A 1 383 ? -35.434 1.321 20.800 1.00 95.00 383 LYS A O 1
ATOM 3147 N N . LYS A 1 384 ? -33.743 2.737 21.236 1.00 94.06 384 LYS A N 1
ATOM 3148 C CA . LYS A 1 384 ? -33.492 3.170 19.846 1.00 94.06 384 LYS A CA 1
ATOM 3149 C C . LYS A 1 384 ? -32.183 2.623 19.253 1.00 94.06 384 LYS A C 1
ATOM 3151 O O . LYS A 1 384 ? -31.817 3.013 18.153 1.00 94.06 384 LYS A O 1
ATOM 3156 N N . GLY A 1 385 ? -31.458 1.769 19.979 1.00 96.81 385 GLY A N 1
ATOM 3157 C CA . GLY A 1 385 ? -30.121 1.293 19.602 1.00 96.81 385 GLY A CA 1
ATOM 3158 C C . GLY A 1 385 ? -29.184 1.244 20.805 1.00 96.81 385 GLY A C 1
ATOM 3159 O O . GLY A 1 385 ? -29.628 1.033 21.930 1.00 96.81 385 GLY A O 1
ATOM 3160 N N . TYR A 1 386 ? -27.900 1.492 20.596 1.00 98.44 386 TYR A N 1
ATOM 3161 C CA . TYR A 1 386 ? -26.854 1.475 21.611 1.00 98.44 386 TYR A CA 1
ATOM 3162 C C . TYR A 1 386 ? -26.286 2.879 21.802 1.00 98.44 386 TYR A C 1
ATOM 3164 O O . TYR A 1 386 ? -25.874 3.528 20.845 1.00 98.44 386 TYR A O 1
ATOM 3172 N N . LYS A 1 387 ? -26.247 3.356 23.046 1.00 98.12 387 LYS A N 1
ATOM 3173 C CA . LYS A 1 387 ? -25.501 4.561 23.403 1.00 98.12 387 LYS A CA 1
ATOM 3174 C C . LYS A 1 387 ? -24.018 4.214 23.419 1.00 98.12 387 LYS A C 1
ATOM 3176 O O . LYS A 1 387 ? -23.610 3.421 24.268 1.00 98.12 387 LYS A O 1
ATOM 3181 N N . LEU A 1 388 ? -23.235 4.799 22.516 1.00 98.12 388 LEU A N 1
ATOM 3182 C CA . LEU A 1 388 ? -21.782 4.651 22.508 1.00 98.12 388 LEU A CA 1
ATOM 3183 C C . LEU A 1 388 ? -21.213 5.227 23.807 1.00 98.12 388 LEU A C 1
ATOM 3185 O O . LEU A 1 388 ? -21.472 6.382 24.138 1.00 98.12 388 LEU A O 1
ATOM 3189 N N . LEU A 1 389 ? -20.477 4.417 24.557 1.00 96.81 389 LEU A N 1
ATOM 3190 C CA . LEU A 1 389 ? -19.828 4.838 25.795 1.00 96.81 389 LEU A CA 1
ATOM 3191 C C . LEU A 1 389 ? -18.362 5.155 25.557 1.00 96.81 389 LEU A C 1
ATOM 3193 O O . LEU A 1 389 ? -17.883 6.182 26.025 1.00 96.81 389 LEU A O 1
ATOM 3197 N N . GLU A 1 390 ? -17.669 4.267 24.848 1.00 96.25 390 GLU A N 1
ATOM 3198 C CA . GLU A 1 390 ? -16.235 4.382 24.637 1.00 96.25 390 GLU A CA 1
ATOM 3199 C C . GLU A 1 390 ? -15.782 3.570 23.419 1.00 96.25 390 GLU A C 1
ATOM 3201 O O . GLU A 1 390 ? -16.414 2.586 23.038 1.00 96.25 390 GLU A O 1
ATOM 3206 N N . THR A 1 391 ? -14.652 3.952 22.830 1.00 97.50 391 THR A N 1
ATOM 3207 C CA . THR A 1 391 ? -13.930 3.177 21.819 1.00 97.50 391 THR A CA 1
ATOM 3208 C C . THR A 1 391 ? -12.475 2.965 22.215 1.00 97.50 391 THR A C 1
ATOM 3210 O O . THR A 1 391 ? -11.859 3.778 22.915 1.00 97.50 391 THR A O 1
ATOM 3213 N N . SER A 1 392 ? -11.911 1.858 21.747 1.00 97.12 392 SER A N 1
ATOM 3214 C CA . SER A 1 392 ? -10.489 1.562 21.889 1.00 97.12 392 SER A CA 1
ATOM 3215 C C . SER A 1 392 ? -9.985 0.747 20.701 1.00 97.12 392 SER A C 1
ATOM 3217 O O . SER A 1 392 ? -10.764 0.351 19.831 1.00 97.12 392 SER A O 1
ATOM 3219 N N . TYR A 1 393 ? -8.681 0.530 20.635 1.00 97.25 393 TYR A N 1
ATOM 3220 C CA . TYR A 1 393 ? -8.007 -0.188 19.560 1.00 97.25 393 TYR A CA 1
ATOM 3221 C C . TYR A 1 393 ? -6.683 -0.764 20.063 1.00 97.25 393 TYR A C 1
ATOM 3223 O O . TYR A 1 393 ? -6.188 -0.347 21.110 1.00 97.25 393 TYR A O 1
ATOM 3231 N N . ASN A 1 394 ? -6.131 -1.750 19.355 1.00 96.56 394 ASN A N 1
ATOM 3232 C CA . ASN A 1 394 ? -4.850 -2.341 19.732 1.00 96.56 394 ASN A CA 1
ATOM 3233 C C . ASN A 1 394 ? -3.723 -1.337 19.490 1.00 96.56 394 ASN A C 1
ATOM 3235 O O . ASN A 1 394 ? -3.662 -0.708 18.435 1.00 96.56 394 ASN A O 1
ATOM 3239 N N . ARG A 1 395 ? -2.827 -1.173 20.458 1.00 95.94 395 ARG A N 1
ATOM 3240 C CA . ARG A 1 395 ? -1.903 -0.041 20.489 1.00 95.94 395 ARG A CA 1
ATOM 3241 C C . ARG A 1 395 ? -0.480 -0.508 20.726 1.00 95.94 395 ARG A C 1
ATOM 3243 O O . ARG A 1 395 ? -0.222 -1.227 21.688 1.00 95.94 395 ARG A O 1
ATOM 3250 N N . VAL A 1 396 ? 0.439 -0.085 19.861 1.00 96.44 396 VAL A N 1
ATOM 3251 C CA . VAL A 1 396 ? 1.874 -0.317 20.070 1.00 96.44 396 VAL A CA 1
ATOM 3252 C C . VAL A 1 396 ? 2.337 0.490 21.287 1.00 96.44 396 VAL A C 1
ATOM 3254 O O . VAL A 1 396 ? 1.941 1.646 21.461 1.00 96.44 396 VAL A O 1
ATOM 3257 N N . VAL A 1 397 ? 3.146 -0.132 22.144 1.00 94.50 397 VAL A N 1
ATOM 3258 C CA . VAL A 1 397 ? 3.657 0.465 23.388 1.00 94.50 397 VAL A CA 1
ATOM 3259 C C . VAL A 1 397 ? 5.181 0.617 23.356 1.00 94.50 397 VAL A C 1
ATOM 3261 O O . VAL A 1 397 ? 5.849 -0.148 22.662 1.00 94.50 397 VAL A O 1
ATOM 3264 N N . PRO A 1 398 ? 5.761 1.585 24.101 1.00 95.00 398 PRO A N 1
ATOM 3265 C CA . PRO A 1 398 ? 5.124 2.585 24.978 1.00 95.00 398 PRO A CA 1
ATOM 3266 C C . PRO A 1 398 ? 4.354 3.710 24.261 1.00 95.00 398 PRO A C 1
ATOM 3268 O O . PRO A 1 398 ? 3.573 4.411 24.903 1.00 95.00 398 PRO A O 1
ATOM 3271 N N . TYR A 1 399 ? 4.546 3.877 22.954 1.00 95.56 399 TYR A N 1
ATOM 3272 C CA . TYR A 1 399 ? 3.796 4.796 22.091 1.00 95.56 399 TYR A CA 1
ATOM 3273 C C . TYR A 1 399 ? 3.692 4.198 20.681 1.00 95.56 399 TYR A C 1
ATOM 3275 O O . TYR A 1 399 ? 4.453 3.292 20.332 1.00 95.56 399 TYR A O 1
ATOM 3283 N N . GLN A 1 400 ? 2.751 4.662 19.862 1.00 96.19 400 GLN A N 1
ATOM 3284 C CA . GLN A 1 400 ? 2.341 3.928 18.664 1.00 96.19 400 GLN A CA 1
ATOM 3285 C C . GLN A 1 400 ? 3.414 3.825 17.580 1.00 96.19 400 GLN A C 1
ATOM 3287 O O . GLN A 1 400 ? 3.520 2.809 16.894 1.00 96.19 400 GLN A O 1
ATOM 3292 N N . THR A 1 401 ? 4.248 4.851 17.434 1.00 97.06 401 THR A N 1
ATOM 3293 C CA . THR A 1 401 ? 5.362 4.826 16.476 1.00 97.06 401 THR A CA 1
ATOM 3294 C C . THR A 1 401 ? 6.604 4.103 16.991 1.00 97.06 401 THR A C 1
ATOM 3296 O O . THR A 1 401 ? 7.588 4.026 16.257 1.00 97.06 401 THR A O 1
ATOM 3299 N N . TYR A 1 402 ? 6.587 3.525 18.198 1.00 97.19 402 TYR A N 1
ATOM 3300 C CA . TYR A 1 402 ? 7.767 2.906 18.810 1.00 97.19 402 TYR A CA 1
ATOM 3301 C C . TYR A 1 402 ? 8.360 1.784 17.950 1.00 97.19 402 TYR A C 1
ATOM 3303 O O . TYR A 1 402 ? 9.541 1.828 17.604 1.00 97.19 402 TYR A O 1
ATOM 3311 N N . ALA A 1 403 ? 7.536 0.821 17.524 1.00 95.69 403 ALA A N 1
ATOM 3312 C CA . ALA A 1 403 ? 7.984 -0.276 16.663 1.00 95.69 403 ALA A CA 1
ATOM 3313 C C . ALA A 1 403 ? 8.432 0.216 15.274 1.00 95.69 403 ALA A C 1
ATOM 3315 O O . ALA A 1 403 ? 9.349 -0.348 14.684 1.00 95.69 403 ALA A O 1
ATOM 3316 N N . MET A 1 404 ? 7.841 1.299 14.756 1.00 95.94 404 MET A N 1
ATOM 3317 C CA . MET A 1 404 ? 8.313 1.925 13.516 1.00 95.94 404 MET A CA 1
ATOM 3318 C C . MET A 1 404 ? 9.684 2.585 13.711 1.00 95.94 404 MET A C 1
ATOM 3320 O O . MET A 1 404 ? 10.556 2.461 12.855 1.00 95.94 404 MET A O 1
ATOM 3324 N N . HIS A 1 405 ? 9.906 3.267 14.832 1.00 97.38 405 HIS A N 1
ATOM 3325 C CA . HIS A 1 405 ? 11.157 3.972 15.086 1.00 97.38 405 HIS A CA 1
ATOM 3326 C C . HIS A 1 405 ? 12.302 3.009 15.411 1.00 97.38 405 HIS A C 1
ATOM 3328 O O . HIS A 1 405 ? 13.351 3.048 14.771 1.00 97.38 405 HIS A O 1
ATOM 3334 N N . PHE A 1 406 ? 12.092 2.103 16.362 1.00 96.31 406 PHE A N 1
ATOM 3335 C CA . PHE A 1 406 ? 13.146 1.221 16.850 1.00 96.31 406 PHE A CA 1
ATOM 3336 C C . PHE A 1 406 ? 13.200 -0.128 16.133 1.00 96.31 406 PHE A C 1
ATOM 3338 O O . PHE A 1 406 ? 14.169 -0.854 16.334 1.00 96.31 406 PHE A O 1
ATOM 3345 N N . GLY A 1 407 ? 12.210 -0.474 15.308 1.00 94.69 407 GLY A N 1
ATOM 3346 C CA . GLY A 1 407 ? 12.027 -1.809 14.729 1.00 94.69 407 GLY A CA 1
ATOM 3347 C C . GLY A 1 407 ? 11.248 -2.724 15.676 1.00 94.69 407 GLY A C 1
ATOM 3348 O O . GLY A 1 407 ? 11.496 -2.712 16.888 1.00 94.69 407 GLY A O 1
ATOM 3349 N N . ALA A 1 408 ? 10.324 -3.519 15.132 1.00 93.88 408 ALA A N 1
ATOM 3350 C CA . ALA A 1 408 ? 9.487 -4.403 15.942 1.00 93.88 408 ALA A CA 1
ATOM 3351 C C . ALA A 1 408 ? 10.284 -5.540 16.573 1.00 93.88 408 ALA A C 1
ATOM 3353 O O . ALA A 1 408 ? 11.222 -6.082 15.978 1.00 93.88 408 ALA A O 1
ATOM 3354 N N . SER A 1 409 ? 9.847 -5.951 17.760 1.00 94.38 409 SER A N 1
ATOM 3355 C CA . SER A 1 409 ? 10.405 -7.089 18.482 1.00 94.38 409 SER A CA 1
ATOM 3356 C C . SER A 1 409 ? 10.347 -8.361 17.635 1.00 94.38 409 SER A C 1
ATOM 3358 O O . SER A 1 409 ? 11.332 -9.097 17.566 1.00 94.38 409 SER A O 1
ATOM 3360 N N . ARG A 1 410 ? 9.247 -8.585 16.901 1.00 93.06 410 ARG A N 1
ATOM 3361 C CA . ARG A 1 410 ? 9.086 -9.773 16.048 1.00 93.06 410 ARG A CA 1
ATOM 3362 C C . ARG A 1 410 ? 10.152 -9.879 14.960 1.00 93.06 410 ARG A C 1
ATOM 3364 O O . ARG A 1 410 ? 10.683 -10.963 14.740 1.00 93.06 410 ARG A O 1
ATOM 3371 N N . GLU A 1 411 ? 10.465 -8.769 14.297 1.00 92.00 411 GLU A N 1
ATOM 3372 C CA . GLU A 1 411 ? 11.444 -8.724 13.204 1.00 92.00 411 GLU A CA 1
ATOM 3373 C C . GLU A 1 411 ? 12.875 -8.871 13.721 1.00 92.00 411 GLU A C 1
ATOM 3375 O O . GLU A 1 411 ? 13.668 -9.609 13.144 1.00 92.00 411 GLU A O 1
ATOM 3380 N N . LYS A 1 412 ? 13.198 -8.229 14.849 1.00 93.38 412 LYS A N 1
ATOM 3381 C CA . LYS A 1 412 ? 14.527 -8.329 15.474 1.00 93.38 412 LYS A CA 1
ATOM 3382 C C . LYS A 1 412 ? 14.867 -9.743 15.934 1.00 93.38 412 LYS A C 1
ATOM 3384 O O . LYS A 1 412 ? 16.026 -10.135 15.876 1.00 93.38 412 LYS A O 1
ATOM 3389 N N . ASN A 1 413 ? 13.864 -10.483 16.397 1.00 94.75 413 ASN A N 1
ATOM 3390 C CA . ASN A 1 413 ? 14.040 -11.812 16.979 1.00 94.75 413 ASN A CA 1
ATOM 3391 C C . ASN A 1 413 ? 13.638 -12.945 16.024 1.00 94.75 413 ASN A C 1
ATOM 3393 O O . ASN A 1 413 ? 13.613 -14.097 16.441 1.00 94.75 413 ASN A O 1
ATOM 3397 N N . PHE A 1 414 ? 13.293 -12.637 14.764 1.00 92.88 414 PHE A N 1
ATOM 3398 C CA . PHE A 1 414 ? 12.825 -13.626 13.779 1.00 92.88 414 PHE A CA 1
ATOM 3399 C C . PHE A 1 414 ? 11.694 -14.528 14.305 1.00 92.88 414 PHE A C 1
ATOM 3401 O O . PHE A 1 414 ? 11.570 -15.701 13.955 1.00 92.88 414 PHE A O 1
ATOM 3408 N N . SER A 1 415 ? 10.837 -13.965 15.154 1.00 93.25 415 SER A N 1
ATOM 3409 C CA . SER A 1 415 ? 9.825 -14.725 15.881 1.00 93.25 415 SER A CA 1
ATOM 3410 C C . SER A 1 415 ? 8.608 -15.038 14.987 1.00 93.25 415 SER A C 1
ATOM 3412 O O . SER A 1 415 ? 8.204 -14.187 14.178 1.00 93.25 415 SER A O 1
ATOM 3414 N N . PRO A 1 416 ? 8.003 -16.240 15.087 1.00 89.38 416 PRO A N 1
ATOM 3415 C CA . PRO A 1 416 ? 6.827 -16.619 14.304 1.00 89.38 416 PRO A CA 1
ATOM 3416 C C . PRO A 1 416 ? 5.561 -15.900 14.804 1.00 89.38 416 PRO A C 1
ATOM 3418 O O . PRO A 1 416 ? 5.493 -15.553 15.978 1.00 89.38 416 PRO A O 1
ATOM 3421 N N . PRO A 1 417 ? 4.516 -15.694 13.975 1.00 82.00 417 PRO A N 1
ATOM 3422 C CA . PRO A 1 417 ? 3.359 -14.854 14.327 1.00 82.00 417 PRO A CA 1
ATOM 3423 C C . PRO A 1 417 ? 2.616 -15.214 15.624 1.00 82.00 417 PRO A C 1
ATOM 3425 O O . PRO A 1 417 ? 1.983 -14.351 16.224 1.00 82.00 417 PRO A O 1
ATOM 3428 N N . ASN A 1 418 ? 2.661 -16.480 16.038 1.00 82.31 418 ASN A N 1
ATOM 3429 C CA . ASN A 1 418 ? 1.977 -17.007 17.219 1.00 82.31 418 ASN A CA 1
ATOM 3430 C C . ASN A 1 418 ? 2.765 -16.841 18.527 1.00 82.31 418 ASN A C 1
ATOM 3432 O O . ASN A 1 418 ? 2.223 -17.115 19.595 1.00 82.31 418 ASN A O 1
ATOM 3436 N N . ASP A 1 419 ? 4.025 -16.419 18.464 1.00 86.94 419 ASP A N 1
ATOM 3437 C CA . ASP A 1 419 ? 4.835 -16.186 19.652 1.00 86.94 419 ASP A CA 1
ATOM 3438 C C . ASP A 1 419 ? 4.550 -14.787 20.216 1.00 86.94 419 ASP A C 1
ATOM 3440 O O . ASP A 1 419 ? 4.801 -13.753 19.582 1.00 86.94 419 ASP A O 1
ATOM 3444 N N . LEU A 1 420 ? 3.950 -14.787 21.405 1.00 82.19 420 LEU A N 1
ATOM 3445 C CA . LEU A 1 420 ? 3.468 -13.597 22.099 1.00 82.19 420 LEU A CA 1
ATOM 3446 C C . LEU A 1 420 ? 4.575 -12.871 22.875 1.00 82.19 420 LEU A C 1
ATOM 3448 O O . LEU A 1 420 ? 4.359 -11.728 23.267 1.00 82.19 420 LEU A O 1
ATOM 3452 N N . ASN A 1 421 ? 5.757 -13.475 23.058 1.00 88.31 421 ASN A N 1
ATOM 3453 C CA . ASN A 1 421 ? 6.890 -12.800 23.709 1.00 88.31 421 ASN A CA 1
ATOM 3454 C C . ASN A 1 421 ? 7.458 -11.670 22.839 1.00 88.31 421 ASN A C 1
ATOM 3456 O O . ASN A 1 421 ? 8.059 -10.722 23.343 1.00 88.31 421 ASN A O 1
ATOM 3460 N N . HIS A 1 422 ? 7.238 -11.755 21.526 1.00 90.31 422 HIS A N 1
ATOM 3461 C CA . HIS A 1 422 ? 7.694 -10.778 20.545 1.00 90.31 422 HIS A CA 1
ATOM 3462 C C . HIS A 1 422 ? 6.513 -10.081 19.865 1.00 90.31 422 HIS A C 1
ATOM 3464 O O . HIS A 1 422 ? 6.396 -10.064 18.639 1.00 90.31 422 HIS A O 1
ATOM 3470 N N . TYR A 1 423 ? 5.620 -9.510 20.676 1.00 87.25 423 TYR A N 1
ATOM 3471 C CA . TYR A 1 423 ? 4.475 -8.731 20.215 1.00 87.25 423 TYR A CA 1
ATOM 3472 C C . TYR A 1 423 ? 4.456 -7.348 20.877 1.00 87.25 423 TYR A C 1
ATOM 3474 O O . TYR A 1 423 ? 4.380 -7.235 22.096 1.00 87.25 423 TYR A O 1
ATOM 3482 N N . ASP A 1 424 ? 4.546 -6.292 20.064 1.00 91.88 424 ASP A N 1
ATOM 3483 C CA . ASP A 1 424 ? 4.751 -4.915 20.541 1.00 91.88 424 ASP A CA 1
ATOM 3484 C C . ASP A 1 424 ? 3.445 -4.169 20.877 1.00 91.88 424 ASP A C 1
ATOM 3486 O O . ASP A 1 424 ? 3.487 -3.007 21.288 1.00 91.88 424 ASP A O 1
ATOM 3490 N N . ALA A 1 425 ? 2.282 -4.798 20.673 1.00 94.12 425 ALA A N 1
ATOM 3491 C CA . ALA A 1 425 ? 0.980 -4.160 20.830 1.00 94.12 425 ALA A CA 1
ATOM 3492 C C . ALA A 1 425 ? 0.164 -4.735 21.992 1.00 94.12 425 ALA A C 1
ATOM 3494 O O . ALA A 1 425 ? 0.022 -5.946 22.159 1.00 94.12 425 ALA A O 1
ATOM 3495 N N . VAL A 1 426 ? -0.454 -3.841 22.760 1.00 95.31 426 VAL A N 1
ATOM 3496 C CA . VAL A 1 426 ? -1.528 -4.191 23.687 1.00 95.31 426 VAL A CA 1
ATOM 3497 C C . VAL A 1 426 ? -2.808 -4.377 22.880 1.00 95.31 426 VAL A C 1
ATOM 3499 O O . VAL A 1 426 ? -3.127 -3.581 21.998 1.00 95.31 426 VAL A O 1
ATOM 3502 N N . HIS A 1 427 ? -3.547 -5.440 23.173 1.00 95.56 427 HIS A N 1
ATOM 3503 C CA . HIS A 1 427 ? -4.798 -5.775 22.501 1.00 95.56 427 HIS A CA 1
ATOM 3504 C C . HIS A 1 427 ? -5.888 -4.720 22.748 1.00 95.56 427 HIS A C 1
ATOM 3506 O O . HIS A 1 427 ? -5.947 -4.116 23.820 1.00 95.56 427 HIS A O 1
ATOM 3512 N N . ALA A 1 428 ? -6.793 -4.538 21.781 1.00 97.31 428 ALA A N 1
ATOM 3513 C CA . ALA A 1 428 ? -7.888 -3.566 21.875 1.00 97.31 428 ALA A CA 1
ATOM 3514 C C . ALA A 1 428 ? -8.802 -3.849 23.077 1.00 97.31 428 ALA A C 1
ATOM 3516 O O . ALA A 1 428 ? -9.297 -2.935 23.735 1.00 97.31 428 ALA A O 1
ATOM 3517 N N . GLU A 1 429 ? -8.988 -5.135 23.363 1.00 97.12 429 GLU A N 1
ATOM 3518 C CA . GLU A 1 429 ? -9.707 -5.675 24.507 1.00 97.12 429 GLU A CA 1
ATOM 3519 C C . GLU A 1 429 ? -9.132 -5.163 25.833 1.00 97.12 429 GLU A C 1
ATOM 3521 O O . GLU A 1 429 ? -9.852 -4.629 26.677 1.00 97.12 429 GLU A O 1
ATOM 3526 N N . VAL A 1 430 ? -7.812 -5.279 25.985 1.00 96.88 430 VAL A N 1
ATOM 3527 C CA . VAL A 1 430 ? -7.086 -4.862 27.188 1.00 96.88 430 VAL A CA 1
ATOM 3528 C C . VAL A 1 430 ? -7.083 -3.345 27.302 1.00 96.88 430 VAL A C 1
ATOM 3530 O O . VAL A 1 430 ? -7.377 -2.814 28.371 1.00 96.88 430 VAL A O 1
ATOM 3533 N N . GLU A 1 431 ? -6.828 -2.634 26.201 1.00 97.25 431 GLU A N 1
ATOM 3534 C CA . GLU A 1 431 ? -6.885 -1.170 26.181 1.00 97.25 431 GLU A CA 1
ATOM 3535 C C . GLU A 1 431 ? -8.282 -0.654 26.573 1.00 97.25 431 GLU A C 1
ATOM 3537 O O . GLU A 1 431 ? -8.386 0.358 27.262 1.00 97.25 431 GLU A O 1
ATOM 3542 N N . MET A 1 432 ? -9.370 -1.350 26.216 1.00 97.38 432 MET A N 1
ATOM 3543 C CA . MET A 1 432 ? -10.720 -0.999 26.683 1.00 97.38 432 MET A CA 1
ATOM 3544 C C . MET A 1 432 ? -10.881 -1.164 28.194 1.00 97.38 432 MET A C 1
ATOM 3546 O O . MET A 1 432 ? -11.378 -0.245 28.843 1.00 97.38 432 MET A O 1
ATOM 3550 N N . ILE A 1 433 ? -10.442 -2.288 28.771 1.00 96.31 433 ILE A N 1
ATOM 3551 C CA . ILE A 1 433 ? -10.503 -2.506 30.227 1.00 96.31 433 ILE A CA 1
ATOM 3552 C C . ILE A 1 433 ? -9.692 -1.427 30.957 1.00 96.31 433 ILE A C 1
ATOM 3554 O O . ILE A 1 433 ? -10.185 -0.805 31.898 1.00 96.31 433 ILE A O 1
ATOM 3558 N N . VAL A 1 434 ? -8.471 -1.149 30.487 1.00 96.25 434 VAL A N 1
ATOM 3559 C CA . VAL A 1 434 ? -7.594 -0.115 31.057 1.00 96.25 434 VAL A CA 1
ATOM 3560 C C . VAL A 1 434 ? -8.246 1.265 30.972 1.00 96.25 434 VAL A C 1
ATOM 3562 O O . VAL A 1 434 ? -8.239 2.014 31.952 1.00 96.25 434 VAL A O 1
ATOM 3565 N N . LYS A 1 435 ? -8.827 1.616 29.820 1.00 95.38 435 LYS A N 1
ATOM 3566 C CA . LYS A 1 435 ? -9.488 2.909 29.611 1.00 95.38 435 LYS A CA 1
ATOM 3567 C C . LYS A 1 435 ? -10.731 3.057 30.489 1.00 95.38 435 LYS A C 1
ATOM 3569 O O . LYS A 1 435 ? -10.866 4.077 31.164 1.00 95.38 435 LYS A O 1
ATOM 3574 N N . ALA A 1 436 ? -11.571 2.025 30.558 1.00 93.94 436 ALA A N 1
ATOM 3575 C CA . ALA A 1 436 ? -12.738 1.992 31.433 1.00 93.94 436 ALA A CA 1
ATOM 3576 C C . ALA A 1 436 ? -12.343 2.132 32.912 1.00 93.94 436 ALA A C 1
ATOM 3578 O O . ALA A 1 436 ? -12.941 2.933 33.629 1.00 93.94 436 ALA A O 1
ATOM 3579 N N . GLY A 1 437 ? -11.289 1.437 33.353 1.00 94.44 437 GLY A N 1
ATOM 3580 C CA . GLY A 1 437 ? -10.760 1.543 34.714 1.00 94.44 437 GLY A CA 1
ATOM 3581 C C . GLY A 1 437 ? -10.254 2.948 35.050 1.00 94.44 437 GLY A C 1
ATOM 3582 O O . GLY A 1 437 ? -10.641 3.517 36.071 1.00 94.44 437 GLY A O 1
ATOM 3583 N N . LYS A 1 438 ? -9.461 3.562 34.158 1.00 95.31 438 LYS A N 1
ATOM 3584 C CA . LYS A 1 438 ? -8.972 4.947 34.320 1.00 95.31 438 LYS A CA 1
ATOM 3585 C C . LYS A 1 438 ? -10.109 5.964 34.425 1.00 95.31 438 LYS A C 1
ATOM 3587 O O . LYS A 1 438 ? -10.004 6.921 35.186 1.00 95.31 438 LYS A O 1
ATOM 3592 N N . GLN A 1 439 ? -11.189 5.752 33.679 1.00 94.25 439 GLN A N 1
ATOM 3593 C CA . GLN A 1 439 ? -12.367 6.622 33.676 1.00 94.25 439 GLN A CA 1
ATOM 3594 C C . GLN A 1 439 ? -13.403 6.258 34.749 1.00 94.25 439 GLN A C 1
ATOM 3596 O O . GLN A 1 439 ? -14.407 6.955 34.876 1.00 94.25 439 GLN A O 1
ATOM 3601 N N . ARG A 1 440 ? -13.188 5.173 35.510 1.00 92.44 440 ARG A N 1
ATOM 3602 C CA . ARG A 1 440 ? -14.172 4.597 36.444 1.00 92.44 440 ARG A CA 1
ATOM 3603 C C . ARG A 1 440 ? -15.531 4.336 35.772 1.00 92.44 440 ARG A C 1
ATOM 3605 O O . ARG A 1 440 ? -16.586 4.525 36.377 1.00 92.44 440 ARG A O 1
ATOM 3612 N N . ALA A 1 441 ? -15.506 3.927 34.504 1.00 91.25 441 ALA A N 1
ATOM 3613 C CA . ALA A 1 441 ? -16.701 3.634 33.729 1.00 91.25 441 ALA A CA 1
ATOM 3614 C C . ALA A 1 441 ? -17.313 2.298 34.174 1.00 91.25 441 ALA A C 1
ATOM 3616 O O . ALA A 1 441 ? -16.622 1.286 34.280 1.00 91.25 441 ALA A O 1
ATOM 3617 N N . SER A 1 442 ? -18.626 2.280 34.408 1.00 94.00 442 SER A N 1
ATOM 3618 C CA . SER A 1 442 ? -19.335 1.037 34.718 1.00 94.00 442 SER A CA 1
ATOM 3619 C 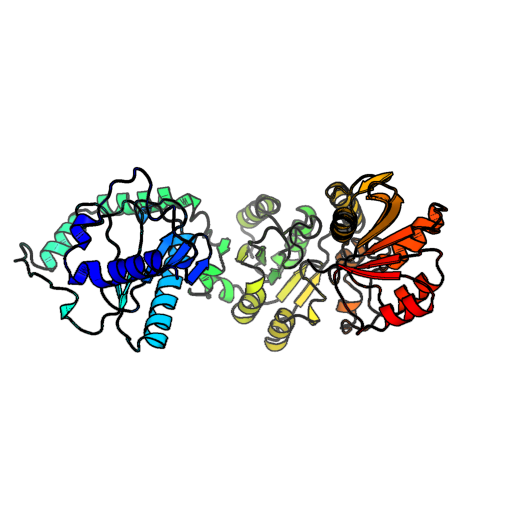C . SER A 1 442 ? -19.478 0.178 33.462 1.00 94.00 442 SER A C 1
ATOM 3621 O O . SER A 1 442 ? -20.046 0.622 32.463 1.00 94.00 442 SER A O 1
ATOM 3623 N N . LEU A 1 443 ? -19.006 -1.067 33.541 1.00 96.75 443 LEU A N 1
ATOM 3624 C CA . LEU A 1 443 ? -19.166 -2.072 32.486 1.00 96.75 443 LEU A CA 1
ATOM 3625 C C . LEU A 1 443 ? -20.500 -2.832 32.585 1.00 96.75 443 LEU A C 1
ATOM 3627 O O . LEU A 1 443 ? -20.877 -3.542 31.656 1.00 96.75 443 LEU A O 1
ATOM 3631 N N . LYS A 1 444 ? -21.256 -2.649 33.672 1.00 97.06 444 LYS A N 1
ATOM 3632 C CA . LYS A 1 444 ? -22.522 -3.346 33.911 1.00 97.06 444 LYS A CA 1
ATOM 3633 C C . LYS A 1 444 ? -23.598 -2.953 32.898 1.00 97.06 444 LYS A C 1
ATOM 3635 O O . LYS A 1 444 ? -23.889 -1.764 32.701 1.00 97.06 444 LYS A O 1
ATOM 3640 N N . GLY A 1 445 ? -24.247 -3.952 32.301 1.00 96.06 445 GLY A N 1
ATOM 3641 C CA . GLY A 1 445 ? -25.292 -3.728 31.298 1.00 96.06 445 GLY A CA 1
ATOM 3642 C C . GLY A 1 445 ? -24.763 -3.245 29.951 1.00 96.06 445 GLY A C 1
ATOM 3643 O O . GLY A 1 445 ? -25.492 -2.561 29.227 1.00 96.06 445 GLY A O 1
ATOM 3644 N N . THR A 1 446 ? -23.488 -3.505 29.646 1.00 98.38 446 THR A N 1
ATOM 3645 C CA . THR A 1 446 ? -22.859 -3.075 28.391 1.00 98.38 446 THR A CA 1
ATOM 3646 C C . THR A 1 446 ? -22.658 -4.228 27.413 1.00 98.38 446 THR A C 1
ATOM 3648 O O . THR A 1 446 ? -22.534 -5.392 27.797 1.00 98.38 446 THR A O 1
ATOM 3651 N N . THR A 1 447 ? -22.612 -3.863 26.133 1.00 98.56 447 THR A N 1
ATOM 3652 C CA . THR A 1 447 ? -22.285 -4.729 25.003 1.00 98.56 447 THR A CA 1
ATOM 3653 C C . THR A 1 447 ? -20.979 -4.235 24.380 1.00 98.56 447 THR A C 1
ATOM 3655 O O . THR A 1 447 ? -20.871 -3.055 24.028 1.00 98.56 447 THR A O 1
ATOM 3658 N N . LEU A 1 448 ? -19.994 -5.119 24.222 1.00 98.50 448 LEU A N 1
ATOM 3659 C CA . LEU A 1 448 ? -18.747 -4.834 23.519 1.00 98.50 448 LEU A CA 1
ATOM 3660 C C . LEU A 1 448 ? -18.862 -5.258 22.052 1.00 98.50 448 LEU A C 1
ATOM 3662 O O . LEU A 1 448 ? -19.046 -6.433 21.742 1.00 98.50 448 LEU A O 1
ATOM 3666 N N . PHE A 1 449 ? -18.693 -4.303 21.147 1.00 98.44 449 PHE A N 1
ATOM 3667 C CA . PHE A 1 449 ? -18.599 -4.537 19.711 1.00 98.44 449 PHE A CA 1
ATOM 3668 C C . PHE A 1 449 ? -17.137 -4.590 19.301 1.00 98.44 449 PHE A C 1
ATOM 3670 O O . PHE A 1 449 ? -16.404 -3.640 19.564 1.00 98.44 449 PHE A O 1
ATOM 3677 N N . ILE A 1 450 ? -16.707 -5.653 18.629 1.00 97.62 450 ILE A N 1
ATOM 3678 C CA . ILE A 1 450 ? -15.304 -5.866 18.261 1.00 97.62 450 ILE A CA 1
ATOM 3679 C C . ILE A 1 450 ? -15.190 -6.415 16.841 1.00 97.62 450 ILE A C 1
ATOM 3681 O O . ILE A 1 450 ? -15.987 -7.239 16.414 1.00 97.62 450 ILE A O 1
ATOM 3685 N N . ASN A 1 451 ? -14.226 -5.949 16.052 1.00 95.88 451 ASN A N 1
ATOM 3686 C CA . ASN A 1 451 ? -14.099 -6.440 14.678 1.00 95.88 451 ASN A CA 1
ATOM 3687 C C . ASN A 1 451 ? -13.529 -7.873 14.603 1.00 95.88 451 ASN A C 1
ATOM 3689 O O . ASN A 1 451 ? -13.948 -8.635 13.730 1.00 95.88 451 ASN A O 1
ATOM 3693 N N . LEU A 1 452 ? -12.633 -8.245 15.519 1.00 94.69 452 LEU A N 1
ATOM 3694 C CA . LEU A 1 452 ? -12.011 -9.567 15.651 1.00 94.69 452 LEU A CA 1
ATOM 3695 C C . LEU A 1 452 ? -12.424 -10.205 16.980 1.00 94.69 452 LEU A C 1
ATOM 3697 O O . LEU A 1 452 ? -12.405 -9.527 17.997 1.00 94.69 452 LEU A O 1
ATOM 3701 N N . LEU A 1 453 ? -12.798 -11.484 16.995 1.00 94.81 453 LEU A N 1
ATOM 3702 C CA . LEU A 1 453 ? -13.123 -12.192 18.237 1.00 94.81 453 LEU A CA 1
ATOM 3703 C C . LEU A 1 453 ? -11.977 -12.023 19.275 1.00 94.81 453 LEU A C 1
ATOM 3705 O O . LEU A 1 453 ? -10.809 -11.966 18.884 1.00 94.81 453 LEU A O 1
ATOM 3709 N N . PRO A 1 454 ? -12.254 -11.917 20.590 1.00 94.38 454 PRO A N 1
ATOM 3710 C CA . PRO A 1 454 ? -11.199 -11.812 21.599 1.00 94.38 454 PRO A CA 1
ATOM 3711 C C . PRO A 1 454 ? -10.299 -13.049 21.636 1.00 94.38 454 PRO A C 1
ATOM 3713 O O . PRO A 1 454 ? -10.789 -14.179 21.645 1.00 94.38 454 PRO A O 1
ATOM 3716 N N . CYS A 1 455 ? -8.975 -12.864 21.685 1.00 91.81 455 CYS A N 1
ATOM 3717 C CA . CYS A 1 455 ? -8.055 -14.002 21.832 1.00 91.81 455 CYS A CA 1
ATOM 3718 C C . CYS A 1 455 ? -8.294 -14.747 23.166 1.00 91.81 455 CYS A C 1
ATOM 3720 O O . CYS A 1 455 ? -8.853 -14.155 24.091 1.00 91.81 455 CYS A O 1
ATOM 3722 N N . PRO A 1 456 ? -7.828 -16.002 23.337 1.00 92.75 456 PRO A N 1
ATOM 3723 C CA . PRO A 1 456 ? -8.049 -16.776 24.565 1.00 92.75 456 PRO A CA 1
ATOM 3724 C C . PRO A 1 456 ? -7.689 -16.037 25.862 1.00 92.75 456 PRO A C 1
ATOM 3726 O O . PRO A 1 456 ? -8.411 -16.120 26.853 1.00 92.75 456 PRO A O 1
ATOM 3729 N N . SER A 1 457 ? -6.592 -15.275 25.864 1.00 92.69 457 SER A N 1
ATOM 3730 C CA . SER A 1 457 ? -6.189 -14.479 27.028 1.00 92.69 457 SER A CA 1
ATOM 3731 C C . SER A 1 457 ? -7.125 -13.297 27.282 1.00 92.69 457 SER A C 1
ATOM 3733 O O . SER A 1 457 ? -7.500 -13.068 28.428 1.00 92.69 457 SER A O 1
ATOM 3735 N N . CYS A 1 458 ? -7.558 -12.590 26.237 1.00 95.19 458 CYS A N 1
ATOM 3736 C CA . CYS A 1 458 ? -8.511 -11.488 26.372 1.00 95.19 458 CYS A CA 1
ATOM 3737 C C . CYS A 1 458 ? -9.910 -11.971 26.761 1.00 95.19 458 CYS A C 1
ATOM 3739 O O . CYS A 1 458 ? -10.558 -11.341 27.589 1.00 95.19 458 CYS A O 1
ATOM 3741 N N . ALA A 1 459 ? -10.345 -13.120 26.243 1.00 96.12 459 ALA A N 1
ATOM 3742 C CA . ALA A 1 459 ? -11.597 -13.759 26.630 1.00 96.12 459 ALA A CA 1
ATOM 3743 C C . ALA A 1 459 ? -11.611 -14.128 28.124 1.00 96.12 459 ALA A C 1
ATOM 3745 O O . ALA A 1 459 ? -12.585 -13.828 28.806 1.00 96.12 459 ALA A O 1
ATOM 3746 N N . ARG A 1 460 ? -10.510 -14.686 28.658 1.00 96.56 460 ARG A N 1
ATOM 3747 C CA . ARG A 1 460 ? -10.360 -14.937 30.106 1.00 96.56 460 ARG A CA 1
ATOM 3748 C C . ARG A 1 460 ? -10.478 -13.659 30.932 1.00 96.56 460 ARG A C 1
ATOM 3750 O O . ARG A 1 460 ? -11.175 -13.656 31.932 1.00 96.56 460 ARG A O 1
ATOM 3757 N N . MET A 1 461 ? -9.843 -12.569 30.501 1.00 96.88 461 MET A N 1
ATOM 3758 C CA . MET A 1 461 ? -9.971 -11.285 31.201 1.00 96.88 461 MET A CA 1
ATOM 3759 C C . MET A 1 461 ? -11.404 -10.746 31.145 1.00 96.88 461 MET A C 1
ATOM 3761 O O . MET A 1 461 ? -11.911 -10.250 32.143 1.00 96.88 461 MET A O 1
ATOM 3765 N N . PHE A 1 462 ? -12.077 -10.863 30.000 1.00 96.88 462 PHE A N 1
ATOM 3766 C CA . PHE A 1 462 ? -13.449 -10.391 29.836 1.00 96.88 462 PHE A CA 1
ATOM 3767 C C . PHE A 1 462 ? -14.501 -11.220 30.575 1.00 96.88 462 PHE A C 1
ATOM 3769 O O . PHE A 1 462 ? -15.520 -10.652 30.979 1.00 96.88 462 PHE A O 1
ATOM 3776 N N . ALA A 1 463 ? -14.258 -12.515 30.786 1.00 97.06 463 ALA A N 1
ATOM 3777 C CA . ALA A 1 463 ? -15.108 -13.369 31.613 1.00 97.06 463 ALA A CA 1
ATOM 3778 C C . ALA A 1 463 ? -15.297 -12.785 33.027 1.00 97.06 463 ALA A C 1
ATOM 3780 O O . ALA A 1 463 ? -16.408 -12.809 33.550 1.00 97.06 463 ALA A O 1
ATOM 3781 N N . GLU A 1 464 ? -14.255 -12.145 33.564 1.00 96.62 464 GLU A N 1
ATOM 3782 C CA . GLU A 1 464 ? -14.226 -11.519 34.894 1.00 96.62 464 GLU A CA 1
ATOM 3783 C C . GLU A 1 464 ? -14.778 -10.077 34.928 1.00 96.62 464 GLU A C 1
ATOM 3785 O O . GLU A 1 464 ? -14.731 -9.410 35.960 1.00 96.62 464 GLU A O 1
ATOM 3790 N N . THR A 1 465 ? -15.277 -9.543 33.807 1.00 96.81 465 THR A N 1
ATOM 3791 C CA . THR A 1 465 ? -15.841 -8.177 33.748 1.00 96.81 465 THR A CA 1
ATOM 3792 C C . THR A 1 465 ? -17.363 -8.178 33.836 1.00 96.81 465 THR A C 1
ATOM 3794 O O . THR A 1 465 ? -17.995 -9.169 33.503 1.00 96.81 465 THR A O 1
ATOM 3797 N N . ASP A 1 466 ? -17.989 -7.045 34.164 1.00 96.56 466 ASP A N 1
ATOM 3798 C CA . ASP A 1 466 ? -19.460 -6.903 34.163 1.00 96.56 466 ASP A CA 1
ATOM 3799 C C . ASP A 1 466 ? -20.084 -6.693 32.763 1.00 96.56 466 ASP A C 1
ATOM 3801 O O . ASP A 1 466 ? -21.285 -6.431 32.653 1.00 96.56 466 ASP A O 1
ATOM 3805 N N . ILE A 1 467 ? -19.298 -6.790 31.681 1.00 98.06 467 ILE A N 1
ATOM 3806 C CA . ILE A 1 467 ? -19.823 -6.746 30.305 1.00 98.06 467 ILE A CA 1
ATOM 3807 C C . ILE A 1 467 ? -20.775 -7.934 30.120 1.00 98.06 467 ILE A C 1
ATOM 3809 O O . ILE A 1 467 ? -20.460 -9.044 30.546 1.00 98.06 467 ILE A O 1
ATOM 3813 N N . GLU A 1 468 ? -21.940 -7.721 29.506 1.00 98.31 468 GLU A N 1
ATOM 3814 C CA . GLU A 1 468 ? -22.981 -8.754 29.375 1.00 98.31 468 GLU A CA 1
ATOM 3815 C C . GLU A 1 468 ? -22.960 -9.454 28.014 1.00 98.31 468 GLU A C 1
ATOM 3817 O O . GLU A 1 468 ? -23.335 -10.623 27.906 1.00 98.31 468 GLU A O 1
ATOM 3822 N N . GLU A 1 469 ? -22.550 -8.743 26.962 1.00 98.44 469 GLU A N 1
ATOM 3823 C CA . GLU A 1 469 ? -22.635 -9.227 25.586 1.00 98.44 469 GLU A CA 1
ATOM 3824 C C . GLU A 1 469 ? -21.406 -8.833 24.757 1.00 98.44 469 GLU A C 1
ATOM 3826 O O . GLU A 1 469 ? -20.914 -7.709 24.847 1.00 98.44 469 GLU A O 1
ATOM 3831 N N . PHE A 1 470 ? -20.955 -9.747 23.898 1.00 98.06 470 PHE A N 1
ATOM 3832 C CA . PHE A 1 470 ? -19.884 -9.555 22.926 1.00 98.06 470 PHE A CA 1
ATOM 3833 C C . PHE A 1 470 ? -20.427 -9.775 21.517 1.00 98.06 470 PHE A C 1
ATOM 3835 O O . PHE A 1 470 ? -20.985 -10.829 21.207 1.00 98.06 470 PHE A O 1
ATOM 3842 N N . VAL A 1 471 ? -20.245 -8.782 20.652 1.00 97.69 471 VAL A N 1
ATOM 3843 C CA . VAL A 1 471 ? -20.696 -8.809 19.259 1.00 97.69 471 VAL A CA 1
ATOM 3844 C C . VAL A 1 471 ? -19.489 -8.658 18.344 1.00 97.69 471 VAL A C 1
ATOM 3846 O O . VAL A 1 471 ? -18.793 -7.644 18.416 1.00 97.69 471 VAL A O 1
ATOM 3849 N N . TYR A 1 472 ? -19.240 -9.644 17.479 1.00 96.25 472 TYR A N 1
ATOM 3850 C CA . TYR A 1 472 ? -18.034 -9.682 16.645 1.00 96.25 472 TYR A CA 1
ATOM 3851 C C . TYR A 1 472 ? -18.289 -9.978 15.162 1.00 96.25 472 TYR A C 1
ATOM 3853 O O . TYR A 1 472 ? -19.345 -10.496 14.805 1.00 96.25 472 TYR A O 1
ATOM 3861 N N . SER A 1 473 ? -17.328 -9.657 14.281 1.00 93.38 473 SER A N 1
ATOM 3862 C CA . SER A 1 473 ? -17.420 -9.967 12.835 1.00 93.38 473 SER A CA 1
ATOM 3863 C C . SER A 1 473 ? -16.464 -11.056 12.341 1.00 93.38 473 SER A C 1
ATOM 3865 O O . SER A 1 473 ? -16.863 -11.924 11.558 1.00 93.38 473 SER A O 1
ATOM 3867 N N . ILE A 1 474 ? -15.198 -11.005 12.759 1.00 92.44 474 ILE A N 1
ATOM 3868 C CA . ILE A 1 474 ? -14.135 -11.891 12.273 1.00 92.44 474 ILE A CA 1
ATOM 3869 C C . ILE A 1 474 ? -13.865 -12.945 13.338 1.00 92.44 474 ILE A C 1
ATOM 3871 O O . ILE A 1 474 ? -13.573 -12.612 14.483 1.00 92.44 474 ILE A O 1
ATOM 3875 N N . ASP A 1 475 ? -13.976 -14.207 12.943 1.00 91.19 475 ASP A N 1
ATOM 3876 C CA . ASP A 1 475 ? -13.755 -15.358 13.814 1.00 91.19 475 ASP A CA 1
ATOM 3877 C C . ASP A 1 475 ? -12.279 -15.760 13.855 1.00 91.19 475 ASP A C 1
ATOM 3879 O O . ASP A 1 475 ? -11.568 -15.625 12.855 1.00 91.19 475 ASP A O 1
ATOM 3883 N N . HIS A 1 476 ? -11.831 -16.294 14.989 1.00 86.06 476 HIS A N 1
ATOM 3884 C CA . HIS A 1 476 ? -10.532 -16.955 15.141 1.00 86.06 476 HIS A CA 1
ATOM 3885 C C . HIS A 1 476 ? -10.574 -17.906 16.351 1.00 86.06 476 HIS A C 1
ATOM 3887 O O . HIS A 1 476 ? -11.601 -18.083 16.997 1.00 86.06 476 HIS A O 1
ATOM 3893 N N . SER A 1 477 ? -9.447 -18.536 16.689 1.00 74.25 477 SER A N 1
ATOM 3894 C CA . SER A 1 477 ? -9.318 -19.350 17.914 1.00 74.25 477 SER A CA 1
ATOM 3895 C C . SER A 1 477 ? -10.240 -20.582 17.996 1.00 74.25 477 SER A C 1
ATOM 3897 O O . SER A 1 477 ? -10.457 -21.108 19.087 1.00 74.25 477 SER A O 1
ATOM 3899 N N . SER A 1 478 ? -10.772 -21.050 16.861 1.00 81.75 478 SER A N 1
ATOM 3900 C CA . SER A 1 478 ? -11.544 -22.297 16.728 1.00 81.75 478 SER A CA 1
ATOM 3901 C C . SER A 1 478 ? -12.663 -22.474 17.76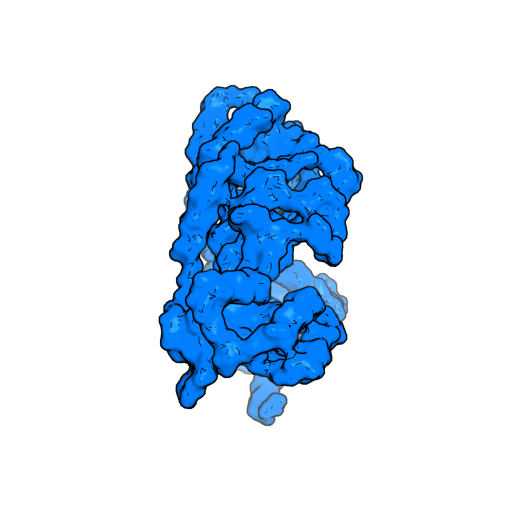8 1.00 81.75 478 SER A C 1
ATOM 3903 O O . SER A 1 478 ? -12.876 -23.573 18.271 1.00 81.75 478 SER A O 1
ATOM 3905 N N . GLY A 1 479 ? -13.360 -21.390 18.125 1.00 85.06 479 GLY A N 1
ATOM 3906 C CA . GLY A 1 479 ? -14.510 -21.424 19.037 1.00 85.06 479 GLY A CA 1
ATOM 3907 C C . GLY A 1 479 ? -14.192 -21.461 20.539 1.00 85.06 479 GLY A C 1
ATOM 3908 O O . GLY A 1 479 ? -15.110 -21.280 21.333 1.00 85.06 479 GLY A O 1
ATOM 3909 N N . TYR A 1 480 ? -12.925 -21.599 20.959 1.00 91.81 480 TYR A N 1
ATOM 3910 C CA . TYR A 1 480 ? -12.555 -21.645 22.389 1.00 91.81 480 TYR A CA 1
ATOM 3911 C C . TYR A 1 480 ? -13.043 -20.415 23.170 1.00 91.81 480 TYR A C 1
ATOM 3913 O O . TYR A 1 480 ? -13.596 -20.532 24.261 1.00 91.81 480 TYR A O 1
ATOM 3921 N N . ALA A 1 481 ? -12.834 -19.218 22.613 1.00 93.75 481 ALA A N 1
ATOM 3922 C CA . ALA A 1 481 ? -13.200 -17.971 23.279 1.00 93.75 481 ALA A CA 1
ATOM 3923 C C . ALA A 1 481 ? -14.722 -17.820 23.442 1.00 93.75 481 ALA A C 1
ATOM 3925 O O . ALA A 1 481 ? -15.165 -17.213 24.412 1.00 93.75 481 ALA A O 1
ATOM 3926 N N . ILE A 1 482 ? -15.503 -18.384 22.515 1.00 95.75 482 ILE A N 1
ATOM 3927 C CA . ILE A 1 482 ? -16.969 -18.351 22.547 1.00 95.75 482 ILE A CA 1
ATOM 3928 C C . ILE A 1 482 ? -17.464 -19.209 23.713 1.00 95.75 482 ILE A C 1
ATOM 3930 O O . ILE A 1 482 ? -18.107 -18.680 24.614 1.00 95.75 482 ILE A O 1
ATOM 3934 N N . ASP A 1 483 ? -17.066 -20.487 23.743 1.00 95.88 483 ASP A N 1
ATOM 3935 C CA . ASP A 1 483 ? -17.441 -21.441 24.799 1.00 95.88 483 ASP A CA 1
ATOM 3936 C C . ASP A 1 483 ? -17.068 -20.925 26.198 1.00 95.88 483 ASP A C 1
ATOM 3938 O O . ASP A 1 483 ? -17.871 -20.979 27.129 1.00 95.88 483 ASP A O 1
ATOM 3942 N N . LEU A 1 484 ? -15.867 -20.353 26.338 1.00 96.56 484 LEU A N 1
ATOM 3943 C CA . LEU A 1 484 ? -15.408 -19.772 27.598 1.00 96.56 484 LEU A CA 1
ATOM 3944 C C . LEU A 1 484 ? -16.301 -18.613 28.069 1.00 96.56 484 LEU A C 1
ATOM 3946 O O . LEU A 1 484 ? -16.696 -18.575 29.234 1.00 96.56 484 LEU A O 1
ATOM 3950 N N . LEU A 1 485 ? -16.593 -17.653 27.187 1.00 97.38 485 LEU A N 1
ATOM 3951 C CA . LEU A 1 485 ? -17.403 -16.484 27.530 1.00 97.38 485 LEU A CA 1
ATOM 3952 C C . LEU A 1 485 ? -18.849 -16.890 27.853 1.00 97.38 485 LEU A C 1
ATOM 3954 O O . LEU A 1 485 ? -19.419 -16.393 28.822 1.00 97.38 485 LEU A O 1
ATOM 3958 N N . GLU A 1 486 ? -19.427 -17.826 27.104 1.00 97.56 486 GLU A N 1
ATOM 3959 C CA . GLU A 1 486 ? -20.782 -18.330 27.357 1.00 97.56 486 GLU A CA 1
ATOM 3960 C C . GLU A 1 486 ? -20.888 -19.054 28.704 1.00 97.56 486 GLU A C 1
ATOM 3962 O O . GLU A 1 486 ? -21.814 -18.789 29.474 1.00 97.56 486 GLU A O 1
ATOM 3967 N N . LYS A 1 487 ? -19.899 -19.889 29.052 1.00 97.69 487 LYS A N 1
ATOM 3968 C CA . LYS A 1 487 ? -19.811 -20.529 30.378 1.00 97.69 487 LYS A CA 1
ATOM 3969 C C . LYS A 1 487 ? -19.658 -19.525 31.520 1.00 97.69 487 LYS A C 1
ATOM 3971 O O . LYS A 1 487 ? -20.137 -19.785 32.619 1.00 97.69 487 LYS A O 1
ATOM 3976 N N . ALA A 1 488 ? -19.054 -18.367 31.258 1.00 97.69 488 ALA A N 1
ATOM 3977 C CA . ALA A 1 488 ? -18.988 -17.242 32.192 1.00 97.69 488 ALA A CA 1
ATOM 3978 C C . ALA A 1 488 ? -20.277 -16.388 32.221 1.00 97.69 488 ALA A C 1
ATOM 3980 O O . ALA A 1 488 ? -20.295 -15.292 32.784 1.00 97.69 488 ALA A O 1
ATOM 3981 N N . GLY A 1 489 ? -21.364 -16.856 31.596 1.00 97.62 489 GLY A N 1
ATOM 3982 C CA . GLY A 1 489 ? -22.662 -16.180 31.582 1.00 97.62 489 GLY A CA 1
ATOM 3983 C C . GLY A 1 489 ? -22.747 -14.999 30.613 1.00 97.62 489 GLY A C 1
ATOM 3984 O O . GLY A 1 489 ? -23.655 -14.174 30.734 1.00 97.62 489 GLY A O 1
ATOM 3985 N N . LYS A 1 490 ? -21.812 -14.881 29.662 1.00 98.00 490 LYS A N 1
ATOM 3986 C CA . LYS A 1 490 ? -21.806 -13.817 28.650 1.00 98.00 490 LYS A CA 1
ATOM 3987 C C . LYS A 1 490 ? -22.595 -14.243 27.421 1.00 98.00 490 LYS A C 1
ATOM 3989 O O . LYS A 1 490 ? -22.550 -15.394 27.005 1.00 98.00 490 LYS A O 1
ATOM 3994 N N . LYS A 1 491 ? -23.274 -13.296 26.778 1.00 98.06 491 LYS A N 1
ATOM 3995 C CA . LYS A 1 491 ? -23.859 -13.517 25.449 1.00 98.06 491 LYS A CA 1
ATOM 3996 C C . LYS A 1 491 ? -22.794 -13.264 24.392 1.00 98.06 491 LYS A C 1
ATOM 3998 O O . LYS A 1 491 ? -22.154 -12.217 24.419 1.00 98.06 491 LYS A O 1
ATOM 4003 N N . VAL A 1 492 ? -22.629 -14.171 23.438 1.00 97.12 492 VAL A N 1
ATOM 4004 C CA . VAL A 1 492 ? -21.682 -13.995 22.333 1.00 97.12 492 VAL A CA 1
ATOM 4005 C C . VAL A 1 492 ? -22.431 -14.139 21.018 1.00 97.12 492 VAL A C 1
ATOM 4007 O O . VAL A 1 492 ? -23.178 -15.091 20.817 1.00 97.12 492 VAL A O 1
ATOM 4010 N N . ARG A 1 493 ? -22.276 -13.170 20.114 1.00 95.44 493 ARG A N 1
ATOM 4011 C CA . ARG A 1 493 ? -22.912 -13.213 18.794 1.00 95.44 493 ARG A CA 1
ATOM 4012 C C . ARG A 1 493 ? -21.967 -12.768 17.700 1.00 95.44 493 ARG A C 1
ATOM 4014 O O . ARG A 1 493 ? -21.273 -11.759 17.825 1.00 95.44 493 ARG A O 1
ATOM 4021 N N . ARG A 1 494 ? -22.028 -13.477 16.577 1.00 94.31 494 ARG A N 1
ATOM 4022 C CA . ARG A 1 494 ? -21.357 -13.086 15.344 1.00 94.31 494 ARG A CA 1
ATOM 4023 C C . ARG A 1 494 ? -22.320 -12.369 14.410 1.00 94.31 494 ARG A C 1
ATOM 4025 O O . ARG A 1 494 ? -23.426 -12.846 14.175 1.00 94.31 494 ARG A O 1
ATOM 4032 N N . ILE A 1 495 ? -21.871 -11.266 13.826 1.00 89.75 495 ILE A N 1
ATOM 4033 C CA . ILE A 1 495 ? -22.548 -10.593 12.719 1.00 89.75 495 ILE A CA 1
ATOM 4034 C C . ILE A 1 495 ? -21.716 -10.819 11.463 1.00 89.75 495 ILE A C 1
ATOM 4036 O O . ILE A 1 495 ? -20.600 -10.312 11.339 1.00 89.75 495 ILE A O 1
ATOM 4040 N N . VAL A 1 496 ? -22.273 -11.589 10.532 1.00 80.00 496 VAL A N 1
ATOM 4041 C CA . VAL A 1 496 ? -21.705 -11.791 9.197 1.00 80.00 496 VAL A CA 1
ATOM 4042 C C . VAL A 1 496 ? -22.353 -10.769 8.265 1.00 80.00 496 VAL A C 1
ATOM 4044 O O . VAL A 1 496 ? -23.573 -10.616 8.281 1.00 80.00 496 VAL A O 1
ATOM 4047 N N . LYS A 1 497 ? -21.534 -10.033 7.514 1.00 57.56 497 LYS A N 1
ATOM 4048 C CA . LYS A 1 497 ? -21.999 -9.163 6.430 1.00 57.56 497 LYS A CA 1
ATOM 4049 C C . LYS A 1 497 ? -21.956 -9.899 5.108 1.00 57.56 497 LYS A C 1
ATOM 4051 O O . LYS A 1 497 ? -20.962 -10.635 4.910 1.00 57.56 497 LYS A O 1
#

Nearest PDB structures (foldseek):
  3ksv-assembly1_A-2  TM=7.976E-01  e=4.951E-08  Leishmania major
  3imi-assembly2_C  TM=8.465E-01  e=2.111E-07  Bacillus anthracis str. 'Ames Ancestor'
  1fhi-assembly1_A-2  TM=8.786E-01  e=4.918E-07  Homo sapiens
  3fit-assembly1_A-2  TM=8.141E-01  e=3.423E-07  Homo sapiens
  2fit-assembly1_A-2  TM=7.776E-01  e=7.508E-07  Homo sapiens

Foldseek 3Di:
DPPVVVVVLVCLACCVVVVVVVVVDDPPVDFPLLPDDPVFFPDDDPQKTWGDDSNALDPLKIKIFGNDFDQFPLPDAPSSVVVSVVVLVVSQVVCCVPVVANDWDWDWQHDVVSVPPGRGTMIITHGCDDPVSDDDDDDDDPDDPVVVVVVVCVCPVVVVVVVVVSCVVCVVSVVDPPLQEEEVVCVVPDPQCSQQVQLAAEEAQQFAFALVLVVVVCVVGQVPTAYEYEYAPDQFQPPLPPQVRGGGHDCVRHVVVQCVQVVVVDPYHHHYYYYHPVCLLVCLQPHRHQEYEYAFSNHQDQPLVDSNVVSCVVVVHHYDYAASYPDVVRLQVSLVVSLVVQDADDQFDFDAPVVQLVRQQSQLSSALPSHDRKKKWKFADDPRHTGTHDMFIKAFPPHRCPCSHPNFQCNVVVHDPPDPVRGRIDGRLVVVVVVCVVVVNALARMEMHMAEQDDPVSLVVCLPHNHAEYEYEHYDPVCPSVVSNVVSNHHYYYDYD

Radius of gyration: 30.19 Å; Cα contacts (8 Å, |Δi|>4): 833; chains: 1; bounding box: 70×45×95 Å

Secondary structure (DSSP, 8-state):
--HHHHHHHHHHHHTTTTT-GGGG----SS-TTTT--GGGEEEEETTEEEEE-SS-SSTT-EEEEESS--SSGGG--HHHHHHHHHHHHHHHHHHHHHH----EEEE---STTTT--SSS--EEEEE-SSGGG--------SS-HHHHHHHHHTTTHHHHHHHHHHHHHHTTTSTT--TTEEEHHHHHHS--HHHHTTT-EEEE--B---HHHHHHHHHHHTTTS-EEEEEESSSB-TT-TT-GGGBBPPHHHHHHHHHHHHHT--SS-EEEEEE-GGGHHHHHHHS--SEEEEETTSSSS-GGGSHHHHHHHHTT--EEEE-SSSSHHHHHHHHHHHHTT-PPPPTT-EE-HHHHHHHHHHHHTT---SS---EEEEEEEETTEEEEEEEEE-EESSSTTHHHHH--HHHHTT--TT-GGG--EE-HHHHHHHHHHHHT---TTEEEEEEEPPPHHHHHHHHTSS--EEEEEE--GGGHHHHHHHHTT-EEEE---